Protein AF-0000000085754324 (afdb_homodimer)

Foldseek 3Di:
DPPPPPPPPPPCLDDAPPDDVPVDDWDFFFQKKKWKKWKKKWKDDPRDIWMKIKIKIWIHHNPQLKIKMWMWIDTPDTFIWIWIDRVVVQKIWIQGPLAIAIDGDDADRAGRIDDPQKDWSHWDADDPNPFIKTKIKHAAPPPQWGWIKIWIATPVRGHTFKMWIWTWGDDPPGIMTMIMIMTMDDMGHHDPDVCVGHPDDPSPVDHDHDDDCCVDPNVVVRVVRSRPNND/DPPPPPPPPPPPLDDAPPDPVPVDDWDFFFQKKKWKKWKKKWKDDPRDIWMKIKIKIWIHHNPQLKIKMWMWIDTPDTFIWIWIDRVVVQKIWIQGPLAIAIDGDDADRADRIDDPQKDWRHWDADDPNPFIKTKIKHAAPPPQWGWIKIWIATPVRGHTFKIWIWTWGDDPPGIMTMIMIMTMDDMGHHDPDVCVGHPDDPSPVDHDHDDDCCVDPNVVVRVVRSRPNHD

InterPro domains:
  IPR001299 Ependymin [PF00811] (79-204)
  IPR001299 Ependymin [PTHR10697] (5-208)

Solvent-accessible surface area (backbone atoms only — not comparable to full-atom values): 24222 Å² total; per-residue (Å²): 130,77,81,74,78,74,76,64,75,60,76,68,79,61,66,61,54,75,60,79,82,63,88,76,67,79,48,52,30,72,57,34,25,27,35,29,36,43,35,39,39,37,37,35,39,93,62,41,76,49,53,36,37,39,37,36,41,31,34,42,30,61,83,72,36,33,38,10,34,44,38,38,37,26,36,96,59,73,48,61,34,37,42,33,38,34,59,84,72,45,34,27,38,38,40,42,92,93,38,23,26,49,45,67,65,87,57,77,77,82,30,58,33,49,51,85,80,41,37,80,52,34,60,48,23,35,37,82,66,59,36,53,31,35,35,31,38,27,78,35,66,60,96,55,30,42,35,39,29,38,42,27,23,27,68,87,60,29,30,57,32,45,36,34,29,43,35,34,31,79,40,90,96,48,56,31,39,38,40,34,41,34,32,36,28,52,43,37,84,39,60,95,59,56,58,81,33,66,54,81,57,75,63,51,79,56,60,42,77,69,81,60,54,64,86,30,79,53,33,58,47,39,54,53,51,67,62,25,68,54,87,131,76,82,75,77,72,76,65,75,63,75,66,76,67,70,62,59,78,56,79,81,64,86,75,66,78,48,53,30,70,55,33,26,28,37,29,37,44,33,40,38,36,37,38,40,93,62,41,77,49,54,36,37,40,35,36,41,32,34,42,29,61,83,73,37,32,38,9,33,44,38,38,37,27,32,98,60,73,48,60,36,36,42,34,38,34,60,84,72,42,35,28,39,40,40,44,89,94,37,22,26,50,45,68,64,88,56,80,78,78,28,56,34,51,52,86,79,43,37,80,57,37,62,47,23,36,37,80,66,57,37,52,32,34,34,30,39,25,78,36,65,61,96,55,30,42,35,39,29,38,41,27,24,27,67,88,61,29,31,57,32,45,35,34,29,45,35,34,32,79,39,90,94,48,54,32,38,37,41,33,41,35,33,34,29,52,43,37,84,40,60,95,57,56,58,82,34,65,55,79,56,74,65,52,78,56,59,41,79,70,83,60,55,66,86,31,79,53,32,58,47,40,53,54,53,68,62,30,68,56,81

Secondary structure (DSSP, 8-state):
------------------S--------B--SEEEEEEEEEEEEEETTEEEEEEEEEEEEEETTTTEEEEEEEEESSS-EEEEEEEEGGGTEEEEEETTEEEEE---SPPP-SB--TT-EEEEEEEETTTTEEEEEEEEEE-GGGEEEEEEEEEETTT--EEEEEEEEEEEETTEEEEEEEEEEEEEEEES-S-HHHHHPPPGGGGSEEE---TTTSHHHHHHHHHHT-S--/---------------------------B--SEEEEEEEEEEEEEETTEEEEEEEEEEEEEETTTTEEEEEEEEESSS-EEEEEEEEGGGTEEEEEETTEEEEE---SPPP-SB--TT-EEEEEEEETTTTEEEEEEEEEE-GGGEEEEEEEEEETTT--EEEEEEEEEEEETTEEEEEEEEEEEEEEEES-S-THHHHPPPGGGGSEEE-S-TTTSHHHHHHHHHHT----

Sequence (462 aa):
MKPIVAVLFVVVGLISVQETKADVQPCCTADQFEVGYGGNVGAAAFGQVTGIAVYFRGGFDFQGRRYGMDVYESGTVNQTFQLIQFFQKNTQYVILDSQCYKSEITTDEPNRCIPDAAKYDGSFYLGNSELLVDNWKQDGKAAGLIGYVYSTTSRSDCTPGGVSFMGEMDSPPGKTYIISSGGYLNFTKGIPDPDRWFKVPSICNSTVKMIDPVMLPLGHWNLFQKIRPFVMKPIVAVLFVVVGLISVQETKADVQPCCTADQFEVGYGGNVGAAAFGQVTGIAVYFRGGFDFQGRRYGMDVYESGTVNQTFQLIQFFQKNTQYVILDSQCYKSEITTDEPNRCIPDAAKYDGSFYLGNSELLVDNWKQDGKAAGLIGYVYSTTSRSDCTPGGVSFMGEMDSPPGKTYIISSGGYLNFTKGIPDPDRWFKVPSICNSTVKMIDPVMLPLGHWNLFQKIRPFV

pLDDT: mean 82.93, std 19.8, range [21.19, 98.81]

Structure (mmCIF, N/CA/C/O backbone):
data_AF-0000000085754324-model_v1
#
loop_
_entity.id
_entity.type
_entity.pdbx_description
1 polymer 'Development-specific protein LVN1.2'
#
loop_
_atom_site.group_PDB
_atom_site.id
_atom_site.type_symbol
_atom_site.label_atom_id
_atom_site.label_alt_id
_atom_site.label_comp_id
_atom_site.label_asym_id
_atom_site.label_entity_id
_atom_site.label_seq_id
_atom_site.pdbx_PDB_ins_code
_atom_site.Cartn_x
_atom_site.Cartn_y
_atom_site.Cartn_z
_atom_site.occupancy
_atom_site.B_iso_or_equiv
_atom_site.auth_seq_id
_atom_site.auth_comp_id
_atom_site.auth_asym_id
_atom_site.auth_atom_id
_atom_site.pdbx_PDB_model_num
ATOM 1 N N . MET A 1 1 ? 26.875 10.469 -29.797 1 21.19 1 MET A N 1
ATOM 2 C CA . MET A 1 1 ? 25.422 10.422 -29.844 1 21.19 1 MET A CA 1
ATOM 3 C C . MET A 1 1 ? 24.859 9.719 -28.609 1 21.19 1 MET A C 1
ATOM 5 O O . MET A 1 1 ? 25.203 8.57 -28.328 1 21.19 1 MET A O 1
ATOM 9 N N . LYS A 1 2 ? 24.656 10.5 -27.547 1 23.67 2 LYS A N 1
ATOM 10 C CA . LYS A 1 2 ? 24.328 9.961 -26.234 1 23.67 2 LYS A CA 1
ATOM 11 C C . LYS A 1 2 ? 23.047 9.141 -26.281 1 23.67 2 LYS A C 1
ATOM 13 O O . LYS A 1 2 ? 22.031 9.586 -26.812 1 23.67 2 LYS A O 1
ATOM 18 N N . PRO A 1 3 ? 23.125 7.801 -26.078 1 25.2 3 PRO A N 1
ATOM 19 C CA . PRO A 1 3 ? 21.859 7.051 -26.172 1 25.2 3 PRO A CA 1
ATOM 20 C C . PRO A 1 3 ? 20.781 7.598 -25.234 1 25.2 3 PRO A C 1
ATOM 22 O O . PRO A 1 3 ? 21.078 8.023 -24.125 1 25.2 3 PRO A O 1
ATOM 25 N N . ILE A 1 4 ? 19.828 8.32 -25.828 1 22.66 4 ILE A N 1
ATOM 26 C CA . ILE A 1 4 ? 18.641 8.812 -25.156 1 22.66 4 ILE A CA 1
ATOM 27 C C . ILE A 1 4 ? 17.891 7.648 -24.516 1 22.66 4 ILE A C 1
ATOM 29 O O . ILE A 1 4 ? 17.484 6.703 -25.188 1 22.66 4 ILE A O 1
ATOM 33 N N . VAL A 1 5 ? 18.266 7.336 -23.344 1 22.42 5 VAL A N 1
ATOM 34 C CA . VAL A 1 5 ? 17.547 6.297 -22.625 1 22.42 5 VAL A CA 1
ATOM 35 C C . VAL A 1 5 ? 16.078 6.711 -22.453 1 22.42 5 VAL A C 1
ATOM 37 O O . VAL A 1 5 ? 15.789 7.699 -21.766 1 22.42 5 VAL A O 1
ATOM 40 N N . ALA A 1 6 ? 15.227 6.504 -23.516 1 21.77 6 ALA A N 1
ATOM 41 C CA . ALA A 1 6 ? 13.781 6.711 -23.422 1 21.77 6 ALA A CA 1
ATOM 42 C C . ALA A 1 6 ? 13.156 5.809 -22.359 1 21.77 6 ALA A C 1
ATOM 44 O O . ALA A 1 6 ? 13.242 4.582 -22.453 1 21.77 6 ALA A O 1
ATOM 45 N N . VAL A 1 7 ? 13.219 6.316 -21.266 1 23.27 7 VAL A N 1
ATOM 46 C CA . VAL A 1 7 ? 12.484 5.598 -20.219 1 23.27 7 VAL A CA 1
ATOM 47 C C . VAL A 1 7 ? 10.992 5.629 -20.531 1 23.27 7 VAL A C 1
ATOM 49 O O . VAL A 1 7 ? 10.375 6.695 -20.547 1 23.27 7 VAL A O 1
ATOM 52 N N . LEU A 1 8 ? 10.602 4.812 -21.5 1 23.16 8 LEU A N 1
ATOM 53 C CA . LEU A 1 8 ? 9.172 4.695 -21.797 1 23.16 8 LEU A CA 1
ATOM 54 C C . LEU A 1 8 ? 8.422 4.18 -20.562 1 23.16 8 LEU A C 1
ATOM 56 O O . LEU A 1 8 ? 8.719 3.098 -20.062 1 23.16 8 LEU A O 1
ATOM 60 N N . PHE A 1 9 ? 7.953 5.074 -19.828 1 25.22 9 PHE A N 1
ATOM 61 C CA . PHE A 1 9 ? 7.086 4.789 -18.703 1 25.22 9 PHE A CA 1
ATOM 62 C C . PHE A 1 9 ? 5.805 4.105 -19.156 1 25.22 9 PHE A C 1
ATOM 64 O O . PHE A 1 9 ? 5.012 4.691 -19.891 1 25.22 9 PHE A O 1
ATOM 71 N N . VAL A 1 10 ? 5.902 2.902 -19.609 1 25.66 10 VAL A N 1
ATOM 72 C CA . VAL A 1 10 ? 4.66 2.225 -19.953 1 25.66 10 VAL A CA 1
ATOM 73 C C . VAL A 1 10 ? 3.748 2.146 -18.734 1 25.66 10 VAL A C 1
ATOM 75 O O . VAL A 1 10 ? 4.129 1.595 -17.703 1 25.66 10 VAL A O 1
ATOM 78 N N . VAL A 1 11 ? 2.881 3.139 -18.609 1 28.58 11 VAL A N 1
ATOM 79 C CA . VAL A 1 11 ? 1.805 3.188 -17.625 1 28.58 11 VAL A CA 1
ATOM 80 C C . VAL A 1 11 ? 0.964 1.917 -17.719 1 28.58 11 VAL A C 1
ATOM 82 O O . VAL A 1 11 ? 0.401 1.61 -18.781 1 28.58 11 VAL A O 1
ATOM 85 N N . VAL A 1 12 ? 1.4 0.891 -17.109 1 29.83 12 VAL A N 1
ATOM 86 C CA . VAL A 1 12 ? 0.631 -0.342 -16.984 1 29.83 12 VAL A CA 1
ATOM 87 C C . VAL A 1 12 ? -0.783 -0.019 -16.5 1 29.83 12 VAL A C 1
ATOM 89 O O . VAL A 1 12 ? -0.974 0.433 -15.367 1 29.83 12 VAL A O 1
ATOM 92 N N . GLY A 1 13 ? -1.604 0.637 -17.391 1 33.5 13 GLY A N 1
ATOM 93 C CA . GLY A 1 13 ? -3.045 0.711 -17.203 1 33.5 13 GLY A CA 1
ATOM 94 C C . GLY A 1 13 ? -3.658 -0.603 -16.75 1 33.5 13 GLY A C 1
ATOM 95 O O . GLY A 1 13 ? -3.93 -1.478 -17.578 1 33.5 13 GLY A O 1
ATOM 96 N N . LEU A 1 14 ? -3.016 -1.346 -15.914 1 35.38 14 LEU A N 1
ATOM 97 C CA . LEU A 1 14 ? -3.369 -2.738 -15.656 1 35.38 14 LEU A CA 1
ATOM 98 C C . LEU A 1 14 ? -4.879 -2.896 -15.508 1 35.38 14 LEU A C 1
ATOM 100 O O . LEU A 1 14 ? -5.484 -3.752 -16.156 1 35.38 14 LEU A O 1
ATOM 104 N N . ILE A 1 15 ? -5.355 -2.84 -14.18 1 36.5 15 ILE A N 1
ATOM 105 C CA . ILE A 1 15 ? -6.395 -3.754 -13.711 1 36.5 15 ILE A CA 1
ATOM 106 C C . ILE A 1 15 ? -7.758 -3.287 -14.219 1 36.5 15 ILE A C 1
ATOM 108 O O . ILE A 1 15 ? -8.328 -2.33 -13.688 1 36.5 15 ILE A O 1
ATOM 112 N N . SER A 1 16 ? -7.969 -3.035 -15.477 1 36.47 16 SER A N 1
ATOM 113 C CA . SER A 1 16 ? -9.367 -2.715 -15.742 1 36.47 16 SER A CA 1
ATOM 114 C C . SER A 1 16 ? -10.289 -3.854 -15.305 1 36.47 16 SER A C 1
ATOM 116 O O . SER A 1 16 ? -10.227 -4.953 -15.859 1 36.47 16 SER A O 1
ATOM 118 N N . VAL A 1 17 ? -10.508 -4.094 -14.109 1 38.91 17 VAL A N 1
ATOM 119 C CA . VAL A 1 17 ? -11.781 -4.793 -14 1 38.91 17 VAL A CA 1
ATOM 120 C C . VAL A 1 17 ? -12.805 -4.164 -14.945 1 38.91 17 VAL A C 1
ATOM 122 O O . VAL A 1 17 ? -13.016 -2.951 -14.93 1 38.91 17 VAL A O 1
ATOM 125 N N . GLN A 1 18 ? -13.008 -4.777 -16.141 1 37.69 18 GLN A N 1
ATOM 126 C CA . GLN A 1 18 ? -14 -4.398 -17.141 1 37.69 18 GLN A CA 1
ATOM 127 C C . GLN A 1 18 ? -15.305 -3.967 -16.484 1 37.69 18 GLN A C 1
ATOM 129 O O . GLN A 1 18 ? -16.328 -4.66 -16.578 1 37.69 18 GLN A O 1
ATOM 134 N N . GLU A 1 19 ? -15.555 -3.857 -15.195 1 40.66 19 GLU A N 1
ATOM 135 C CA . GLU A 1 19 ? -16.969 -3.461 -15.133 1 40.66 19 GLU A CA 1
ATOM 136 C C . GLU A 1 19 ? -17.234 -2.264 -16.031 1 40.66 19 GLU A C 1
ATOM 138 O O . GLU A 1 19 ? -16.328 -1.503 -16.359 1 40.66 19 GLU A O 1
ATOM 143 N N . THR A 1 20 ? -18.5 -2.287 -16.656 1 44.41 20 THR A N 1
ATOM 144 C CA . THR A 1 20 ? -19.109 -1.166 -17.359 1 44.41 20 THR A CA 1
ATOM 145 C C . THR A 1 20 ? -18.578 0.162 -16.828 1 44.41 20 THR A C 1
ATOM 147 O O . THR A 1 20 ? -18.578 0.408 -15.625 1 44.41 20 THR A O 1
ATOM 150 N N . LYS A 1 21 ? -17.625 0.808 -17.547 1 51.5 21 LYS A N 1
ATOM 151 C CA . LYS A 1 21 ? -17.219 2.193 -17.328 1 51.5 21 LYS A CA 1
ATOM 152 C C . LYS A 1 21 ? -18.328 2.986 -16.656 1 51.5 21 LYS A C 1
ATOM 154 O O . LYS A 1 21 ? -19.172 3.572 -17.328 1 51.5 21 LYS A O 1
ATOM 159 N N . ALA A 1 22 ? -19.062 2.418 -15.656 1 54.34 22 ALA A N 1
ATOM 160 C CA . ALA A 1 22 ? -19.953 3.314 -14.93 1 54.34 22 ALA A CA 1
ATOM 161 C C . ALA A 1 22 ? -19.297 4.668 -14.688 1 54.34 22 ALA A C 1
ATOM 163 O O . ALA A 1 22 ? -18.078 4.766 -14.617 1 54.34 22 ALA A O 1
ATOM 164 N N . ASP A 1 23 ? -19.781 5.746 -15.094 1 76.94 23 ASP A N 1
ATOM 165 C CA . ASP A 1 23 ? -19.5 7.176 -14.984 1 76.94 23 ASP A CA 1
ATOM 166 C C . ASP A 1 23 ? -18.984 7.535 -13.594 1 76.94 23 ASP A C 1
ATOM 168 O O . ASP A 1 23 ? -19.703 8.148 -12.805 1 76.94 23 ASP A O 1
ATOM 172 N N . VAL A 1 24 ? -17.906 6.824 -13.156 1 90 24 VAL A N 1
ATOM 173 C CA . VAL A 1 24 ? -17.359 7.199 -11.859 1 90 24 VAL A CA 1
ATOM 174 C C . VAL A 1 24 ? -16.672 8.555 -11.953 1 90 24 VAL A C 1
ATOM 176 O O . VAL A 1 24 ? -15.812 8.758 -12.812 1 90 24 VAL A O 1
ATOM 179 N N . GLN A 1 25 ? -17.109 9.484 -11.203 1 92.31 25 GLN A N 1
ATOM 180 C CA . GLN A 1 25 ? -16.594 10.844 -11.195 1 92.31 25 GLN A CA 1
ATOM 181 C C . GLN A 1 25 ? -15.711 11.094 -9.977 1 92.31 25 GLN A C 1
ATOM 183 O O . GLN A 1 25 ? -15.914 10.477 -8.93 1 92.31 25 GLN A O 1
ATOM 188 N N . PRO A 1 26 ? -14.727 11.953 -10.211 1 95.62 26 PRO A N 1
ATOM 189 C CA . PRO A 1 26 ? -13.977 12.359 -9.016 1 95.62 26 PRO A CA 1
ATOM 190 C C . PRO A 1 26 ? -14.883 12.836 -7.883 1 95.62 26 PRO A C 1
ATOM 192 O O . PRO A 1 26 ? -15.977 13.359 -8.133 1 95.62 26 PRO A O 1
ATOM 195 N N . CYS A 1 27 ? -14.438 12.609 -6.691 1 97.62 27 CYS A N 1
ATOM 196 C CA . CYS A 1 27 ? -15.25 12.914 -5.516 1 97.62 27 CYS A CA 1
ATOM 197 C C . CYS A 1 27 ? -14.43 13.633 -4.453 1 97.62 27 CYS A C 1
ATOM 199 O O . CYS A 1 27 ? -13.219 13.828 -4.617 1 97.62 27 CYS A O 1
ATOM 201 N N . CYS A 1 28 ? -15.125 14.141 -3.426 1 98.31 28 CYS A N 1
ATOM 202 C CA . CYS A 1 28 ? -14.492 14.766 -2.268 1 98.31 28 CYS A CA 1
ATOM 203 C C . CYS A 1 28 ? -14.852 14.016 -0.987 1 98.31 28 CYS A C 1
ATOM 205 O O . CYS A 1 28 ? -15.992 13.594 -0.809 1 98.31 28 CYS A O 1
ATOM 207 N N . THR A 1 29 ? -13.836 13.828 -0.2 1 98.44 29 THR A N 1
ATOM 208 C CA . THR A 1 29 ? -14.125 13.281 1.122 1 98.44 29 THR A CA 1
ATOM 209 C C . THR A 1 29 ? -14.695 14.367 2.035 1 98.44 29 THR A C 1
ATOM 211 O O . THR A 1 29 ? -14.898 15.5 1.607 1 98.44 29 THR A O 1
ATOM 214 N N . ALA A 1 30 ? -15 14.031 3.297 1 98.25 30 ALA A N 1
ATOM 215 C CA . ALA A 1 30 ? -15.609 14.945 4.262 1 98.25 30 ALA A CA 1
ATOM 216 C C . ALA A 1 30 ? -14.781 16.219 4.418 1 98.25 30 ALA A C 1
ATOM 218 O O . ALA A 1 30 ? -13.562 16.203 4.207 1 98.25 30 ALA A O 1
ATOM 219 N N . ASP A 1 31 ? -15.383 17.297 4.793 1 98.19 31 ASP A N 1
ATOM 220 C CA . ASP A 1 31 ? -14.664 18.562 4.926 1 98.19 31 ASP A CA 1
ATOM 221 C C . ASP A 1 31 ? -13.992 18.672 6.293 1 98.19 31 ASP A C 1
ATOM 223 O O . ASP A 1 31 ? -13.141 19.547 6.504 1 98.19 31 ASP A O 1
ATOM 227 N N . GLN A 1 32 ? -14.461 17.828 7.27 1 98.69 32 GLN A N 1
ATOM 228 C CA . GLN A 1 32 ? -13.812 17.672 8.57 1 98.69 32 GLN A CA 1
ATOM 229 C C . GLN A 1 32 ? -13.703 16.188 8.945 1 98.69 32 GLN A C 1
ATOM 231 O O . GLN A 1 32 ? -14.695 15.461 8.914 1 98.69 32 GLN A O 1
ATOM 236 N N . PHE A 1 33 ? -12.484 15.82 9.344 1 98.75 33 PHE A N 1
ATOM 237 C CA . PHE A 1 33 ? -12.32 14.43 9.742 1 98.75 33 PHE A CA 1
ATOM 238 C C . PHE A 1 33 ? -11.016 14.242 10.516 1 98.75 33 PHE A C 1
ATOM 240 O O . PHE A 1 33 ? -10.148 15.117 10.5 1 98.75 33 PHE A O 1
ATOM 247 N N . GLU A 1 34 ? -10.945 13.172 11.266 1 98.56 34 GLU A N 1
ATOM 248 C CA . GLU A 1 34 ? -9.711 12.617 11.805 1 98.56 34 GLU A CA 1
ATOM 249 C C . GLU A 1 34 ? -9.266 11.391 11.016 1 98.56 34 GLU A C 1
ATOM 251 O O . GLU A 1 34 ? -10.102 10.625 10.531 1 98.56 34 GLU A O 1
ATOM 256 N N . VAL A 1 35 ? -7.953 11.234 10.914 1 98.19 35 VAL A N 1
ATOM 257 C CA . VAL A 1 35 ? -7.465 10.102 10.133 1 98.19 35 VAL A CA 1
ATOM 258 C C . VAL A 1 35 ? -6.047 9.742 10.57 1 98.19 35 VAL A C 1
ATOM 260 O O . VAL A 1 35 ? -5.32 10.594 11.094 1 98.19 35 VAL A O 1
ATOM 263 N N . GLY A 1 36 ? -5.77 8.453 10.461 1 97 36 GLY A N 1
ATOM 264 C CA . GLY A 1 36 ? -4.391 8 10.508 1 97 36 GLY A CA 1
ATOM 265 C C . GLY A 1 36 ? -3.814 7.699 9.141 1 97 36 GLY A C 1
ATOM 266 O O . GLY A 1 36 ? -4.555 7.609 8.156 1 97 36 GLY A O 1
ATOM 267 N N . TYR A 1 37 ? -2.557 7.645 9.117 1 95.81 37 TYR A N 1
ATOM 268 C CA . TYR A 1 37 ? -1.827 7.254 7.914 1 95.81 37 TYR A CA 1
ATOM 269 C C . TYR A 1 37 ? -0.578 6.457 8.273 1 95.81 37 TYR A C 1
ATOM 271 O O . TYR A 1 37 ? 0.099 6.758 9.258 1 95.81 37 TYR A O 1
ATOM 279 N N . GLY A 1 38 ? -0.322 5.457 7.539 1 90.44 38 GLY A N 1
ATOM 280 C CA . GLY A 1 38 ? 0.938 4.734 7.566 1 90.44 38 GLY A CA 1
ATOM 281 C C . GLY A 1 38 ? 1.504 4.469 6.184 1 90.44 38 GLY A C 1
ATOM 282 O O . GLY A 1 38 ? 0.76 4.148 5.254 1 90.44 38 GLY A O 1
ATOM 283 N N . GLY A 1 39 ? 2.818 4.656 6.086 1 87.75 39 GLY A N 1
ATOM 284 C CA . GLY A 1 39 ? 3.422 4.402 4.785 1 87.75 39 GLY A CA 1
ATOM 285 C C . GLY A 1 39 ? 4.938 4.496 4.805 1 87.75 39 GLY A C 1
ATOM 286 O O . GLY A 1 39 ? 5.539 4.664 5.867 1 87.75 39 GLY A O 1
ATOM 287 N N . ASN A 1 40 ? 5.523 4.277 3.615 1 83.56 40 ASN A N 1
ATOM 288 C CA . ASN A 1 40 ? 6.973 4.336 3.432 1 83.56 40 ASN A CA 1
ATOM 289 C C . ASN A 1 40 ? 7.344 5.16 2.201 1 83.56 40 ASN A C 1
ATOM 291 O O . ASN A 1 40 ? 6.586 5.219 1.234 1 83.56 40 ASN A O 1
ATOM 295 N N . VAL A 1 41 ? 8.5 5.73 2.363 1 83.44 41 VAL A N 1
ATOM 296 C CA . VAL A 1 41 ? 9.125 6.418 1.236 1 83.44 41 VAL A CA 1
ATOM 297 C C . VAL A 1 41 ? 10.547 5.898 1.033 1 83.44 41 VAL A C 1
ATOM 299 O O . VAL A 1 41 ? 11.32 5.805 1.987 1 83.44 41 VAL A O 1
ATOM 302 N N . GLY A 1 42 ? 10.789 5.492 -0.146 1 80.62 42 GLY A N 1
ATOM 303 C CA . GLY A 1 42 ? 12.148 5.18 -0.562 1 80.62 42 GLY A CA 1
ATOM 304 C C . GLY A 1 42 ? 12.703 6.164 -1.575 1 80.62 42 GLY A C 1
ATOM 305 O O . GLY A 1 42 ? 11.984 6.617 -2.467 1 80.62 42 GLY A O 1
ATOM 306 N N . ALA A 1 43 ? 13.906 6.508 -1.286 1 80.31 43 ALA A N 1
ATOM 307 C CA . ALA A 1 43 ? 14.578 7.418 -2.209 1 80.31 43 ALA A CA 1
ATOM 308 C C . ALA A 1 43 ? 15.969 6.898 -2.574 1 80.31 43 ALA A C 1
ATOM 310 O O . ALA A 1 43 ? 16.672 6.34 -1.728 1 80.31 43 ALA A O 1
ATOM 311 N N . ALA A 1 44 ? 16.219 7.043 -3.873 1 78.12 44 ALA A N 1
ATOM 312 C CA . ALA A 1 44 ? 17.547 6.672 -4.359 1 78.12 44 ALA A CA 1
ATOM 313 C C . ALA A 1 44 ? 18.203 7.828 -5.105 1 78.12 44 ALA A C 1
ATOM 315 O O . ALA A 1 44 ? 17.625 8.367 -6.055 1 78.12 44 ALA A O 1
ATOM 316 N N . ALA A 1 45 ? 19.328 8.203 -4.539 1 76 45 ALA A N 1
ATOM 317 C CA . ALA A 1 45 ? 20.125 9.242 -5.191 1 76 45 ALA A CA 1
ATOM 318 C C . ALA A 1 45 ? 21.609 8.984 -5.016 1 76 45 ALA A C 1
ATOM 320 O O . ALA A 1 45 ? 22.062 8.578 -3.938 1 76 45 ALA A O 1
ATOM 321 N N . PHE A 1 46 ? 22.359 9.227 -6.16 1 72.31 46 PHE A N 1
ATOM 322 C CA . PHE A 1 46 ? 23.828 9.188 -6.121 1 72.31 46 PHE A CA 1
ATOM 323 C C . PHE A 1 46 ? 24.312 7.898 -5.484 1 72.31 46 PHE A C 1
ATOM 325 O O . PHE A 1 46 ? 25.203 7.918 -4.633 1 72.31 46 PHE A O 1
ATOM 332 N N . GLY A 1 47 ? 23.703 6.918 -5.758 1 66.31 47 GLY A N 1
ATOM 333 C CA . GLY A 1 47 ? 24.125 5.598 -5.312 1 66.31 47 GLY A CA 1
ATOM 334 C C . GLY A 1 47 ? 23.672 5.277 -3.898 1 66.31 47 GLY A C 1
ATOM 335 O O . GLY A 1 47 ? 24.062 4.25 -3.34 1 66.31 47 GLY A O 1
ATOM 336 N N . GLN A 1 48 ? 22.969 6.164 -3.25 1 71.56 48 GLN A N 1
ATOM 337 C CA . GLN A 1 48 ? 22.5 5.961 -1.887 1 71.56 48 GLN A CA 1
ATOM 338 C C . GLN A 1 48 ? 20.984 5.758 -1.858 1 71.56 48 GLN A C 1
ATOM 340 O O . GLN A 1 48 ? 20.25 6.398 -2.615 1 71.56 48 GLN A O 1
ATOM 345 N N . VAL A 1 49 ? 20.578 4.68 -1.146 1 72.88 49 VAL A N 1
ATOM 346 C CA . VAL A 1 49 ? 19.156 4.426 -0.952 1 72.88 49 VAL A CA 1
ATOM 347 C C . VAL A 1 49 ? 18.781 4.711 0.498 1 72.88 49 VAL A C 1
ATOM 349 O O . VAL A 1 49 ? 19.469 4.281 1.426 1 72.88 49 VAL A O 1
ATOM 352 N N . THR A 1 50 ? 17.828 5.551 0.654 1 75.56 50 THR A N 1
ATOM 353 C CA . THR A 1 50 ? 17.281 5.844 1.979 1 75.56 50 THR A CA 1
ATOM 354 C C . THR A 1 50 ? 15.797 5.527 2.043 1 75.56 50 THR A C 1
ATOM 356 O O . THR A 1 50 ? 15.102 5.559 1.024 1 75.56 50 THR A O 1
ATOM 359 N N . GLY A 1 51 ? 15.359 5.059 3.125 1 76.75 51 GLY A N 1
ATOM 360 C CA . GLY A 1 51 ? 13.953 4.781 3.355 1 76.75 51 GLY A CA 1
ATOM 361 C C . GLY A 1 51 ? 13.445 5.34 4.668 1 76.75 51 GLY A C 1
ATOM 362 O O . GLY A 1 51 ? 14.172 5.375 5.66 1 76.75 51 GLY A O 1
ATOM 363 N N . ILE A 1 52 ? 12.25 5.82 4.621 1 80.81 52 ILE A N 1
ATOM 364 C CA . ILE A 1 52 ? 11.594 6.332 5.824 1 80.81 52 ILE A CA 1
ATOM 365 C C . ILE A 1 52 ? 10.195 5.738 5.941 1 80.81 52 ILE A C 1
ATOM 367 O O . ILE A 1 52 ? 9.477 5.629 4.949 1 80.81 52 ILE A O 1
ATOM 371 N N . ALA A 1 53 ? 9.891 5.227 7.074 1 83.75 53 ALA A N 1
ATOM 372 C CA . ALA A 1 53 ? 8.508 4.883 7.418 1 83.75 53 ALA A CA 1
ATOM 373 C C . ALA A 1 53 ? 7.824 6.031 8.148 1 83.75 53 ALA A C 1
ATOM 375 O O . ALA A 1 53 ? 8.438 6.688 9 1 83.75 53 ALA A O 1
ATOM 376 N N . VAL A 1 54 ? 6.641 6.309 7.777 1 88.06 54 VAL A N 1
ATOM 377 C CA . VAL A 1 54 ? 5.906 7.414 8.383 1 88.06 54 VAL A CA 1
ATOM 378 C C . VAL A 1 54 ? 4.574 6.906 8.938 1 88.06 54 VAL A C 1
ATOM 380 O O . VAL A 1 54 ? 3.9 6.094 8.297 1 88.06 54 VAL A O 1
ATOM 383 N N . TYR A 1 55 ? 4.254 7.387 10.125 1 90.69 55 TYR A N 1
ATOM 384 C CA . TYR A 1 55 ? 2.928 7.258 10.711 1 90.69 55 TYR A CA 1
ATOM 385 C C . TYR A 1 55 ? 2.432 8.594 11.25 1 90.69 55 TYR A C 1
ATOM 387 O O . TYR A 1 55 ? 3.188 9.336 11.883 1 90.69 55 TYR A O 1
ATOM 395 N N . PHE A 1 56 ? 1.184 8.852 10.906 1 94.94 56 PHE A N 1
ATOM 396 C CA . PHE A 1 56 ? 0.633 10.023 11.57 1 94.94 56 PHE A CA 1
ATOM 397 C C . PHE A 1 56 ? -0.849 9.836 11.867 1 94.94 56 PHE A C 1
ATOM 399 O O . PHE A 1 56 ? -1.496 8.961 11.289 1 94.94 56 PHE A O 1
ATOM 406 N N . ARG A 1 57 ? -1.309 10.555 12.859 1 97.44 57 ARG A N 1
ATOM 407 C CA . ARG A 1 57 ? -2.719 10.781 13.156 1 97.44 57 ARG A CA 1
ATOM 408 C C . ARG A 1 57 ? -3.023 12.266 13.273 1 97.44 57 ARG A C 1
ATOM 410 O O . ARG A 1 57 ? -2.236 13.031 13.844 1 97.44 57 ARG A O 1
ATOM 417 N N . GLY A 1 58 ? -4.176 12.625 12.695 1 98.12 58 GLY A N 1
ATOM 418 C CA . GLY A 1 58 ? -4.426 14.055 12.742 1 98.12 58 GLY A CA 1
ATOM 419 C C . GLY A 1 58 ? -5.871 14.414 12.461 1 98.12 58 GLY A C 1
ATOM 420 O O . GLY A 1 58 ? -6.699 13.539 12.211 1 98.12 58 GLY A O 1
ATOM 421 N N . GLY A 1 59 ? -6.105 15.711 12.617 1 98.69 59 GLY A N 1
ATOM 422 C CA . GLY A 1 59 ? -7.367 16.344 12.258 1 98.69 59 GLY A CA 1
ATOM 423 C C . GLY A 1 59 ? -7.254 17.266 11.062 1 98.69 59 GLY A C 1
ATOM 424 O O . GLY A 1 59 ? -6.309 18.062 10.969 1 98.69 59 GLY A O 1
ATOM 425 N N . PHE A 1 60 ? -8.133 17.094 10.172 1 98.69 60 PHE A N 1
ATOM 426 C CA . PHE A 1 60 ? -8.211 17.906 8.953 1 98.69 60 PHE A CA 1
ATOM 427 C C . PHE A 1 60 ? -9.5 18.703 8.922 1 98.69 60 PHE A C 1
ATOM 429 O O . PHE A 1 60 ? -10.594 18.141 8.828 1 98.69 60 PHE A O 1
ATOM 436 N N . ASP A 1 61 ? -9.344 19.969 9.039 1 98.81 61 ASP A N 1
ATOM 437 C CA . ASP A 1 61 ? -10.477 20.891 9 1 98.81 61 ASP A CA 1
ATOM 438 C C . ASP A 1 61 ? -10.398 21.797 7.777 1 98.81 61 ASP A C 1
ATOM 440 O O . ASP A 1 61 ? -9.828 22.891 7.852 1 98.81 61 ASP A O 1
ATOM 444 N N . PHE A 1 62 ? -11.062 21.359 6.711 1 98.44 62 PHE A N 1
ATOM 445 C CA . PHE A 1 62 ? -11 22.109 5.461 1 98.44 62 PHE A CA 1
ATOM 446 C C . PHE A 1 62 ? -11.828 23.375 5.539 1 98.44 62 PHE A C 1
ATOM 448 O O . PHE A 1 62 ? -11.523 24.375 4.875 1 98.44 62 PHE A O 1
ATOM 455 N N . GLN A 1 63 ? -12.82 23.375 6.344 1 97.5 63 GLN A N 1
ATOM 456 C CA . GLN A 1 63 ? -13.625 24.578 6.531 1 97.5 63 GLN A CA 1
ATOM 457 C C . GLN A 1 63 ? -12.805 25.688 7.203 1 97.5 63 GLN A C 1
ATOM 459 O O . GLN A 1 63 ? -12.852 26.844 6.781 1 97.5 63 GLN A O 1
ATOM 464 N N . GLY A 1 64 ? -12.117 25.312 8.195 1 98.06 64 GLY A N 1
ATOM 465 C CA . GLY A 1 64 ? -11.297 26.266 8.922 1 98.06 64 GLY A CA 1
ATOM 466 C C . GLY A 1 64 ? -9.898 26.406 8.352 1 98.06 64 GLY A C 1
ATOM 467 O O . GLY A 1 64 ? -9.102 27.203 8.836 1 98.06 64 GLY A O 1
ATOM 468 N N . ARG A 1 65 ? -9.609 25.641 7.336 1 98.5 65 ARG A N 1
ATOM 469 C CA . ARG A 1 65 ? -8.297 25.578 6.703 1 98.5 65 ARG A CA 1
ATOM 470 C C . ARG A 1 65 ? -7.195 25.422 7.742 1 98.5 65 ARG A C 1
ATOM 472 O O . ARG A 1 65 ? -6.234 26.203 7.758 1 98.5 65 ARG A O 1
ATOM 479 N N . ARG A 1 66 ? -7.332 24.469 8.602 1 98.75 66 ARG A N 1
ATOM 480 C CA . ARG A 1 66 ? -6.355 24.141 9.641 1 98.75 66 ARG A CA 1
ATOM 481 C C . ARG A 1 66 ? -6.176 22.641 9.758 1 98.75 66 ARG A C 1
ATOM 483 O O . ARG A 1 66 ? -7.133 21.875 9.602 1 98.75 66 ARG A O 1
ATOM 490 N N . TYR A 1 67 ? -5.016 22.234 10.062 1 98.38 67 TYR A N 1
ATOM 491 C CA . TYR A 1 67 ? -4.609 20.844 10.086 1 98.38 67 TYR A CA 1
ATOM 492 C C . TYR A 1 67 ? -3.619 20.578 11.219 1 98.38 67 TYR A C 1
ATOM 494 O O . TYR A 1 67 ? -2.715 21.391 11.453 1 98.38 67 TYR A O 1
ATOM 502 N N . GLY A 1 68 ? -3.867 19.625 12.039 1 98.19 68 GLY A N 1
ATOM 503 C CA . GLY A 1 68 ? -3 19.203 13.133 1 98.19 68 GLY A CA 1
ATOM 504 C C . GLY A 1 68 ? -2.723 17.719 13.141 1 98.19 68 GLY A C 1
ATOM 505 O O . GLY A 1 68 ? -3.619 16.906 12.867 1 98.19 68 GLY A O 1
ATOM 506 N N . MET A 1 69 ? -1.486 17.375 13.375 1 96.75 69 MET A N 1
ATOM 507 C CA . MET A 1 69 ? -1.177 15.945 13.344 1 96.75 69 MET A CA 1
ATOM 508 C C . MET A 1 69 ? -0.002 15.625 14.258 1 96.75 69 MET A C 1
ATOM 510 O O . MET A 1 69 ? 0.87 16.469 14.477 1 96.75 69 MET A O 1
ATOM 514 N N . ASP A 1 70 ? 0.004 14.438 14.805 1 96.62 70 ASP A N 1
ATOM 515 C CA . ASP A 1 70 ? 1.146 13.773 15.43 1 96.62 70 ASP A CA 1
ATOM 516 C C . ASP A 1 70 ? 1.846 12.844 14.445 1 96.62 70 ASP A C 1
ATOM 518 O O . ASP A 1 70 ? 1.218 11.953 13.875 1 96.62 70 ASP A O 1
ATOM 522 N N . VAL A 1 71 ? 3.148 13.102 14.305 1 93.81 71 VAL A N 1
ATOM 523 C CA . VAL A 1 71 ? 3.875 12.383 13.266 1 93.81 71 VAL A CA 1
ATOM 524 C C . VAL A 1 71 ? 5 11.562 13.891 1 93.81 71 VAL A C 1
ATOM 526 O O . VAL A 1 71 ? 5.695 12.039 14.789 1 93.81 71 VAL A O 1
ATOM 529 N N . TYR A 1 72 ? 5.082 10.359 13.461 1 91.69 72 TYR A N 1
ATOM 530 C CA . TYR A 1 72 ? 6.215 9.492 13.766 1 91.69 72 TYR A CA 1
ATOM 531 C C . TYR A 1 72 ? 6.941 9.086 12.492 1 91.69 72 TYR A C 1
ATOM 533 O O . TYR A 1 72 ? 6.32 8.602 11.539 1 91.69 72 TYR A O 1
ATOM 541 N N . GLU A 1 73 ? 8.219 9.305 12.469 1 87.12 73 GLU A N 1
ATOM 542 C CA . GLU A 1 73 ? 9.078 8.898 11.359 1 87.12 73 GLU A CA 1
ATOM 543 C C . GLU A 1 73 ? 10.172 7.949 11.82 1 87.12 73 GLU A C 1
ATOM 545 O O . GLU A 1 73 ? 10.797 8.164 12.867 1 87.12 73 GLU A O 1
ATOM 550 N N . SER A 1 74 ? 10.281 6.902 11.055 1 82.94 74 SER A N 1
ATOM 551 C CA . SER A 1 74 ? 11.352 5.949 11.328 1 82.94 74 SER A CA 1
ATOM 552 C C . SER A 1 74 ? 12.25 5.77 10.109 1 82.94 74 SER A C 1
ATOM 554 O O . SER A 1 74 ? 11.781 5.43 9.023 1 82.94 74 SER A O 1
ATOM 556 N N . GLY A 1 75 ? 13.508 6.008 10.219 1 77.19 75 GLY A N 1
ATOM 557 C CA . GLY A 1 75 ? 14.555 5.863 9.219 1 77.19 75 GLY A CA 1
ATOM 558 C C . GLY A 1 75 ? 15.953 5.93 9.805 1 77.19 75 GLY A C 1
ATOM 559 O O . GLY A 1 75 ? 16.266 5.223 10.766 1 77.19 75 GLY A O 1
ATOM 560 N N . THR A 1 76 ? 16.797 6.715 9.141 1 71.06 76 THR A N 1
ATOM 561 C CA . THR A 1 76 ? 18.125 6.918 9.719 1 71.06 76 THR A CA 1
ATOM 562 C C . THR A 1 76 ? 18.016 7.527 11.117 1 71.06 76 THR A C 1
ATOM 564 O O . THR A 1 76 ? 18.797 7.191 12.008 1 71.06 76 THR A O 1
ATOM 567 N N . VAL A 1 77 ? 17.062 8.352 11.172 1 73.44 77 VAL A N 1
ATOM 568 C CA . VAL A 1 77 ? 16.734 8.93 12.469 1 73.44 77 VAL A CA 1
ATOM 569 C C . VAL A 1 77 ? 15.242 8.719 12.766 1 73.44 77 VAL A C 1
ATOM 571 O O . VAL A 1 77 ? 14.406 8.836 11.875 1 73.44 77 VAL A O 1
ATOM 574 N N . ASN A 1 78 ? 15 8.281 14.023 1 83.31 78 ASN A N 1
ATOM 575 C CA . ASN A 1 78 ? 13.617 8.195 14.484 1 83.31 78 ASN A CA 1
ATOM 576 C C . ASN A 1 78 ? 13.188 9.469 15.211 1 83.31 78 ASN A C 1
ATOM 578 O O . ASN A 1 78 ? 13.938 10 16.031 1 83.31 78 ASN A O 1
ATOM 582 N N . GLN A 1 79 ? 12.023 9.961 14.805 1 86.5 79 GLN A N 1
ATOM 583 C CA . GLN A 1 79 ? 11.562 11.148 15.508 1 86.5 79 GLN A CA 1
ATOM 584 C C . GLN A 1 79 ? 10.039 11.211 15.555 1 86.5 79 GLN A C 1
ATOM 586 O O . GLN A 1 79 ? 9.367 10.609 14.719 1 86.5 79 GLN A O 1
ATOM 591 N N . THR A 1 80 ? 9.602 11.875 16.625 1 91.94 80 THR A N 1
ATOM 592 C CA . THR A 1 80 ? 8.188 12.203 16.797 1 91.94 80 THR A CA 1
ATOM 593 C C . THR A 1 80 ? 7.996 13.711 16.922 1 91.94 80 THR A C 1
ATOM 595 O O . THR A 1 80 ? 8.766 14.383 17.609 1 91.94 80 THR A O 1
ATOM 598 N N . PHE A 1 81 ? 7 14.219 16.234 1 92.62 81 PHE A N 1
ATOM 599 C CA . PHE A 1 81 ? 6.715 15.648 16.375 1 92.62 81 PHE A CA 1
ATOM 600 C C . PHE A 1 81 ? 5.234 15.93 16.125 1 92.62 81 PHE A C 1
ATOM 602 O O . PHE A 1 81 ? 4.508 15.07 15.617 1 92.62 81 PHE A O 1
ATOM 609 N N . GLN A 1 82 ? 4.879 17.094 16.578 1 95.31 82 GLN A N 1
ATOM 610 C CA . GLN A 1 82 ? 3.547 17.609 16.297 1 95.31 82 GLN A CA 1
ATOM 611 C C . GLN A 1 82 ? 3.604 18.766 15.297 1 95.31 82 GLN A C 1
ATOM 613 O O . GLN A 1 82 ? 4.496 19.609 15.367 1 95.31 82 GLN A O 1
ATOM 618 N N . LEU A 1 83 ? 2.715 18.734 14.352 1 95.56 83 LEU A N 1
ATOM 619 C CA . LEU A 1 83 ? 2.561 19.797 13.367 1 95.56 83 LEU A CA 1
ATOM 620 C C . LEU A 1 83 ? 1.168 20.406 13.445 1 95.56 83 LEU A C 1
ATOM 622 O O . LEU A 1 83 ? 0.167 19.688 13.477 1 95.56 83 LEU A O 1
ATOM 626 N N . ILE A 1 84 ? 1.146 21.703 13.586 1 97.12 84 ILE A N 1
ATOM 627 C CA . ILE A 1 84 ? -0.104 22.453 13.555 1 97.12 84 ILE A CA 1
ATOM 628 C C . ILE A 1 84 ? -0.023 23.547 12.492 1 97.12 84 ILE A C 1
ATOM 630 O O . ILE A 1 84 ? 0.873 24.406 12.531 1 97.12 84 ILE A O 1
ATOM 634 N N . GLN A 1 85 ? -0.984 23.547 11.57 1 97.19 85 GLN A N 1
ATOM 635 C CA . GLN A 1 85 ? -0.959 24.5 10.461 1 97.19 85 GLN A CA 1
ATOM 636 C C . GLN A 1 85 ? -2.254 25.297 10.398 1 97.19 85 GLN A C 1
ATOM 638 O O . GLN A 1 85 ? -3.346 24.734 10.383 1 97.19 85 GLN A O 1
ATOM 643 N N . PHE A 1 86 ? -2.068 26.594 10.383 1 98.38 86 PHE A N 1
ATOM 644 C CA . PHE A 1 86 ? -3.164 27.531 10.156 1 98.38 86 PHE A CA 1
ATOM 645 C C . PHE A 1 86 ? -2.992 28.25 8.828 1 98.38 86 PHE A C 1
ATOM 647 O O . PHE A 1 86 ? -2.365 29.312 8.773 1 98.38 86 PHE A O 1
ATOM 654 N N . PHE A 1 87 ? -3.691 27.75 7.812 1 98.06 87 PHE A N 1
ATOM 655 C CA . PHE A 1 87 ? -3.48 28.266 6.465 1 98.06 87 PHE A CA 1
ATOM 656 C C . PHE A 1 87 ? -4.086 29.656 6.32 1 98.06 87 PHE A C 1
ATOM 658 O O . PHE A 1 87 ? -3.586 30.484 5.551 1 98.06 87 PHE A O 1
ATOM 665 N N . GLN A 1 88 ? -5.137 29.906 7.027 1 98.06 88 GLN A N 1
ATOM 666 C CA . GLN A 1 88 ? -5.719 31.234 6.961 1 98.06 88 GLN A CA 1
ATOM 667 C C . GLN A 1 88 ? -4.734 32.281 7.453 1 98.06 88 GLN A C 1
ATOM 669 O O . GLN A 1 88 ? -4.711 33.406 6.938 1 98.06 88 GLN A O 1
ATOM 674 N N . LYS A 1 89 ? -3.889 31.891 8.406 1 97.44 89 LYS A N 1
ATOM 675 C CA . LYS A 1 89 ? -2.938 32.812 9.008 1 97.44 89 LYS A CA 1
ATOM 676 C C . LYS A 1 89 ? -1.538 32.625 8.43 1 97.44 89 LYS A C 1
ATOM 678 O O . LYS A 1 89 ? -0.583 33.281 8.875 1 97.44 89 LYS A O 1
ATOM 683 N N . ASN A 1 90 ? -1.441 31.703 7.57 1 96.75 90 ASN A N 1
ATOM 684 C CA . ASN A 1 90 ? -0.14 31.328 7.027 1 96.75 90 ASN A CA 1
ATOM 685 C C . ASN A 1 90 ? 0.88 31.078 8.133 1 96.75 90 ASN A C 1
ATOM 687 O O . ASN A 1 90 ? 1.981 31.641 8.102 1 96.75 90 ASN A O 1
ATOM 691 N N . THR A 1 91 ? 0.53 30.344 9.109 1 94.75 91 THR A N 1
ATOM 692 C CA . THR A 1 91 ? 1.382 30.047 10.258 1 94.75 91 THR A CA 1
ATOM 693 C C . THR A 1 91 ? 1.358 28.562 10.586 1 94.75 91 THR A C 1
ATOM 695 O O . THR A 1 91 ? 0.298 27.938 10.562 1 94.75 91 THR A O 1
ATOM 698 N N . GLN A 1 92 ? 2.514 28.031 10.867 1 94.75 92 GLN A N 1
ATOM 699 C CA . GLN A 1 92 ? 2.584 26.641 11.344 1 94.75 92 GLN A CA 1
ATOM 700 C C . GLN A 1 92 ? 3.508 26.531 12.547 1 94.75 92 GLN A C 1
ATOM 702 O O . GLN A 1 92 ? 4.395 27.359 12.742 1 94.75 92 GLN A O 1
ATOM 707 N N . TYR A 1 93 ? 3.256 25.562 13.352 1 93.81 93 TYR A N 1
ATOM 708 C CA . TYR A 1 93 ? 4.051 25.203 14.523 1 93.81 93 TYR A CA 1
ATOM 709 C C . TYR A 1 93 ? 4.539 23.766 14.43 1 93.81 93 TYR A C 1
ATOM 711 O O . TYR A 1 93 ? 3.797 22.875 14.016 1 93.81 93 TYR A O 1
ATOM 719 N N . VAL A 1 94 ? 5.801 23.578 14.75 1 93.25 94 VAL A N 1
ATOM 720 C CA . VAL A 1 94 ? 6.375 22.25 14.906 1 93.25 94 VAL A CA 1
ATOM 721 C C . VAL A 1 94 ? 6.887 22.062 16.344 1 93.25 94 VAL A C 1
ATOM 723 O O . VAL A 1 94 ? 7.711 22.844 16.812 1 93.25 94 VAL A O 1
ATOM 726 N N . ILE A 1 95 ? 6.32 21.125 16.984 1 93.5 95 ILE A N 1
ATOM 727 C CA . ILE A 1 95 ? 6.797 20.781 18.312 1 93.5 95 ILE A CA 1
ATOM 728 C C . ILE A 1 95 ? 7.664 19.531 18.25 1 93.5 95 ILE A C 1
ATOM 730 O O . ILE A 1 95 ? 7.172 18.453 17.922 1 93.5 95 ILE A O 1
ATOM 734 N N . LEU A 1 96 ? 8.914 19.688 18.5 1 90.38 96 LEU A N 1
ATOM 735 C CA . LEU A 1 96 ? 9.914 18.641 18.375 1 90.38 96 LEU A CA 1
ATOM 736 C C . LEU A 1 96 ? 10.961 18.766 19.484 1 90.38 96 LEU A C 1
ATOM 738 O O . LEU A 1 96 ? 11.523 19.844 19.688 1 90.38 96 LEU A O 1
ATOM 742 N N . ASP A 1 97 ? 11.297 17.656 20.125 1 87.12 97 ASP A N 1
ATOM 743 C CA . ASP A 1 97 ? 12.328 17.609 21.156 1 87.12 97 ASP A CA 1
ATOM 744 C C . ASP A 1 97 ? 12.125 18.703 22.188 1 87.12 97 ASP A C 1
ATOM 746 O O . ASP A 1 97 ? 13.055 19.453 22.5 1 87.12 97 ASP A O 1
ATOM 750 N N . SER A 1 98 ? 10.953 18.906 22.625 1 87.62 98 SER A N 1
ATOM 751 C CA . SER A 1 98 ? 10.57 19.844 23.688 1 87.62 98 SER A CA 1
ATOM 752 C C . SER A 1 98 ? 10.812 21.281 23.25 1 87.62 98 SER A C 1
ATOM 754 O O . SER A 1 98 ? 11.117 22.141 24.094 1 87.62 98 SER A O 1
ATOM 756 N N . GLN A 1 99 ? 10.852 21.531 21.984 1 90.81 99 GLN A N 1
ATOM 757 C CA . GLN A 1 99 ? 10.922 22.875 21.422 1 90.81 99 GLN A CA 1
ATOM 758 C C . GLN A 1 99 ? 9.766 23.125 20.453 1 90.81 99 GLN A C 1
ATOM 760 O O . GLN A 1 99 ? 9.242 22.203 19.844 1 90.81 99 GLN A O 1
ATOM 765 N N . CYS A 1 100 ? 9.453 24.422 20.453 1 93.75 100 CYS A N 1
ATOM 766 C CA . CYS A 1 100 ? 8.398 24.828 19.516 1 93.75 100 CYS A CA 1
ATOM 767 C C . CYS A 1 100 ? 8.953 25.75 18.453 1 93.75 100 CYS A C 1
ATOM 769 O O . CYS A 1 100 ? 9.555 26.781 18.766 1 93.75 100 CYS A O 1
ATOM 771 N N . TYR A 1 101 ? 8.75 25.344 17.203 1 91.44 101 TYR A N 1
ATOM 772 C CA . TYR A 1 101 ? 9.172 26.141 16.062 1 91.44 101 TYR A CA 1
ATOM 773 C C . TYR A 1 101 ? 7.969 26.766 15.367 1 91.44 101 TYR A C 1
ATOM 775 O O . TYR A 1 101 ? 6.961 26.094 15.125 1 91.44 101 TYR A O 1
ATOM 783 N N . LYS A 1 102 ? 8.102 28.016 15.188 1 92.06 102 LYS A N 1
ATOM 784 C CA . LYS A 1 102 ? 7.066 28.75 14.461 1 92.06 102 LYS A CA 1
ATOM 785 C C . LYS A 1 102 ? 7.59 29.266 13.117 1 92.06 102 LYS A C 1
ATOM 787 O O . LYS A 1 102 ? 8.719 29.75 13.039 1 92.06 102 LYS A O 1
ATOM 792 N N . SER A 1 103 ? 6.797 29.109 12.086 1 90.88 103 SER A N 1
ATOM 793 C CA . SER A 1 103 ? 7.191 29.625 10.773 1 90.88 103 SER A CA 1
ATOM 794 C C . SER A 1 103 ? 5.977 29.812 9.867 1 90.88 103 SER A C 1
ATOM 796 O O . SER A 1 103 ? 4.855 29.469 10.242 1 90.88 103 SER A O 1
ATOM 798 N N . GLU A 1 104 ? 6.219 30.453 8.734 1 92 104 GLU A N 1
ATOM 799 C CA . GLU A 1 104 ? 5.219 30.438 7.668 1 92 104 GLU A CA 1
ATOM 800 C C . GLU A 1 104 ? 5.09 29.047 7.051 1 92 104 GLU A C 1
ATOM 802 O O . GLU A 1 104 ? 6.027 28.25 7.105 1 92 104 GLU A O 1
ATOM 807 N N . ILE A 1 105 ? 3.828 28.797 6.465 1 91.19 105 ILE A N 1
ATOM 808 C CA . ILE A 1 105 ? 3.582 27.5 5.844 1 91.19 105 ILE A CA 1
ATOM 809 C C . ILE A 1 105 ? 4.324 27.422 4.512 1 91.19 105 ILE A C 1
ATOM 811 O O . ILE A 1 105 ? 4.305 28.359 3.723 1 91.19 105 ILE A O 1
ATOM 815 N N . THR A 1 106 ? 4.977 26.234 4.297 1 83.88 106 THR A N 1
ATOM 816 C CA . THR A 1 106 ? 5.781 26.031 3.1 1 83.88 106 THR A CA 1
ATOM 817 C C . THR A 1 106 ? 5.195 24.922 2.232 1 83.88 106 THR A C 1
ATOM 819 O O . THR A 1 106 ? 5.664 24.688 1.115 1 83.88 106 THR A O 1
ATOM 822 N N . THR A 1 107 ? 4.195 24.266 2.729 1 85.56 107 THR A N 1
ATOM 823 C CA . THR A 1 107 ? 3.586 23.156 2.008 1 85.56 107 THR A CA 1
ATOM 824 C C . THR A 1 107 ? 2.299 23.594 1.317 1 85.56 107 THR A C 1
ATOM 826 O O . THR A 1 107 ? 1.677 24.578 1.723 1 85.56 107 THR A O 1
ATOM 829 N N . ASP A 1 108 ? 1.973 22.812 0.325 1 85.31 108 ASP A N 1
ATOM 830 C CA . ASP A 1 108 ? 0.644 23 -0.25 1 85.31 108 ASP A CA 1
ATOM 831 C C . ASP A 1 108 ? -0.445 22.609 0.749 1 85.31 108 ASP A C 1
ATOM 833 O O . ASP A 1 108 ? -0.215 21.781 1.636 1 85.31 108 ASP A O 1
ATOM 837 N N . GLU A 1 109 ? -1.545 23.312 0.544 1 93.44 109 GLU A N 1
ATOM 838 C CA . GLU A 1 109 ? -2.678 22.922 1.378 1 93.44 109 GLU A CA 1
ATOM 839 C C . GLU A 1 109 ? -3.213 21.547 0.974 1 93.44 109 GLU A C 1
ATOM 841 O O . GLU A 1 109 ? -3.303 21.234 -0.216 1 93.44 109 GLU A O 1
ATOM 846 N N . PRO A 1 110 ? -3.553 20.75 2.004 1 94.75 110 PRO A N 1
ATOM 847 C CA . PRO A 1 110 ? -4.18 19.469 1.66 1 94.75 110 PRO A CA 1
ATOM 848 C C . PRO A 1 110 ? -5.445 19.641 0.823 1 94.75 110 PRO A C 1
ATOM 850 O O . PRO A 1 110 ? -6.117 20.672 0.913 1 94.75 110 PRO A O 1
ATOM 853 N N . ASN A 1 111 ? -5.676 18.625 0.006 1 95.31 111 ASN A N 1
ATOM 854 C CA . ASN A 1 111 ? -6.855 18.609 -0.855 1 95.31 111 ASN A CA 1
ATOM 855 C C . ASN A 1 111 ? -7.777 17.438 -0.516 1 95.31 111 ASN A C 1
ATOM 857 O O . ASN A 1 111 ? -7.352 16.281 -0.506 1 95.31 111 ASN A O 1
ATOM 861 N N . ARG A 1 112 ? -9.047 17.719 -0.236 1 97.62 112 ARG A N 1
ATOM 862 C CA . ARG A 1 112 ? -9.961 16.656 0.16 1 97.62 112 ARG A CA 1
ATOM 863 C C . ARG A 1 112 ? -10.656 16.047 -1.056 1 97.62 112 ARG A C 1
ATOM 865 O O . ARG A 1 112 ? -11.477 15.133 -0.919 1 97.62 112 ARG A O 1
ATOM 872 N N . CYS A 1 113 ? -10.367 16.609 -2.24 1 97.62 113 CYS A N 1
ATOM 873 C CA . CYS A 1 113 ? -11.023 16.125 -3.453 1 97.62 113 CYS A CA 1
ATOM 874 C C . CYS A 1 113 ? -10.016 15.492 -4.398 1 97.62 113 CYS A C 1
ATOM 876 O O . CYS A 1 113 ? -8.898 15.984 -4.551 1 97.62 113 CYS A O 1
ATOM 878 N N . ILE A 1 114 ? -10.43 14.375 -5.016 1 96.69 114 ILE A N 1
ATOM 879 C CA . ILE A 1 114 ? -9.656 13.852 -6.137 1 96.69 114 ILE A CA 1
ATOM 880 C C . ILE A 1 114 ? -9.484 14.93 -7.199 1 96.69 114 ILE A C 1
ATOM 882 O O . ILE A 1 114 ? -10.469 15.516 -7.664 1 96.69 114 ILE A O 1
ATOM 886 N N . PRO A 1 115 ? -8.203 15.219 -7.492 1 93.12 115 PRO A N 1
ATOM 887 C CA . PRO A 1 115 ? -7.988 16.281 -8.477 1 93.12 115 PRO A CA 1
ATOM 888 C C . PRO A 1 115 ? -8.695 16 -9.805 1 93.12 115 PRO A C 1
ATOM 890 O O . PRO A 1 115 ? -8.82 14.852 -10.211 1 93.12 115 PRO A O 1
ATOM 893 N N . ASP A 1 116 ? -9 17.078 -10.492 1 89.75 116 ASP A N 1
ATOM 894 C CA . ASP A 1 116 ? -9.695 16.984 -11.773 1 89.75 116 ASP A CA 1
ATOM 895 C C . ASP A 1 116 ? -8.852 16.25 -12.805 1 89.75 116 ASP A C 1
ATOM 897 O O . ASP A 1 116 ? -9.383 15.562 -13.68 1 89.75 116 ASP A O 1
ATOM 901 N N . ALA A 1 117 ? -7.586 16.375 -12.633 1 87.75 117 ALA A N 1
ATOM 902 C CA . ALA A 1 117 ? -6.672 15.797 -13.617 1 87.75 117 ALA A CA 1
ATOM 903 C C . ALA A 1 117 ? -6.551 14.289 -13.43 1 87.75 117 ALA A C 1
ATOM 905 O O . ALA A 1 117 ? -6.043 13.586 -14.305 1 87.75 117 ALA A O 1
ATOM 906 N N . ALA A 1 118 ? -7.039 13.82 -12.289 1 91.62 118 ALA A N 1
ATOM 907 C CA . ALA A 1 118 ? -6.941 12.391 -12.039 1 91.62 118 ALA A CA 1
ATOM 908 C C . ALA A 1 118 ? -7.91 11.609 -12.922 1 91.62 118 ALA A C 1
ATOM 910 O O . ALA A 1 118 ? -9 12.094 -13.234 1 91.62 118 ALA A O 1
ATOM 911 N N . LYS A 1 119 ? -7.469 10.438 -13.328 1 91.38 119 LYS A N 1
ATOM 912 C CA . LYS A 1 119 ? -8.281 9.555 -14.156 1 91.38 119 LYS A CA 1
ATOM 913 C C . LYS A 1 119 ? -8.695 8.305 -13.383 1 91.38 119 LYS A C 1
ATOM 915 O O . LYS A 1 119 ? -7.891 7.715 -12.664 1 91.38 119 LYS A O 1
ATOM 920 N N . TYR A 1 120 ? -9.922 8.07 -13.594 1 94.31 120 TYR A N 1
ATOM 921 C CA . TYR A 1 120 ? -10.422 6.82 -13.031 1 94.31 120 TYR A CA 1
ATOM 922 C C . TYR A 1 120 ? -9.703 5.621 -13.633 1 94.31 120 TYR A C 1
ATOM 924 O O . TYR A 1 120 ? -9.617 5.496 -14.859 1 94.31 120 TYR A O 1
ATOM 932 N N . ASP A 1 121 ? -9.234 4.715 -12.719 1 90.62 121 ASP A N 1
ATOM 933 C CA . ASP A 1 121 ? -8.414 3.602 -13.172 1 90.62 121 ASP A CA 1
ATOM 934 C C . ASP A 1 121 ? -9.047 2.262 -12.797 1 90.62 121 ASP A C 1
ATOM 936 O O . ASP A 1 121 ? -8.375 1.229 -12.797 1 90.62 121 ASP A O 1
ATOM 940 N N . GLY A 1 122 ? -10.25 2.225 -12.305 1 91.56 122 GLY A N 1
ATOM 941 C CA . GLY A 1 122 ? -10.961 1.001 -11.969 1 91.56 122 GLY A CA 1
ATOM 942 C C . GLY A 1 122 ? -11.375 0.933 -10.508 1 91.56 122 GLY A C 1
ATOM 943 O O . GLY A 1 122 ? -11.109 1.856 -9.742 1 91.56 122 GLY A O 1
ATOM 944 N N . SER A 1 123 ? -12.133 -0.147 -10.242 1 94.69 123 SER A N 1
ATOM 945 C CA . SER A 1 123 ? -12.562 -0.406 -8.875 1 94.69 123 SER A CA 1
ATOM 946 C C . SER A 1 123 ? -12.25 -1.84 -8.461 1 94.69 123 SER A C 1
ATOM 948 O O . SER A 1 123 ? -12.109 -2.721 -9.305 1 94.69 123 SER A O 1
ATOM 950 N N . PHE A 1 124 ? -12.086 -1.999 -7.168 1 94.81 124 PHE A N 1
ATOM 951 C CA . PHE A 1 124 ? -11.867 -3.334 -6.621 1 94.81 124 PHE A CA 1
ATOM 952 C C . PHE A 1 124 ? -12.391 -3.426 -5.191 1 94.81 124 PHE A C 1
ATOM 954 O O . PHE A 1 124 ? -12.602 -2.402 -4.535 1 94.81 124 PHE A O 1
ATOM 961 N N . TYR A 1 125 ? -12.586 -4.703 -4.805 1 95.5 125 TYR A N 1
ATOM 962 C CA . TYR A 1 125 ? -12.992 -4.949 -3.424 1 95.5 125 TYR A CA 1
ATOM 963 C C . TYR A 1 125 ? -11.789 -5.277 -2.553 1 95.5 125 TYR A C 1
ATOM 965 O O . TYR A 1 125 ? -10.883 -5.996 -2.982 1 95.5 125 TYR A O 1
ATOM 973 N N . LEU A 1 126 ? -11.789 -4.738 -1.388 1 95.81 126 LEU A N 1
ATOM 974 C CA . LEU A 1 126 ? -10.898 -5.168 -0.316 1 95.81 126 LEU A CA 1
ATOM 975 C C . LEU A 1 126 ? -11.633 -6.078 0.666 1 95.81 126 LEU A C 1
ATOM 977 O O . LEU A 1 126 ? -12.844 -5.945 0.859 1 95.81 126 LEU A O 1
ATOM 981 N N . GLY A 1 127 ? -10.867 -6.926 1.279 1 94.81 127 GLY A N 1
ATOM 982 C CA . GLY A 1 127 ? -11.523 -7.926 2.104 1 94.81 127 GLY A CA 1
ATOM 983 C C . GLY A 1 127 ? -12.383 -8.891 1.302 1 94.81 127 GLY A C 1
ATOM 984 O O . GLY A 1 127 ? -12.164 -9.07 0.103 1 94.81 127 GLY A O 1
ATOM 985 N N . ASN A 1 128 ? -13.172 -9.578 1.998 1 94.5 128 ASN A N 1
ATOM 986 C CA . ASN A 1 128 ? -14.125 -10.461 1.337 1 94.5 128 ASN A CA 1
ATOM 987 C C . ASN A 1 128 ? -15.359 -9.695 0.869 1 94.5 128 ASN A C 1
ATOM 989 O O . ASN A 1 128 ? -16.469 -9.938 1.354 1 94.5 128 ASN A O 1
ATOM 993 N N . SER A 1 129 ? -15.156 -8.703 0.006 1 94 129 SER A N 1
ATOM 994 C CA . SER A 1 129 ? -16.141 -7.836 -0.636 1 94 129 SER A CA 1
ATOM 995 C C . SER A 1 129 ? -16.734 -6.844 0.358 1 94 129 SER A C 1
ATOM 997 O O . SER A 1 129 ? -17.891 -6.426 0.212 1 94 129 SER A O 1
ATOM 999 N N . GLU A 1 130 ? -15.992 -6.441 1.411 1 95.38 130 GLU A N 1
ATOM 1000 C CA . GLU A 1 130 ? -16.516 -5.551 2.443 1 95.38 130 GLU A CA 1
ATOM 1001 C C . GLU A 1 130 ? -16.391 -4.09 2.025 1 95.38 130 GLU A C 1
ATOM 1003 O O . GLU A 1 130 ? -17.234 -3.262 2.398 1 95.38 130 GLU A O 1
ATOM 1008 N N . LEU A 1 131 ? -15.352 -3.795 1.316 1 96.44 131 LEU A N 1
ATOM 1009 C CA . LEU A 1 131 ? -15.078 -2.404 0.975 1 96.44 131 LEU A CA 1
ATOM 1010 C C . LEU A 1 131 ? -14.797 -2.254 -0.517 1 96.44 131 LEU A C 1
ATOM 1012 O O . LEU A 1 131 ? -13.773 -2.727 -1.01 1 96.44 131 LEU A O 1
ATOM 1016 N N . LEU A 1 132 ? -15.711 -1.633 -1.235 1 97 132 LEU A N 1
ATOM 1017 C CA . LEU A 1 132 ? -15.484 -1.286 -2.635 1 97 132 LEU A CA 1
ATOM 1018 C C . LEU A 1 132 ? -14.703 0.018 -2.752 1 97 132 LEU A C 1
ATOM 1020 O O . LEU A 1 132 ? -15.102 1.039 -2.189 1 97 132 LEU A O 1
ATOM 1024 N N . VAL A 1 133 ? -13.625 -0.067 -3.525 1 96.69 133 VAL A N 1
ATOM 1025 C CA . VAL A 1 133 ? -12.688 1.049 -3.619 1 96.69 133 VAL A CA 1
ATOM 1026 C C . VAL A 1 133 ? -12.516 1.46 -5.078 1 96.69 133 VAL A C 1
ATOM 1028 O O . VAL A 1 133 ? -12.453 0.606 -5.969 1 96.69 133 VAL A O 1
ATOM 1031 N N . ASP A 1 134 ? -12.445 2.791 -5.316 1 96.19 134 ASP A N 1
ATOM 1032 C CA . ASP A 1 134 ? -12.109 3.344 -6.621 1 96.19 134 ASP A CA 1
ATOM 1033 C C . ASP A 1 134 ? -10.641 3.775 -6.672 1 96.19 134 ASP A C 1
ATOM 1035 O O . ASP A 1 134 ? -10.133 4.379 -5.727 1 96.19 134 ASP A O 1
ATOM 1039 N N . ASN A 1 135 ? -10.031 3.395 -7.734 1 93.94 135 ASN A N 1
ATOM 1040 C CA . ASN A 1 135 ? -8.633 3.74 -7.969 1 93.94 135 ASN A CA 1
ATOM 1041 C C . ASN A 1 135 ? -8.5 4.902 -8.953 1 93.94 135 ASN A C 1
ATOM 1043 O O . ASN A 1 135 ? -9.188 4.938 -9.969 1 93.94 135 ASN A O 1
ATOM 1047 N N . TRP A 1 136 ? -7.625 5.875 -8.555 1 93.31 136 TRP A N 1
ATOM 1048 C CA . TRP A 1 136 ? -7.391 7.074 -9.352 1 93.31 136 TRP A CA 1
ATOM 1049 C C . TRP A 1 136 ? -5.91 7.223 -9.688 1 93.31 136 TRP A C 1
ATOM 1051 O O . TRP A 1 136 ? -5.051 7.074 -8.82 1 93.31 136 TRP A O 1
ATOM 1061 N N . LYS A 1 137 ? -5.645 7.496 -10.938 1 89.88 137 LYS A N 1
ATOM 1062 C CA . LYS A 1 137 ? -4.273 7.734 -11.383 1 89.88 137 LYS A CA 1
ATOM 1063 C C . LYS A 1 137 ? -4.082 9.188 -11.82 1 89.88 137 LYS A C 1
ATOM 1065 O O . LYS A 1 137 ? -4.918 9.734 -12.547 1 89.88 137 LYS A O 1
ATOM 1070 N N . GLN A 1 138 ? -3.053 9.688 -11.328 1 88.62 138 GLN A N 1
ATOM 1071 C CA . GLN A 1 138 ? -2.709 11.047 -11.742 1 88.62 138 GLN A CA 1
ATOM 1072 C C . GLN A 1 138 ? -1.235 11.148 -12.117 1 88.62 138 GLN A C 1
ATOM 1074 O O . GLN A 1 138 ? -0.367 10.656 -11.391 1 88.62 138 GLN A O 1
ATOM 1079 N N . ASP A 1 139 ? -1.064 11.781 -13.25 1 80.06 139 ASP A N 1
ATOM 1080 C CA . ASP A 1 139 ? 0.317 12.07 -13.617 1 80.06 139 ASP A CA 1
ATOM 1081 C C . ASP A 1 139 ? 0.873 13.227 -12.781 1 80.06 139 ASP A C 1
ATOM 1083 O O . ASP A 1 139 ? 0.17 14.203 -12.523 1 80.06 139 ASP A O 1
ATOM 1087 N N . GLY A 1 140 ? 1.942 12.938 -12.148 1 66.62 140 GLY A N 1
ATOM 1088 C CA . GLY A 1 140 ? 2.559 13.977 -11.336 1 66.62 140 GLY A CA 1
ATOM 1089 C C . GLY A 1 140 ? 3.6 14.781 -12.086 1 66.62 140 GLY A C 1
ATOM 1090 O O . GLY A 1 140 ? 4.441 14.219 -12.781 1 66.62 140 GLY A O 1
ATOM 1091 N N . LYS A 1 141 ? 3.414 16.047 -12.297 1 62.12 141 LYS A N 1
ATOM 1092 C CA . LYS A 1 141 ? 4.441 16.969 -12.766 1 62.12 141 LYS A CA 1
ATOM 1093 C C . LYS A 1 141 ? 4.613 18.141 -11.805 1 62.12 141 LYS A C 1
ATOM 1095 O O . LYS A 1 141 ? 5.316 19.109 -12.109 1 62.12 141 LYS A O 1
ATOM 1100 N N . ALA A 1 142 ? 4.129 17.875 -10.562 1 56.34 142 ALA A N 1
ATOM 1101 C CA . ALA A 1 142 ? 4.234 19.109 -9.781 1 56.34 142 ALA A CA 1
ATOM 1102 C C . ALA A 1 142 ? 5.582 19.188 -9.07 1 56.34 142 ALA A C 1
ATOM 1104 O O . ALA A 1 142 ? 6.18 18.172 -8.734 1 56.34 142 ALA A O 1
ATOM 1105 N N . ALA A 1 143 ? 6.059 20.422 -8.969 1 56.75 143 ALA A N 1
ATOM 1106 C CA . ALA A 1 143 ? 7.238 20.875 -8.234 1 56.75 143 ALA A CA 1
ATOM 1107 C C . ALA A 1 143 ? 8.477 20.078 -8.648 1 56.75 143 ALA A C 1
ATOM 1109 O O . ALA A 1 143 ? 9.297 19.703 -7.801 1 56.75 143 ALA A O 1
ATOM 1110 N N . GLY A 1 144 ? 8.477 19.656 -9.875 1 65.5 144 GLY A N 1
ATOM 1111 C CA . GLY A 1 144 ? 9.656 18.953 -10.352 1 65.5 144 GLY A CA 1
ATOM 1112 C C . GLY A 1 144 ? 9.562 17.453 -10.203 1 65.5 144 GLY A C 1
ATOM 1113 O O . GLY A 1 144 ? 10.516 16.734 -10.523 1 65.5 144 GLY A O 1
ATOM 1114 N N . LEU A 1 145 ? 8.508 17.109 -9.578 1 74.31 145 LEU A N 1
ATOM 1115 C CA . LEU A 1 145 ? 8.258 15.688 -9.453 1 74.31 145 LEU A CA 1
ATOM 1116 C C . LEU A 1 145 ? 7.605 15.125 -10.711 1 74.31 145 LEU A C 1
ATOM 1118 O O . LEU A 1 145 ? 6.625 15.688 -11.203 1 74.31 145 LEU A O 1
ATOM 1122 N N . ILE A 1 146 ? 8.383 14.227 -11.383 1 81.88 146 ILE A N 1
ATOM 1123 C CA . ILE A 1 146 ? 7.824 13.516 -12.531 1 81.88 146 ILE A CA 1
ATOM 1124 C C . ILE A 1 146 ? 7.484 12.086 -12.133 1 81.88 146 ILE A C 1
ATOM 1126 O O . ILE A 1 146 ? 8.328 11.359 -11.602 1 81.88 146 ILE A O 1
ATOM 1130 N N . GLY A 1 147 ? 6.25 11.82 -12.297 1 84.81 147 GLY A N 1
ATOM 1131 C CA . GLY A 1 147 ? 5.824 10.477 -11.938 1 84.81 147 GLY A CA 1
ATOM 1132 C C . GLY A 1 147 ? 4.316 10.312 -11.906 1 84.81 147 GLY A C 1
ATOM 1133 O O . GLY A 1 147 ? 3.596 11.055 -12.586 1 84.81 147 GLY A O 1
ATOM 1134 N N . TYR A 1 148 ? 3.859 9.289 -11.281 1 85.38 148 TYR A N 1
ATOM 1135 C CA . TYR A 1 148 ? 2.424 9.055 -11.164 1 85.38 148 TYR A CA 1
ATOM 1136 C C . TYR A 1 148 ? 2.041 8.758 -9.719 1 85.38 148 TYR A C 1
ATOM 1138 O O . TYR A 1 148 ? 2.822 8.164 -8.969 1 85.38 148 TYR A O 1
ATOM 1146 N N . VAL A 1 149 ? 0.904 9.258 -9.422 1 88.56 149 VAL A N 1
ATOM 1147 C CA . VAL A 1 149 ? 0.3 9.008 -8.117 1 88.56 149 VAL A CA 1
ATOM 1148 C C . VAL A 1 149 ? -0.97 8.172 -8.281 1 88.56 149 VAL A C 1
ATOM 1150 O O . VAL A 1 149 ? -1.776 8.438 -9.18 1 88.56 149 VAL A O 1
ATOM 1153 N N . TYR A 1 150 ? -1.087 7.18 -7.523 1 89 150 TYR A N 1
ATOM 1154 C CA . TYR A 1 150 ? -2.348 6.461 -7.379 1 89 150 TYR A CA 1
ATOM 1155 C C . TYR A 1 150 ? -3 6.766 -6.035 1 89 150 TYR A C 1
ATOM 1157 O O . TYR A 1 150 ? -2.334 6.746 -4.996 1 89 150 TYR A O 1
ATOM 1165 N N . SER A 1 151 ? -4.211 7.117 -6.086 1 94.12 151 SER A N 1
ATOM 1166 C CA . SER A 1 151 ? -5.027 7.293 -4.891 1 94.12 151 SER A CA 1
ATOM 1167 C C . SER A 1 151 ? -6.285 6.438 -4.953 1 94.12 151 SER A C 1
ATOM 1169 O O . SER A 1 151 ? -6.84 6.211 -6.031 1 94.12 151 SER A O 1
ATOM 1171 N N . THR A 1 152 ? -6.727 6.02 -3.75 1 96.06 152 THR A N 1
ATOM 1172 C CA . THR A 1 152 ? -7.965 5.246 -3.717 1 96.06 152 THR A CA 1
ATOM 1173 C C . THR A 1 152 ? -8.992 5.906 -2.805 1 96.06 152 THR A C 1
ATOM 1175 O O . THR A 1 152 ? -8.633 6.598 -1.852 1 96.06 152 THR A O 1
ATOM 1178 N N . THR A 1 153 ? -10.219 5.719 -3.186 1 97.94 153 THR A N 1
ATOM 1179 C CA . THR A 1 153 ? -11.344 6.191 -2.383 1 97.94 153 THR A CA 1
ATOM 1180 C C . THR A 1 153 ? -12.398 5.098 -2.238 1 97.94 153 THR A C 1
ATOM 1182 O O . THR A 1 153 ? -12.617 4.312 -3.16 1 97.94 153 THR A O 1
ATOM 1185 N N . SER A 1 154 ? -13.008 5.141 -1.046 1 97.88 154 SER A N 1
ATOM 1186 C CA . SER A 1 154 ? -14.203 4.312 -0.972 1 97.88 154 SER A CA 1
ATOM 1187 C C . SER A 1 154 ? -15.273 4.793 -1.95 1 97.88 154 SER A C 1
ATOM 1189 O O . SER A 1 154 ? -15.477 5.996 -2.109 1 97.88 154 SER A O 1
ATOM 1191 N N . ARG A 1 155 ? -15.93 3.836 -2.561 1 96.12 155 ARG A N 1
ATOM 1192 C CA . ARG A 1 155 ? -17.031 4.172 -3.469 1 96.12 155 ARG A CA 1
ATOM 1193 C C . ARG A 1 155 ? -18.156 4.859 -2.725 1 96.12 155 ARG A C 1
ATOM 1195 O O . ARG A 1 155 ? -18.797 5.77 -3.26 1 96.12 155 ARG A O 1
ATOM 1202 N N . SER A 1 156 ? -18.375 4.465 -1.529 1 95.88 156 SER A N 1
ATOM 1203 C CA . SER A 1 156 ? -19.562 4.855 -0.791 1 95.88 156 SER A CA 1
ATOM 1204 C C . SER A 1 156 ? -19.516 6.328 -0.387 1 95.88 156 SER A C 1
ATOM 1206 O O . SER A 1 156 ? -20.531 7.016 -0.387 1 95.88 156 SER A O 1
ATOM 1208 N N . ASP A 1 157 ? -18.312 6.809 0.005 1 97.75 157 ASP A N 1
ATOM 1209 C CA . ASP A 1 157 ? -18.312 8.156 0.575 1 97.75 157 ASP A CA 1
ATOM 1210 C C . ASP A 1 157 ? -16.969 8.852 0.336 1 97.75 157 ASP A C 1
ATOM 1212 O O . ASP A 1 157 ? -16.641 9.828 1.01 1 97.75 157 ASP A O 1
ATOM 1216 N N . CYS A 1 158 ? -16.188 8.336 -0.477 1 98.31 158 CYS A N 1
ATOM 1217 C CA . CYS A 1 158 ? -14.93 8.93 -0.928 1 98.31 158 CYS A CA 1
ATOM 1218 C C . CYS A 1 158 ? -13.906 8.961 0.2 1 98.31 158 CYS A C 1
ATOM 1220 O O . CYS A 1 158 ? -13.023 9.82 0.216 1 98.31 158 CYS A O 1
ATOM 1222 N N . THR A 1 159 ? -14.055 8.07 1.172 1 98.5 159 THR A N 1
ATOM 1223 C CA . THR A 1 159 ? -13.039 7.949 2.213 1 98.5 159 THR A CA 1
ATOM 1224 C C . THR A 1 159 ? -11.695 7.559 1.61 1 98.5 159 THR A C 1
ATOM 1226 O O . THR A 1 159 ? -11.617 6.664 0.767 1 98.5 159 THR A O 1
ATOM 1229 N N . PRO A 1 160 ? -10.641 8.289 2.055 1 98.25 160 PRO A N 1
ATOM 1230 C CA . PRO A 1 160 ? -9.336 7.996 1.459 1 98.25 160 PRO A CA 1
ATOM 1231 C C . PRO A 1 160 ? -8.797 6.629 1.876 1 98.25 160 PRO A C 1
ATOM 1233 O O . PRO A 1 160 ? -8.992 6.207 3.018 1 98.25 160 PRO A O 1
ATOM 1236 N N . GLY A 1 161 ? -8.156 5.988 0.959 1 96.75 161 GLY A N 1
ATOM 1237 C CA . GLY A 1 161 ? -7.504 4.711 1.203 1 96.75 161 GLY A CA 1
ATOM 1238 C C . GLY A 1 161 ? -6.031 4.707 0.837 1 96.75 161 GLY A C 1
ATOM 1239 O O . GLY A 1 161 ? -5.285 5.598 1.251 1 96.75 161 GLY A O 1
ATOM 1240 N N . GLY A 1 162 ? -5.648 3.68 0.106 1 93.81 162 GLY A N 1
ATOM 1241 C CA . GLY A 1 162 ? -4.258 3.514 -0.287 1 93.81 162 GLY A CA 1
ATOM 1242 C C . GLY A 1 162 ? -3.781 4.574 -1.26 1 93.81 162 GLY A C 1
ATOM 1243 O O . GLY A 1 162 ? -4.559 5.066 -2.082 1 93.81 162 GLY A O 1
ATOM 1244 N N . VAL A 1 163 ? -2.467 4.867 -1.113 1 91.88 163 VAL A N 1
ATOM 1245 C CA . VAL A 1 163 ? -1.828 5.82 -2.016 1 91.88 163 VAL A CA 1
ATOM 1246 C C . VAL A 1 163 ? -0.425 5.332 -2.371 1 91.88 163 VAL A C 1
ATOM 1248 O O . VAL A 1 163 ? 0.253 4.715 -1.546 1 91.88 163 VAL A O 1
ATOM 1251 N N . SER A 1 164 ? -0.046 5.555 -3.572 1 87.75 164 SER A N 1
ATOM 1252 C CA . SER A 1 164 ? 1.311 5.227 -3.998 1 87.75 164 SER A CA 1
ATOM 1253 C C . SER A 1 164 ? 1.837 6.246 -5 1 87.75 164 SER A C 1
ATOM 1255 O O . SER A 1 164 ? 1.057 6.895 -5.703 1 87.75 164 SER A O 1
ATOM 1257 N N . PHE A 1 165 ? 3.109 6.359 -4.914 1 86.94 165 PHE A N 1
ATOM 1258 C CA . PHE A 1 165 ? 3.805 7.254 -5.832 1 86.94 165 PHE A CA 1
ATOM 1259 C C . PHE A 1 165 ? 5.078 6.602 -6.363 1 86.94 165 PHE A C 1
ATOM 1261 O O . PHE A 1 165 ? 5.801 5.938 -5.617 1 86.94 165 PHE A O 1
ATOM 1268 N N . MET A 1 166 ? 5.277 6.758 -7.609 1 83.69 166 MET A N 1
ATOM 1269 C CA . MET A 1 166 ? 6.543 6.418 -8.25 1 83.69 166 MET A CA 1
ATOM 1270 C C . MET A 1 166 ? 6.98 7.523 -9.203 1 83.69 166 MET A C 1
ATOM 1272 O O . MET A 1 166 ? 6.207 7.961 -10.062 1 83.69 166 MET A O 1
ATOM 1276 N N . GLY A 1 167 ? 8.273 7.926 -8.93 1 82.88 167 GLY A N 1
ATOM 1277 C CA . GLY A 1 167 ? 8.742 8.984 -9.812 1 82.88 167 GLY A CA 1
ATOM 1278 C C . GLY A 1 167 ? 10.148 9.453 -9.477 1 82.88 167 GLY A C 1
ATOM 1279 O O . GLY A 1 167 ? 10.914 8.734 -8.844 1 82.88 167 GLY A O 1
ATOM 1280 N N . GLU A 1 168 ? 10.422 10.547 -10.102 1 82.25 168 GLU A N 1
ATOM 1281 C CA . GLU A 1 168 ? 11.742 11.148 -9.914 1 82.25 168 GLU A CA 1
ATOM 1282 C C . GLU A 1 168 ? 11.633 12.656 -9.695 1 82.25 168 GLU A C 1
ATOM 1284 O O . GLU A 1 168 ? 10.633 13.266 -10.062 1 82.25 168 GLU A O 1
ATOM 1289 N N . MET A 1 169 ? 12.578 13.133 -8.938 1 81 169 MET A N 1
ATOM 1290 C CA . MET A 1 169 ? 12.719 14.57 -8.711 1 81 169 MET A CA 1
ATOM 1291 C C . MET A 1 169 ? 14.109 15.047 -9.102 1 81 169 MET A C 1
ATOM 1293 O O . MET A 1 169 ? 15.094 14.336 -8.914 1 81 169 MET A O 1
ATOM 1297 N N . ASP A 1 170 ? 14.086 16.297 -9.672 1 76.75 170 ASP A N 1
ATOM 1298 C CA . ASP A 1 170 ? 15.375 16.891 -10.008 1 76.75 170 ASP A CA 1
ATOM 1299 C C . ASP A 1 170 ? 16.172 17.219 -8.75 1 76.75 170 ASP A C 1
ATOM 1301 O O . ASP A 1 170 ? 15.656 17.844 -7.824 1 76.75 170 ASP A O 1
ATOM 1305 N N . SER A 1 171 ? 17.312 16.625 -8.641 1 75.38 171 SER A N 1
ATOM 1306 C CA . SER A 1 171 ? 18.266 16.891 -7.574 1 75.38 171 SER A CA 1
ATOM 1307 C C . SER A 1 171 ? 19.672 17.062 -8.125 1 75.38 171 SER A C 1
ATOM 1309 O O . SER A 1 171 ? 20.438 16.094 -8.195 1 75.38 171 SER A O 1
ATOM 1311 N N . PRO A 1 172 ? 20.078 18.344 -8.5 1 73 172 PRO A N 1
ATOM 1312 C CA . PRO A 1 172 ? 21.422 18.516 -9.055 1 73 172 PRO A CA 1
ATOM 1313 C C . PRO A 1 172 ? 22.516 17.875 -8.188 1 73 172 PRO A C 1
ATOM 1315 O O . PRO A 1 172 ? 22.484 18.016 -6.965 1 73 172 PRO A O 1
ATOM 1318 N N . PRO A 1 173 ? 23.328 17.109 -8.898 1 72.25 173 PRO A N 1
ATOM 131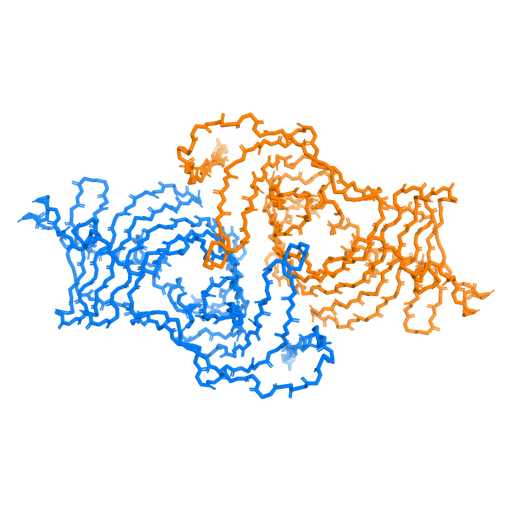9 C CA . PRO A 1 173 ? 23.531 17.078 -10.352 1 72.25 173 PRO A CA 1
ATOM 1320 C C . PRO A 1 173 ? 22.688 16.016 -11.039 1 72.25 173 PRO A C 1
ATOM 1322 O O . PRO A 1 173 ? 22.781 15.828 -12.258 1 72.25 173 PRO A O 1
ATOM 1325 N N . GLY A 1 174 ? 21.984 15.391 -10.305 1 77.81 174 GLY A N 1
ATOM 1326 C CA . GLY A 1 174 ? 21.25 14.289 -10.914 1 77.81 174 GLY A CA 1
ATOM 1327 C C . GLY A 1 174 ? 19.797 14.266 -10.523 1 77.81 174 GLY A C 1
ATOM 1328 O O . GLY A 1 174 ? 19.109 15.297 -10.586 1 77.81 174 GLY A O 1
ATOM 1329 N N . LYS A 1 175 ? 19.344 13.008 -10.422 1 80.06 175 LYS A N 1
ATOM 1330 C CA . LYS A 1 175 ? 17.938 12.789 -10.078 1 80.06 175 LYS A CA 1
ATOM 1331 C C . LYS A 1 175 ? 17.812 11.914 -8.844 1 80.06 175 LYS A C 1
ATOM 1333 O O . LYS A 1 175 ? 18.703 11.117 -8.539 1 80.06 175 LYS A O 1
ATOM 1338 N N . THR A 1 176 ? 16.797 12.266 -8.039 1 82.12 176 THR A N 1
ATOM 1339 C CA . THR A 1 176 ? 16.359 11.375 -6.961 1 82.12 176 THR A CA 1
ATOM 1340 C C . THR A 1 176 ? 15.125 10.594 -7.367 1 82.12 176 THR A C 1
ATOM 1342 O O . THR A 1 176 ? 14.117 11.18 -7.781 1 82.12 176 THR A O 1
ATOM 1345 N N . TYR A 1 177 ? 15.297 9.25 -7.352 1 80.75 177 TYR A N 1
ATOM 1346 C CA . TYR A 1 177 ? 14.141 8.391 -7.602 1 80.75 177 TYR A CA 1
ATOM 1347 C C . TYR A 1 177 ? 13.367 8.133 -6.316 1 80.75 177 TYR A C 1
ATOM 1349 O O . TYR A 1 177 ? 13.961 7.883 -5.266 1 80.75 177 TYR A O 1
ATOM 1357 N N . ILE A 1 178 ? 12.039 8.281 -6.422 1 84.38 178 ILE A N 1
ATOM 1358 C CA . ILE A 1 178 ? 11.219 8.172 -5.219 1 84.38 178 ILE A CA 1
ATOM 1359 C C . ILE A 1 178 ? 10.109 7.148 -5.441 1 84.38 178 ILE A C 1
ATOM 1361 O O . ILE A 1 178 ? 9.477 7.133 -6.5 1 84.38 178 ILE A O 1
ATOM 1365 N N . ILE A 1 179 ? 9.977 6.25 -4.52 1 83.19 179 ILE A N 1
ATOM 1366 C CA . ILE A 1 179 ? 8.812 5.379 -4.434 1 83.19 179 ILE A CA 1
ATOM 1367 C C . ILE A 1 179 ? 8.156 5.527 -3.061 1 83.19 179 ILE A C 1
ATOM 1369 O O . ILE A 1 179 ? 8.852 5.613 -2.043 1 83.19 179 ILE A O 1
ATOM 1373 N N . SER A 1 180 ? 6.918 5.762 -3.055 1 85.75 180 SER A N 1
ATOM 1374 C CA . SER A 1 180 ? 6.176 5.887 -1.806 1 85.75 180 SER A CA 1
ATOM 1375 C C . SER A 1 180 ? 4.891 5.066 -1.845 1 85.75 180 SER A C 1
ATOM 1377 O O . SER A 1 180 ? 4.258 4.945 -2.895 1 85.75 180 SER A O 1
ATOM 1379 N N . SER A 1 181 ? 4.586 4.445 -0.77 1 85.5 181 SER A N 1
ATOM 1380 C CA . SER A 1 181 ? 3.318 3.734 -0.622 1 85.5 181 SER A CA 1
ATOM 1381 C C . SER A 1 181 ? 2.791 3.834 0.807 1 85.5 181 SER A C 1
ATOM 1383 O O . SER A 1 181 ? 3.572 3.887 1.759 1 85.5 181 SER A O 1
ATOM 1385 N N . GLY A 1 182 ? 1.49 3.842 0.909 1 89.81 182 GLY A N 1
ATOM 1386 C CA . GLY A 1 182 ? 0.825 3.904 2.199 1 89.81 182 GLY A CA 1
ATOM 1387 C C . GLY A 1 182 ? -0.688 3.951 2.09 1 89.81 182 GLY A C 1
ATOM 1388 O O . GLY A 1 182 ? -1.248 3.646 1.035 1 89.81 182 GLY A O 1
ATOM 1389 N N . GLY A 1 183 ? -1.257 4.219 3.236 1 93.06 183 GLY A N 1
ATOM 1390 C CA . GLY A 1 183 ? -2.709 4.309 3.246 1 93.06 183 GLY A CA 1
ATOM 1391 C C . GLY A 1 183 ? -3.252 5.051 4.449 1 93.06 183 GLY A C 1
ATOM 1392 O O . GLY A 1 183 ? -2.6 5.117 5.496 1 93.06 183 GLY A O 1
ATOM 1393 N N . TYR A 1 184 ? -4.434 5.574 4.234 1 97.19 184 TYR A N 1
ATOM 1394 C CA . TYR A 1 184 ? -5.176 6.215 5.312 1 97.19 184 TYR A CA 1
ATOM 1395 C C . TYR A 1 184 ? -5.992 5.195 6.098 1 97.19 184 TYR A C 1
ATOM 1397 O O . TYR A 1 184 ? -6.551 4.262 5.516 1 97.19 184 TYR A O 1
ATOM 1405 N N . LEU A 1 185 ? -6.051 5.438 7.387 1 97 185 LEU A N 1
ATOM 1406 C CA . LE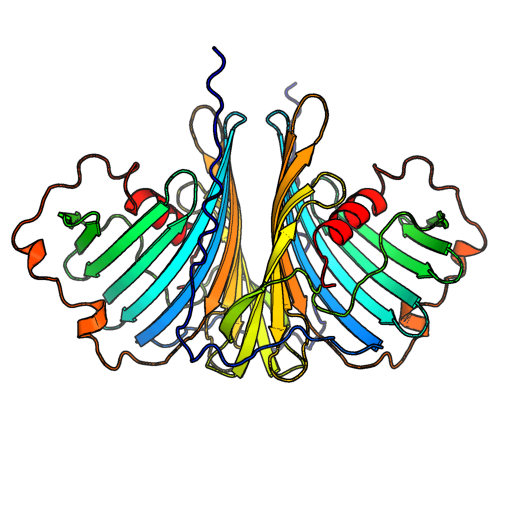U A 1 185 ? -6.703 4.469 8.266 1 97 185 LEU A CA 1
ATOM 1407 C C . LEU A 1 185 ? -7.453 5.176 9.391 1 97 185 LEU A C 1
ATOM 1409 O O . LEU A 1 185 ? -7.188 6.344 9.68 1 97 185 LEU A O 1
ATOM 1413 N N . ASN A 1 186 ? -8.344 4.504 9.93 1 97.44 186 ASN A N 1
ATOM 1414 C CA . ASN A 1 186 ? -9.102 4.969 11.094 1 97.44 186 ASN A CA 1
ATOM 1415 C C . ASN A 1 186 ? -9.766 6.316 10.828 1 97.44 186 ASN A C 1
ATOM 1417 O O . ASN A 1 186 ? -9.664 7.234 11.648 1 97.44 186 ASN A O 1
ATOM 1421 N N . PHE A 1 187 ? -10.344 6.375 9.703 1 98.12 187 PHE A N 1
ATOM 1422 C CA . PHE A 1 187 ? -11.07 7.578 9.312 1 98.12 187 PHE A CA 1
ATOM 1423 C C . PHE A 1 187 ? -12.289 7.781 10.203 1 98.12 187 PHE A C 1
ATOM 1425 O O . PHE A 1 187 ? -13.031 6.832 10.477 1 98.12 187 PHE A O 1
ATOM 1432 N N . THR A 1 188 ? -12.453 8.984 10.68 1 97.38 188 THR A N 1
ATOM 1433 C CA . THR A 1 188 ? -13.625 9.398 11.445 1 97.38 188 THR A CA 1
ATOM 1434 C C . THR A 1 188 ? -14.141 10.742 10.961 1 97.38 188 THR A C 1
ATOM 1436 O O . THR A 1 188 ? -13.438 11.75 11.039 1 97.38 188 THR A O 1
ATOM 1439 N N . LYS A 1 189 ? -15.414 10.695 10.523 1 97.62 189 LYS A N 1
ATOM 1440 C CA . LYS A 1 189 ? -16.016 11.961 10.117 1 97.62 189 LYS A CA 1
ATOM 1441 C C . LYS A 1 189 ? -16.156 12.914 11.297 1 97.62 189 LYS A C 1
ATOM 1443 O O . LYS A 1 189 ? -16.547 12.5 12.391 1 97.62 189 LYS A O 1
ATOM 1448 N N . GLY A 1 190 ? -15.812 14.11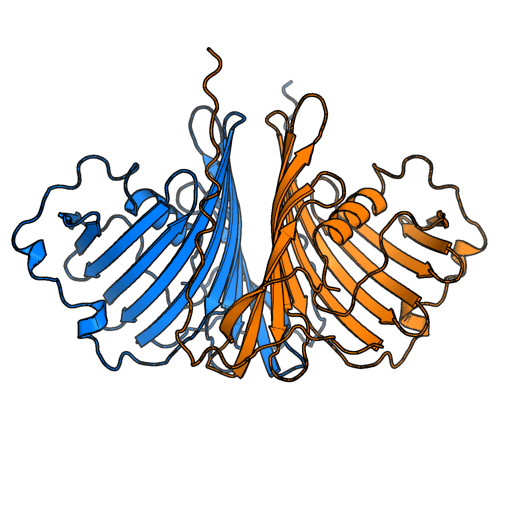7 11.062 1 98.06 190 GLY A N 1
ATOM 1449 C CA . GLY A 1 190 ? -15.859 15.125 12.109 1 98.06 190 GLY A CA 1
ATOM 1450 C C . GLY A 1 190 ? -14.609 15.156 12.969 1 98.06 190 GLY A C 1
ATOM 1451 O O . GLY A 1 190 ? -13.703 14.336 12.781 1 98.06 190 GLY A O 1
ATOM 1452 N N . ILE A 1 191 ? -14.539 16.156 13.75 1 98.44 191 ILE A N 1
ATOM 1453 C CA . ILE A 1 191 ? -13.484 16.359 14.742 1 98.44 191 ILE A CA 1
ATOM 1454 C C . ILE A 1 191 ? -14.102 16.688 16.094 1 98.44 191 ILE A C 1
ATOM 1456 O O . ILE A 1 191 ? -14.227 17.859 16.453 1 98.44 191 ILE A O 1
ATOM 1460 N N . PRO A 1 192 ? -14.391 15.688 16.844 1 96.81 192 PRO A N 1
ATOM 1461 C CA . PRO A 1 192 ? -15.141 15.914 18.078 1 96.81 192 PRO A CA 1
ATOM 1462 C C . PRO A 1 192 ? -14.406 16.812 19.062 1 96.81 192 PRO A C 1
ATOM 1464 O O . PRO A 1 192 ? -15.039 17.594 19.781 1 96.81 192 PRO A O 1
ATOM 1467 N N . ASP A 1 193 ? -13.133 16.734 19.109 1 97.69 193 ASP A N 1
ATOM 1468 C CA . ASP A 1 193 ? -12.328 17.578 20 1 97.69 193 ASP A CA 1
ATOM 1469 C C . ASP A 1 193 ? -11.273 18.344 19.203 1 97.69 193 ASP A C 1
ATOM 1471 O O . ASP A 1 193 ? -10.094 17.969 19.203 1 97.69 193 ASP A O 1
ATOM 1475 N N . PRO A 1 194 ? -11.68 19.469 18.656 1 98 194 PRO A N 1
ATOM 1476 C CA . PRO A 1 194 ? -10.742 20.219 17.828 1 98 194 PRO A CA 1
ATOM 1477 C C . PRO A 1 194 ? -9.469 20.609 18.578 1 98 194 PRO A C 1
ATOM 1479 O O . PRO A 1 194 ? -8.398 20.703 17.969 1 98 194 PRO A O 1
ATOM 1482 N N . ASP A 1 195 ? -9.516 20.781 19.844 1 97.69 195 ASP A N 1
ATOM 1483 C CA . ASP A 1 195 ? -8.359 21.203 20.609 1 97.69 195 ASP A CA 1
ATOM 1484 C C . ASP A 1 195 ? -7.258 20.141 20.594 1 97.69 195 ASP A C 1
ATOM 1486 O O . ASP A 1 195 ? -6.07 20.469 20.703 1 97.69 195 ASP A O 1
ATOM 1490 N N . ARG A 1 196 ? -7.688 18.969 20.438 1 97.69 196 ARG A N 1
ATOM 1491 C CA . ARG A 1 196 ? -6.703 17.891 20.359 1 97.69 196 ARG A CA 1
ATOM 1492 C C . ARG A 1 196 ? -5.703 18.141 19.234 1 97.69 196 ARG A C 1
ATOM 1494 O O . ARG A 1 196 ? -4.535 17.781 19.344 1 97.69 196 ARG A O 1
ATOM 1501 N N . TRP A 1 197 ? -6.188 18.781 18.188 1 98.5 197 TRP A N 1
ATOM 1502 C CA . TRP A 1 197 ? -5.359 18.875 16.984 1 98.5 197 TRP A CA 1
ATOM 1503 C C . TRP A 1 197 ? -4.91 20.312 16.734 1 98.5 197 TRP A C 1
ATOM 1505 O O . TRP A 1 197 ? -3.852 20.531 16.141 1 98.5 197 TRP A O 1
ATOM 1515 N N . PHE A 1 198 ? -5.688 21.281 17.25 1 98.56 198 PHE A N 1
ATOM 1516 C CA . PHE A 1 198 ? -5.453 22.625 16.734 1 98.56 198 PHE A CA 1
ATOM 1517 C C . PHE A 1 198 ? -5.062 23.562 17.859 1 98.56 198 PHE A C 1
ATOM 1519 O O . PHE A 1 198 ? -4.746 24.734 17.625 1 98.56 198 PHE A O 1
ATOM 1526 N N . LYS A 1 199 ? -5.082 23.109 19.062 1 98.25 199 LYS A N 1
ATOM 1527 C CA . LYS A 1 199 ? -4.637 23.969 20.156 1 98.25 199 LYS A CA 1
ATOM 1528 C C . LYS A 1 199 ? -3.113 24.047 20.203 1 98.25 199 LYS A C 1
ATOM 1530 O O . LYS A 1 199 ? -2.439 23.016 20.328 1 98.25 199 LYS A O 1
ATOM 1535 N N . VAL A 1 200 ? -2.639 25.266 20.109 1 97.75 200 VAL A N 1
ATOM 1536 C CA . VAL A 1 200 ? -1.2 25.484 20.234 1 97.75 200 VAL A CA 1
ATOM 1537 C C . VAL A 1 200 ? -0.772 25.297 21.688 1 97.75 200 VAL A C 1
ATOM 1539 O O . VAL A 1 200 ? -1.286 25.969 22.594 1 97.75 200 VAL A O 1
ATOM 1542 N N . PRO A 1 201 ? 0.161 24.453 21.922 1 96.75 201 PRO A N 1
ATOM 1543 C CA . PRO A 1 201 ? 0.547 24.188 23.312 1 96.75 201 PRO A CA 1
ATOM 1544 C C . PRO A 1 201 ? 1.305 25.359 23.938 1 96.75 201 PRO A C 1
ATOM 1546 O O . PRO A 1 201 ? 1.852 26.203 23.219 1 96.75 201 PRO A O 1
ATOM 1549 N N . SER A 1 202 ? 1.405 25.297 25.203 1 95.81 202 SER A N 1
ATOM 1550 C CA . SER A 1 202 ? 1.976 26.406 25.953 1 95.81 202 SER A CA 1
ATOM 1551 C C . SER A 1 202 ? 3.469 26.547 25.688 1 95.81 202 SER A C 1
ATOM 1553 O O . SER A 1 202 ? 4.016 27.656 25.766 1 95.81 202 SER A O 1
ATOM 1555 N N . ILE A 1 203 ? 4.094 25.516 25.297 1 95.12 203 ILE A N 1
ATOM 1556 C CA . ILE A 1 203 ? 5.52 25.562 25 1 95.12 203 ILE A CA 1
ATOM 1557 C C . ILE A 1 203 ? 5.773 26.531 23.844 1 95.12 203 ILE A C 1
ATOM 1559 O O . ILE A 1 203 ? 6.887 27.031 23.672 1 95.12 203 ILE A O 1
ATOM 1563 N N . CYS A 1 204 ? 4.777 26.766 23.109 1 95.81 204 CYS A N 1
ATOM 1564 C CA . CYS A 1 204 ? 4.914 27.625 21.938 1 95.81 204 CYS A CA 1
ATOM 1565 C C . CYS A 1 204 ? 4.797 29.094 22.312 1 95.81 204 CYS A C 1
ATOM 1567 O O . CYS A 1 204 ? 4.887 29.984 21.453 1 95.81 204 CYS A O 1
ATOM 1569 N N . ASN A 1 205 ? 4.609 29.344 23.547 1 92.88 205 ASN A N 1
ATOM 1570 C CA . ASN A 1 205 ? 4.703 30.719 24.016 1 92.88 205 ASN A CA 1
ATOM 1571 C C . ASN A 1 205 ? 6.105 31.281 23.828 1 92.88 205 ASN A C 1
ATOM 1573 O O . ASN A 1 205 ? 6.289 32.5 23.766 1 92.88 205 ASN A O 1
ATOM 1577 N N . SER A 1 206 ? 7.031 30.359 23.781 1 90.06 206 SER A N 1
ATOM 1578 C CA . SER A 1 206 ? 8.406 30.672 23.391 1 90.06 206 SER A CA 1
ATOM 1579 C C . SER A 1 206 ? 8.828 29.875 22.172 1 90.06 206 SER A C 1
ATOM 1581 O O . SER A 1 206 ? 9.078 28.672 22.266 1 90.06 206 SER A O 1
ATOM 1583 N N . THR A 1 207 ? 8.898 30.547 21.094 1 88.81 207 THR A N 1
ATOM 1584 C CA . THR A 1 207 ? 9.195 29.812 19.859 1 88.81 207 THR A CA 1
ATOM 1585 C C . THR A 1 207 ? 10.609 30.109 19.391 1 88.81 207 THR A C 1
ATOM 1587 O O . THR A 1 207 ? 11.172 31.156 19.703 1 88.81 207 THR A O 1
ATOM 1590 N N . VAL A 1 208 ? 11.141 29.094 18.797 1 81.88 208 VAL A N 1
ATOM 1591 C CA . VAL A 1 208 ? 12.438 29.234 18.156 1 81.88 208 VAL A CA 1
ATOM 1592 C C . VAL A 1 208 ? 12.258 29.266 16.641 1 81.88 208 VAL A C 1
ATOM 1594 O O . VAL A 1 208 ? 11.273 28.734 16.109 1 81.88 208 VAL A O 1
ATOM 1597 N N . LYS A 1 209 ? 13.164 30.094 15.969 1 76.62 209 LYS A N 1
ATOM 1598 C CA . LYS A 1 209 ? 13.109 30.109 14.516 1 76.62 209 LYS A CA 1
ATOM 1599 C C . LYS A 1 209 ? 13.672 28.812 13.93 1 76.62 209 LYS A C 1
ATOM 1601 O O . LYS A 1 209 ? 14.664 28.281 14.43 1 76.62 209 LYS A O 1
ATOM 1606 N N . MET A 1 210 ? 12.828 28.266 13.055 1 67.5 210 MET A N 1
ATOM 1607 C CA . MET A 1 210 ? 13.289 27.062 12.383 1 67.5 210 MET A CA 1
ATOM 1608 C C . MET A 1 210 ? 14.383 27.375 11.367 1 67.5 210 MET A C 1
ATOM 1610 O O . MET A 1 210 ? 14.172 28.172 10.453 1 67.5 210 MET A O 1
ATOM 1614 N N . ILE A 1 211 ? 15.68 27.203 11.633 1 58.16 211 ILE A N 1
ATOM 1615 C CA . ILE A 1 211 ? 16.797 27.609 10.797 1 58.16 211 ILE A CA 1
ATOM 1616 C C . ILE A 1 211 ? 16.828 26.75 9.531 1 58.16 211 ILE A C 1
ATOM 1618 O O . ILE A 1 211 ? 17.031 27.266 8.43 1 58.16 211 ILE A O 1
ATOM 1622 N N . ASP A 1 212 ? 17.031 25.375 9.523 1 56.59 212 ASP A N 1
ATOM 1623 C CA . ASP A 1 212 ? 17.141 24.578 8.297 1 56.59 212 ASP A CA 1
ATOM 1624 C C . ASP A 1 212 ? 15.914 23.703 8.094 1 56.59 212 ASP A C 1
ATOM 1626 O O . ASP A 1 212 ? 15.766 22.656 8.734 1 56.59 212 ASP A O 1
ATOM 1630 N N . PRO A 1 213 ? 15.039 24.266 7.289 1 50.84 213 PRO A N 1
ATOM 1631 C CA . PRO A 1 213 ? 13.766 23.562 7.105 1 50.84 213 PRO A CA 1
ATOM 1632 C C . PRO A 1 213 ? 13.93 22.172 6.492 1 50.84 213 PRO A C 1
ATOM 1634 O O . PRO A 1 213 ? 13.055 21.328 6.637 1 50.84 213 PRO A O 1
ATOM 1637 N N . VAL A 1 214 ? 14.961 21.984 5.598 1 48.38 214 VAL A N 1
ATOM 1638 C CA . VAL A 1 214 ? 15.125 20.719 4.891 1 48.38 214 VAL A CA 1
ATOM 1639 C C . VAL A 1 214 ? 15.461 19.609 5.883 1 48.38 214 VAL A C 1
ATOM 1641 O O . VAL A 1 214 ? 15.008 18.469 5.73 1 48.38 214 VAL A O 1
ATOM 1644 N N . MET A 1 215 ? 16.328 19.953 6.734 1 50.12 215 MET A N 1
ATOM 1645 C CA . MET A 1 215 ? 16.797 18.922 7.652 1 50.12 215 MET A CA 1
ATOM 1646 C C . MET A 1 215 ? 15.742 18.594 8.688 1 50.12 215 MET A C 1
ATOM 1648 O O . MET A 1 215 ? 15.836 17.562 9.367 1 50.12 215 MET A O 1
ATOM 1652 N N . LEU A 1 216 ? 14.664 19.453 8.656 1 58 216 LEU A N 1
ATOM 1653 C CA . LEU A 1 216 ? 13.633 19.297 9.68 1 58 216 LEU A CA 1
ATOM 1654 C C . LEU A 1 216 ? 12.484 18.438 9.172 1 58 216 LEU A C 1
ATOM 1656 O O . LEU A 1 216 ? 12.375 18.188 7.973 1 58 216 LEU A O 1
ATOM 1660 N N . PRO A 1 217 ? 11.742 17.875 10.195 1 69.81 217 PRO A N 1
ATOM 1661 C CA . PRO A 1 217 ? 10.531 17.109 9.906 1 69.81 217 PRO A CA 1
ATOM 1662 C C . PRO A 1 217 ? 9.672 17.75 8.82 1 69.81 217 PRO A C 1
ATOM 1664 O O . PRO A 1 217 ? 8.984 17.031 8.078 1 69.81 217 PRO A O 1
ATOM 1667 N N . LEU A 1 218 ? 10.07 19.047 8.508 1 75.62 218 LEU A N 1
ATOM 1668 C CA . LEU A 1 218 ? 9.203 19.719 7.547 1 75.62 218 LEU A CA 1
ATOM 1669 C C . LEU A 1 218 ? 9.594 19.359 6.117 1 75.62 218 LEU A C 1
ATOM 1671 O O . LEU A 1 218 ? 8.734 19.297 5.234 1 75.62 218 LEU A O 1
ATOM 1675 N N . GLY A 1 219 ? 10.953 19.125 5.922 1 75.31 219 GLY A N 1
ATOM 1676 C CA . GLY A 1 219 ? 11.367 18.688 4.598 1 75.31 219 GLY A CA 1
ATOM 1677 C C . GLY A 1 219 ? 10.711 17.391 4.164 1 75.31 219 GLY A C 1
ATOM 1678 O O . GLY A 1 219 ? 10.188 17.297 3.049 1 75.31 219 GLY A O 1
ATOM 1679 N N . HIS A 1 220 ? 10.656 16.469 5.016 1 78.5 220 HIS A N 1
ATOM 1680 C CA . HIS A 1 220 ? 9.984 15.203 4.738 1 78.5 220 HIS A CA 1
ATOM 1681 C C . HIS A 1 220 ? 8.484 15.406 4.531 1 78.5 220 HIS A C 1
ATOM 1683 O O . HIS A 1 220 ? 7.902 14.852 3.598 1 78.5 220 HIS A O 1
ATOM 1689 N N . TRP A 1 221 ? 7.973 16.297 5.34 1 82.88 221 TRP A N 1
ATOM 1690 C CA . TRP A 1 221 ? 6.535 16.516 5.273 1 82.88 221 TRP A CA 1
ATOM 1691 C C . TRP A 1 221 ? 6.16 17.234 3.979 1 82.88 221 TRP A C 1
ATOM 1693 O O . TRP A 1 221 ? 5.129 16.938 3.375 1 82.88 221 TRP A O 1
ATOM 1703 N N . ASN A 1 222 ? 7.043 18.141 3.602 1 81.88 222 ASN A N 1
ATOM 1704 C CA . ASN A 1 222 ? 6.801 18.828 2.342 1 81.88 222 ASN A CA 1
ATOM 1705 C C . ASN A 1 222 ? 6.773 17.859 1.162 1 81.88 222 ASN A C 1
ATOM 1707 O O . ASN A 1 222 ? 5.895 17.953 0.302 1 81.88 222 ASN A O 1
ATOM 1711 N N . LEU A 1 223 ? 7.719 17.016 1.124 1 80.31 223 LEU A N 1
ATOM 1712 C CA . LEU A 1 223 ? 7.738 16 0.075 1 80.31 223 LEU A CA 1
ATOM 1713 C C . LEU A 1 223 ? 6.5 15.117 0.152 1 80.31 223 LEU A C 1
ATOM 1715 O O . LEU A 1 223 ? 5.875 14.828 -0.871 1 80.31 223 LEU A O 1
ATOM 1719 N N . PHE A 1 224 ? 6.109 14.758 1.331 1 83.75 224 PHE A N 1
ATOM 1720 C CA . PHE A 1 224 ? 4.953 13.906 1.561 1 83.75 224 PHE A CA 1
ATOM 1721 C C . PHE A 1 224 ? 3.686 14.547 1.005 1 83.75 224 PHE A C 1
ATOM 1723 O O . PHE A 1 224 ? 2.879 13.875 0.356 1 83.75 224 PHE A O 1
ATOM 1730 N N . GLN A 1 225 ? 3.553 15.773 1.236 1 84.19 225 GLN A N 1
ATOM 1731 C CA . GLN A 1 225 ? 2.359 16.469 0.768 1 84.19 225 GLN A CA 1
ATOM 1732 C C . GLN A 1 225 ? 2.389 16.656 -0.747 1 84.19 225 GLN A C 1
ATOM 1734 O O . GLN A 1 225 ? 1.346 16.609 -1.402 1 84.19 225 GLN A O 1
ATOM 1739 N N . LYS A 1 226 ? 3.547 16.75 -1.236 1 82.25 226 LYS A N 1
ATOM 1740 C CA . LYS A 1 226 ? 3.678 16.969 -2.674 1 82.25 226 LYS A CA 1
ATOM 1741 C C . LYS A 1 226 ? 3.309 15.719 -3.455 1 82.25 226 LYS A C 1
ATOM 1743 O O . LYS A 1 226 ? 2.766 15.805 -4.559 1 82.25 226 LYS A O 1
ATOM 1748 N N . ILE A 1 227 ? 3.531 14.594 -2.924 1 84.31 227 ILE A N 1
ATOM 1749 C CA . ILE A 1 227 ? 3.307 13.359 -3.662 1 84.31 227 ILE A CA 1
ATOM 1750 C C . ILE A 1 227 ? 1.941 12.781 -3.297 1 84.31 227 ILE A C 1
ATOM 1752 O O . ILE A 1 227 ? 1.648 11.617 -3.604 1 84.31 227 ILE A O 1
ATOM 1756 N N . ARG A 1 228 ? 1.114 13.555 -2.672 1 88.25 228 ARG A N 1
ATOM 1757 C CA . ARG A 1 228 ? -0.237 13.156 -2.297 1 88.25 228 ARG A CA 1
ATOM 1758 C C . ARG A 1 228 ? -1.244 14.25 -2.617 1 88.25 228 ARG A C 1
ATOM 1760 O O . ARG A 1 228 ? -1.708 14.953 -1.718 1 88.25 228 ARG A O 1
ATOM 1767 N N . PRO A 1 229 ? -1.671 14.266 -3.893 1 87.75 229 PRO A N 1
ATOM 1768 C CA . PRO A 1 229 ? -2.596 15.328 -4.281 1 87.75 229 PRO A CA 1
ATOM 1769 C C . PRO A 1 229 ? -3.971 15.188 -3.635 1 87.75 229 PRO A C 1
ATOM 1771 O O . PRO A 1 229 ? -4.793 16.109 -3.705 1 87.75 229 PRO A O 1
ATOM 1774 N N . PHE A 1 230 ? -4.23 13.906 -3.285 1 90.75 230 PHE A N 1
ATOM 1775 C CA . PHE A 1 230 ? -5.43 13.594 -2.516 1 90.75 230 PHE A CA 1
ATOM 1776 C C . PHE A 1 230 ? -5.062 13.078 -1.128 1 90.75 230 PHE A C 1
ATOM 1778 O O . PHE A 1 230 ? -4.375 12.062 -0.997 1 90.75 230 PHE A O 1
ATOM 1785 N N . VAL A 1 231 ? -5.078 13.43 -0.432 1 69.94 231 VAL A N 1
ATOM 1786 C CA . VAL A 1 231 ? -4.848 13.969 0.905 1 69.94 231 VAL A CA 1
ATOM 1787 C C . VAL A 1 231 ? -3.457 13.562 1.392 1 69.94 231 VAL A C 1
ATOM 1789 O O . VAL A 1 231 ? -3.002 12.445 1.129 1 69.94 231 VAL A O 1
ATOM 1792 N N . MET B 1 1 ? 40.031 1.686 11.812 1 22.02 1 MET B N 1
ATOM 1793 C CA . MET B 1 1 ? 38.875 1.37 12.648 1 22.02 1 MET B CA 1
ATOM 1794 C C . MET B 1 1 ? 37.594 1.604 11.883 1 22.02 1 MET B C 1
ATOM 1796 O O . MET B 1 1 ? 37.344 2.703 11.383 1 22.02 1 MET B O 1
ATOM 1800 N N . LYS B 1 2 ? 37.125 0.563 11.195 1 24.7 2 LYS B N 1
ATOM 1801 C CA . LYS B 1 2 ? 36.031 0.688 10.234 1 24.7 2 LYS B CA 1
ATOM 1802 C C . LYS B 1 2 ? 34.75 1.17 10.922 1 24.7 2 LYS B C 1
ATOM 1804 O O . LYS B 1 2 ? 34.375 0.644 11.961 1 24.7 2 LYS B O 1
ATOM 1809 N N . PRO B 1 3 ? 34.344 2.404 10.625 1 25.94 3 PRO B N 1
ATOM 1810 C CA . PRO B 1 3 ? 33.125 2.832 11.32 1 25.94 3 PRO B CA 1
ATOM 1811 C C . PRO B 1 3 ? 31.953 1.845 11.148 1 25.94 3 PRO B C 1
ATOM 1813 O O . PRO B 1 3 ? 31.781 1.285 10.062 1 25.94 3 PRO B O 1
ATOM 1816 N N . ILE B 1 4 ? 31.734 1.033 12.188 1 23.97 4 ILE B N 1
ATOM 1817 C CA . ILE B 1 4 ? 30.609 0.121 12.281 1 23.97 4 ILE B CA 1
ATOM 1818 C C . ILE B 1 4 ? 29.297 0.895 12.086 1 23.97 4 ILE B C 1
ATOM 1820 O O . ILE B 1 4 ? 29 1.806 12.859 1 23.97 4 ILE B O 1
ATOM 1824 N N . VAL B 1 5 ? 28.969 1.103 10.898 1 22.27 5 VAL B N 1
ATOM 1825 C CA . VAL B 1 5 ? 27.672 1.716 10.664 1 22.27 5 VAL B CA 1
ATOM 1826 C C . VAL B 1 5 ? 26.578 0.84 11.258 1 22.27 5 VAL B C 1
ATOM 1828 O O . VAL B 1 5 ? 26.375 -0.296 10.82 1 22.27 5 VAL B O 1
ATOM 1831 N N . ALA B 1 6 ? 26.406 0.921 12.602 1 22.34 6 ALA B N 1
ATOM 1832 C CA . ALA B 1 6 ? 25.281 0.253 13.266 1 22.34 6 ALA B CA 1
ATOM 1833 C C . ALA B 1 6 ? 23.953 0.739 12.703 1 22.34 6 ALA B C 1
ATOM 1835 O O . ALA B 1 6 ? 23.625 1.929 12.781 1 22.34 6 ALA B O 1
ATOM 1836 N N . VAL B 1 7 ? 23.656 0.126 11.695 1 22.53 7 VAL B N 1
ATOM 1837 C CA . VAL B 1 7 ? 22.328 0.396 11.172 1 22.53 7 VAL B CA 1
ATOM 1838 C C . VAL B 1 7 ? 21.281 -0.007 12.211 1 22.53 7 VAL B C 1
ATOM 1840 O O . VAL B 1 7 ? 21.156 -1.186 12.555 1 22.53 7 VAL B O 1
ATOM 1843 N N . LEU B 1 8 ? 21.172 0.846 13.258 1 22.84 8 LEU 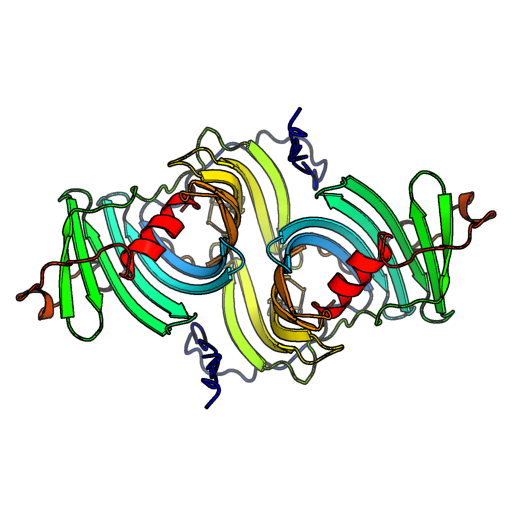B N 1
ATOM 1844 C CA . LEU B 1 8 ? 20.109 0.593 14.227 1 22.84 8 LEU B CA 1
ATOM 1845 C C . LEU B 1 8 ? 18.734 0.607 13.547 1 22.84 8 LEU B C 1
ATOM 1847 O O . LEU B 1 8 ? 18.359 1.603 12.93 1 22.84 8 LEU B O 1
ATOM 1851 N N . PHE B 1 9 ? 18.344 -0.51 13.172 1 24.84 9 PHE B N 1
ATOM 1852 C CA . PHE B 1 9 ? 17 -0.722 12.625 1 24.84 9 PHE B CA 1
ATOM 1853 C C . PHE B 1 9 ? 15.938 -0.357 13.648 1 24.84 9 PHE B C 1
ATOM 1855 O O . PHE B 1 9 ? 15.852 -0.975 14.711 1 24.84 9 PHE B O 1
ATOM 1862 N N . VAL B 1 10 ? 15.859 0.897 13.969 1 25.31 10 VAL B N 1
ATOM 1863 C CA . VAL B 1 10 ? 14.797 1.235 14.906 1 25.31 10 VAL B CA 1
ATOM 1864 C C . VAL B 1 10 ? 13.445 0.821 14.328 1 25.31 10 VAL B C 1
ATOM 1866 O O . VAL B 1 10 ? 13.062 1.271 13.242 1 25.31 10 VAL B O 1
ATOM 1869 N N . VAL B 1 11 ? 13.023 -0.396 14.648 1 27.77 11 VAL B N 1
ATOM 1870 C CA . VAL B 1 11 ? 11.688 -0.902 14.352 1 27.77 11 VAL B CA 1
ATOM 1871 C C . VAL B 1 11 ? 10.641 0.049 14.914 1 27.77 11 VAL B C 1
ATOM 1873 O O . VAL B 1 11 ? 10.586 0.279 16.125 1 27.77 11 VAL B O 1
ATOM 1876 N N . VAL B 1 12 ? 10.477 1.146 14.297 1 28.78 12 VAL B N 1
ATOM 1877 C CA . VAL B 1 12 ? 9.375 2.033 14.656 1 28.78 12 VAL B CA 1
ATOM 1878 C C . VAL B 1 12 ? 8.094 1.222 14.828 1 28.78 12 VAL B C 1
ATOM 1880 O O . VAL B 1 12 ? 7.582 0.645 13.867 1 28.78 12 VAL B O 1
ATOM 1883 N N . GLY B 1 13 ? 8.008 0.439 15.961 1 32.06 13 GLY B N 1
ATOM 1884 C CA . GLY B 1 13 ? 6.746 -0.109 16.422 1 32.06 13 GLY B CA 1
ATOM 1885 C C . GLY B 1 13 ? 5.582 0.848 16.25 1 32.06 13 GLY B C 1
ATOM 1886 O O . GLY B 1 13 ? 5.559 1.925 16.844 1 32.06 13 GLY B O 1
ATOM 1887 N N . LEU B 1 14 ? 5.035 1.011 15.086 1 34.34 14 LEU B N 1
ATOM 1888 C CA . LEU B 1 14 ? 3.836 1.771 14.758 1 34.34 14 LEU B CA 1
ATOM 1889 C C . LEU B 1 14 ? 2.895 1.843 15.953 1 34.34 14 LEU B C 1
ATOM 1891 O O . LEU B 1 14 ? 3.047 1.086 16.922 1 34.34 14 LEU B O 1
ATOM 1895 N N . ILE B 1 15 ? 1.631 2.367 15.609 1 34.19 15 ILE B N 1
ATOM 1896 C CA . ILE B 1 15 ? 0.395 2.9 16.172 1 34.19 15 ILE B CA 1
ATOM 1897 C C . ILE B 1 15 ? -0.303 1.825 17 1 34.19 15 ILE B C 1
ATOM 1899 O O . ILE B 1 15 ? -0.795 0.834 16.453 1 34.19 15 ILE B O 1
ATOM 1903 N N . SER B 1 16 ? 0.234 1.378 18.047 1 35.81 16 SER B N 1
ATOM 1904 C CA . SER B 1 16 ? -0.615 0.516 18.859 1 35.81 16 SER B CA 1
ATOM 1905 C C . SER B 1 16 ? -1.939 1.196 19.188 1 35.81 16 SER B C 1
ATOM 1907 O O . SER B 1 16 ? -1.96 2.248 19.828 1 35.81 16 SER B O 1
ATOM 1909 N N . VAL B 1 17 ? -2.875 1.269 18.344 1 38.03 17 VAL B N 1
ATOM 1910 C CA . VAL B 1 17 ? -4.172 1.438 19 1 38.03 17 VAL B CA 1
ATOM 1911 C C . VAL B 1 17 ? -4.25 0.548 20.234 1 38.03 17 VAL B C 1
ATOM 1913 O O . VAL B 1 17 ? -3.971 -0.652 20.156 1 38.03 17 VAL B O 1
ATOM 1916 N N . GLN B 1 18 ? -4.043 1.168 21.453 1 37.28 18 GLN B N 1
ATOM 1917 C CA . GLN B 1 18 ? -4.223 0.523 22.75 1 37.28 18 GLN B CA 1
ATOM 1918 C C . GLN B 1 18 ? -5.422 -0.42 22.734 1 37.28 18 GLN B C 1
ATOM 1920 O O . GLN B 1 18 ? -6.457 -0.122 23.328 1 37.28 18 GLN B O 1
ATOM 1925 N N . GLU B 1 19 ? -6.141 -0.763 21.719 1 40.31 19 GLU B N 1
ATOM 1926 C CA . GLU B 1 19 ? -7.195 -1.613 22.266 1 40.31 19 GLU B CA 1
ATOM 1927 C C . GLU B 1 19 ? -6.613 -2.73 23.125 1 40.31 19 GLU B C 1
ATOM 1929 O O . GLU B 1 19 ? -5.449 -3.1 22.969 1 40.31 19 GLU B O 1
ATOM 1934 N N . THR B 1 20 ? -7.352 -3.072 24.281 1 42.72 20 THR B N 1
ATOM 1935 C CA . THR B 1 20 ? -7.148 -4.309 25.031 1 42.72 20 THR B CA 1
ATOM 1936 C C . THR B 1 20 ? -6.523 -5.383 24.141 1 42.72 20 THR B C 1
ATOM 1938 O O . THR B 1 20 ? -7.051 -5.695 23.078 1 42.72 20 THR B O 1
ATOM 1941 N N . LYS B 1 21 ? -5.188 -5.523 24.141 1 50.12 21 LYS B N 1
ATOM 1942 C CA . LYS B 1 21 ? -4.48 -6.621 23.484 1 50.12 21 LYS B CA 1
ATOM 1943 C C . LYS B 1 21 ? -5.371 -7.859 23.375 1 50.12 21 LYS B C 1
ATOM 1945 O O . LYS B 1 21 ? -5.406 -8.688 24.281 1 50.12 21 LYS B O 1
ATOM 1950 N N . ALA B 1 22 ? -6.664 -7.758 23.031 1 53.41 22 ALA B N 1
ATOM 1951 C CA . ALA B 1 22 ? -7.359 -9 22.703 1 53.41 22 ALA B CA 1
ATOM 1952 C C . ALA B 1 22 ? -6.434 -9.961 21.969 1 53.41 22 ALA B C 1
ATOM 1954 O O . ALA B 1 22 ? -5.516 -9.539 21.266 1 53.41 22 ALA B O 1
ATOM 1955 N N . ASP B 1 23 ? -6.074 -11.133 22.422 1 76.25 23 ASP B N 1
ATOM 1956 C CA . ASP B 1 23 ? -5.266 -12.273 22.016 1 76.25 23 ASP B CA 1
ATOM 1957 C C . ASP B 1 23 ? -5.438 -12.562 20.531 1 76.25 23 ASP B C 1
ATOM 1959 O O . ASP B 1 23 ? -6.188 -13.461 20.141 1 76.25 23 ASP B O 1
ATOM 1963 N N . VAL B 1 24 ? -5.137 -11.531 19.703 1 89.81 24 VAL B N 1
ATOM 1964 C CA . VAL B 1 24 ? -5.23 -11.812 18.281 1 89.81 24 VAL B CA 1
ATOM 1965 C C . VAL B 1 24 ? -4.168 -12.836 17.875 1 89.81 24 VAL B C 1
ATOM 1967 O O . VAL B 1 24 ? -2.984 -12.656 18.172 1 89.81 24 VAL B O 1
ATOM 1970 N N . GLN B 1 25 ? -4.594 -13.922 17.375 1 92.12 25 GLN B N 1
ATOM 1971 C CA . GLN B 1 25 ? -3.717 -15.016 16.969 1 92.12 25 GLN B CA 1
ATOM 1972 C C . GLN B 1 25 ? -3.568 -15.07 15.453 1 92.12 25 GLN B C 1
ATOM 1974 O O . GLN B 1 25 ? -4.469 -14.656 14.719 1 92.12 25 GLN B O 1
ATOM 1979 N N . PRO B 1 26 ? -2.385 -15.523 15.062 1 95.5 26 PRO B N 1
ATOM 1980 C CA . PRO B 1 26 ? -2.27 -15.773 13.625 1 95.5 26 PRO B CA 1
ATOM 1981 C C . PRO B 1 26 ? -3.41 -16.625 13.078 1 95.5 26 PRO B C 1
ATOM 1983 O O . PRO B 1 26 ? -3.961 -17.453 13.797 1 95.5 26 PRO B O 1
ATOM 1986 N N . CYS B 1 27 ? -3.742 -16.375 11.852 1 97.5 27 CYS B N 1
ATOM 1987 C CA . CYS B 1 27 ? -4.891 -17.047 11.242 1 97.5 27 CYS B CA 1
ATOM 1988 C C . CYS B 1 27 ? -4.547 -17.547 9.852 1 97.5 27 CYS B C 1
ATOM 1990 O O . CYS B 1 27 ? -3.445 -17.312 9.352 1 97.5 27 CYS B O 1
ATOM 1992 N N . CYS B 1 28 ? -5.461 -18.359 9.281 1 98.19 28 CYS B N 1
ATOM 1993 C CA . CYS B 1 28 ? -5.348 -18.844 7.91 1 98.19 28 CYS B CA 1
ATOM 1994 C C . CYS B 1 28 ? -6.535 -18.375 7.07 1 98.19 28 CYS B C 1
ATOM 1996 O O . CYS B 1 28 ? -7.672 -18.375 7.543 1 98.19 28 CYS B O 1
ATOM 1998 N N . THR B 1 29 ? -6.199 -17.938 5.902 1 98.38 29 THR B N 1
ATOM 1999 C CA . THR B 1 29 ? -7.285 -17.641 4.973 1 98.38 29 THR B CA 1
ATOM 2000 C C . THR B 1 29 ? -7.852 -18.922 4.379 1 98.38 29 THR B C 1
ATOM 2002 O O . THR B 1 29 ? -7.426 -20.016 4.742 1 98.38 29 THR B O 1
ATOM 2005 N N . ALA B 1 30 ? -8.836 -18.828 3.486 1 98.19 30 ALA B N 1
ATOM 2006 C CA . ALA B 1 30 ? -9.516 -19.969 2.879 1 98.19 30 ALA B CA 1
ATOM 2007 C C . ALA B 1 30 ? -8.508 -20.906 2.203 1 98.19 30 ALA B C 1
ATOM 2009 O O . ALA B 1 30 ? -7.438 -20.469 1.775 1 98.19 30 ALA B O 1
ATOM 2010 N N . ASP B 1 31 ? -8.82 -22.156 2.076 1 98.12 31 ASP B N 1
ATOM 2011 C CA . ASP B 1 31 ? -7.895 -23.109 1.478 1 98.12 31 ASP B CA 1
ATOM 2012 C C . ASP B 1 31 ? -8.031 -23.125 -0.043 1 98.12 31 ASP B C 1
ATOM 2014 O O . ASP B 1 31 ? -7.18 -23.688 -0.741 1 98.12 31 ASP B O 1
ATOM 2018 N N . GLN B 1 32 ? -9.18 -22.578 -0.562 1 98.62 32 GLN B N 1
ATOM 2019 C CA . GLN B 1 32 ? -9.383 -22.328 -1.986 1 98.62 32 GLN B CA 1
ATOM 2020 C C . GLN B 1 32 ? -9.977 -20.953 -2.229 1 98.62 32 GLN B C 1
ATOM 2022 O O . GLN B 1 32 ? -10.992 -20.594 -1.623 1 98.62 32 GLN B O 1
ATOM 2027 N N . PHE B 1 33 ? -9.344 -20.219 -3.148 1 98.69 33 PHE B N 1
ATOM 2028 C CA . PHE B 1 33 ? -9.875 -18.906 -3.445 1 98.69 33 PHE B CA 1
ATOM 2029 C C . PHE B 1 33 ? -9.297 -18.359 -4.75 1 98.69 33 PHE B C 1
ATOM 2031 O O . PHE B 1 33 ? -8.312 -18.891 -5.262 1 98.69 33 PHE B O 1
ATOM 2038 N N . GLU B 1 34 ? -9.977 -17.406 -5.312 1 98.5 34 GLU B N 1
ATOM 2039 C CA . GLU B 1 34 ? -9.453 -16.531 -6.352 1 98.5 34 GLU B CA 1
ATOM 2040 C C . GLU B 1 34 ? -9.109 -15.148 -5.785 1 98.5 34 GLU B C 1
ATOM 2042 O O . GLU B 1 34 ? -9.781 -14.664 -4.875 1 98.5 34 GLU B O 1
ATOM 2047 N N . VAL B 1 35 ? -8.07 -14.57 -6.344 1 97.94 35 VAL B N 1
ATOM 2048 C CA . VAL B 1 35 ? -7.672 -13.266 -5.824 1 97.94 35 VAL B CA 1
ATOM 2049 C C . VAL B 1 35 ? -6.891 -12.5 -6.891 1 97.94 35 VAL B C 1
ATOM 2051 O O . VAL B 1 35 ? -6.289 -13.109 -7.785 1 97.94 35 VAL B O 1
ATOM 2054 N N . GLY B 1 36 ? -7.051 -11.195 -6.824 1 96.69 36 GLY B N 1
ATOM 2055 C CA . GLY B 1 36 ? -6.133 -10.312 -7.527 1 96.69 36 GLY B CA 1
ATOM 2056 C C . GLY B 1 36 ? -5.082 -9.703 -6.625 1 96.69 36 GLY B C 1
ATOM 2057 O O . GLY B 1 36 ? -5.195 -9.766 -5.398 1 96.69 36 GLY B O 1
ATOM 2058 N N . TYR B 1 37 ? -4.09 -9.234 -7.25 1 95.44 37 TYR B N 1
ATOM 2059 C CA . TYR B 1 37 ? -3.027 -8.508 -6.562 1 95.44 37 TYR B CA 1
ATOM 2060 C C . TYR B 1 37 ? -2.492 -7.375 -7.43 1 95.44 37 TYR B C 1
ATOM 2062 O O . TYR B 1 37 ? -2.371 -7.523 -8.648 1 95.44 37 TYR B O 1
ATOM 2070 N N . GLY B 1 38 ? -2.252 -6.297 -6.824 1 90.06 38 GLY B N 1
ATOM 2071 C CA . GLY B 1 38 ? -1.507 -5.199 -7.426 1 90.06 38 GLY B CA 1
ATOM 2072 C C . GLY B 1 38 ? -0.443 -4.629 -6.504 1 90.06 38 GLY B C 1
ATOM 2073 O O . GLY B 1 38 ? -0.667 -4.484 -5.301 1 90.06 38 GLY B O 1
ATOM 2074 N N . GLY B 1 39 ? 0.717 -4.367 -7.102 1 87.62 39 GLY B N 1
ATOM 2075 C CA . GLY B 1 39 ? 1.773 -3.801 -6.281 1 87.62 39 GLY B CA 1
ATOM 2076 C C . GLY B 1 39 ? 2.994 -3.387 -7.082 1 87.62 39 GLY B C 1
ATOM 2077 O O . GLY B 1 39 ? 2.986 -3.449 -8.312 1 87.62 39 GLY B O 1
ATOM 2078 N N . ASN B 1 40 ? 3.982 -2.852 -6.336 1 83.19 40 ASN B N 1
ATOM 2079 C CA . ASN B 1 40 ? 5.242 -2.408 -6.922 1 83.19 40 ASN B CA 1
ATOM 2080 C C . ASN B 1 40 ? 6.441 -2.943 -6.141 1 83.19 40 ASN B C 1
ATOM 2082 O O . ASN B 1 40 ? 6.352 -3.158 -4.93 1 83.19 40 ASN B O 1
ATOM 2086 N N . VAL B 1 41 ? 7.477 -3.109 -6.926 1 83.38 41 VAL B N 1
ATOM 2087 C CA . VAL B 1 41 ? 8.773 -3.441 -6.344 1 83.38 41 VAL B CA 1
ATOM 2088 C C . VAL B 1 41 ? 9.828 -2.463 -6.852 1 83.38 41 VAL B C 1
ATOM 2090 O O . VAL B 1 41 ? 9.93 -2.217 -8.055 1 83.38 41 VAL B O 1
ATOM 2093 N N . GLY B 1 42 ? 10.477 -1.887 -5.922 1 80.62 42 GLY B N 1
ATOM 2094 C CA . GLY B 1 42 ? 11.664 -1.1 -6.234 1 80.62 42 GLY B CA 1
ATOM 2095 C C . GLY B 1 42 ? 12.945 -1.733 -5.738 1 80.62 42 GLY B C 1
ATOM 2096 O O . GLY B 1 42 ? 12.984 -2.311 -4.648 1 80.62 42 GLY B O 1
ATOM 2097 N N . ALA B 1 43 ? 13.867 -1.687 -6.629 1 80 43 ALA B N 1
ATOM 2098 C CA . ALA B 1 43 ? 15.18 -2.215 -6.266 1 80 43 ALA B CA 1
ATOM 2099 C C . ALA B 1 43 ? 16.281 -1.224 -6.617 1 80 43 ALA B C 1
ATOM 2101 O O . ALA B 1 43 ? 16.219 -0.546 -7.645 1 80 43 ALA B O 1
ATOM 2102 N N . ALA B 1 44 ? 17.188 -1.131 -5.637 1 77.19 44 ALA B N 1
ATOM 2103 C CA . ALA B 1 44 ? 18.359 -0.285 -5.863 1 77.19 44 ALA B CA 1
ATOM 2104 C C . ALA B 1 44 ? 19.641 -1.072 -5.672 1 77.19 44 ALA B C 1
ATOM 2106 O O . ALA B 1 44 ? 19.859 -1.671 -4.613 1 77.19 44 ALA B O 1
ATOM 2107 N N . ALA B 1 45 ? 20.391 -1.101 -6.777 1 74.88 45 ALA B N 1
ATOM 2108 C CA . ALA B 1 45 ? 21.703 -1.745 -6.73 1 74.88 45 ALA B CA 1
ATOM 2109 C C . ALA B 1 45 ? 22.703 -1.015 -7.613 1 74.88 45 ALA B C 1
ATOM 2111 O O . ALA B 1 45 ? 22.375 -0.593 -8.727 1 74.88 45 ALA B O 1
ATOM 2112 N N . PHE B 1 46 ? 23.953 -0.91 -7.02 1 71.31 46 PHE B N 1
ATOM 2113 C CA . PHE B 1 46 ? 25.078 -0.388 -7.789 1 71.31 46 PHE B CA 1
ATOM 2114 C C . PHE B 1 46 ? 24.719 0.931 -8.461 1 71.31 46 PHE B C 1
ATOM 2116 O O . PHE B 1 46 ? 25 1.133 -9.641 1 71.31 46 PHE B O 1
ATOM 2123 N N . GLY B 1 47 ? 24.031 1.668 -7.809 1 65.25 47 GLY B N 1
ATOM 2124 C CA . GLY B 1 47 ? 23.688 3.004 -8.273 1 65.25 47 GLY B CA 1
ATOM 2125 C C . GLY B 1 47 ? 22.5 3.02 -9.227 1 65.25 47 GLY B C 1
ATOM 2126 O O . GLY B 1 47 ? 22.172 4.062 -9.789 1 65.25 47 GLY B O 1
ATOM 2127 N N . GLN B 1 48 ? 21.922 1.902 -9.523 1 71.12 48 GLN B N 1
ATOM 2128 C CA . GLN B 1 48 ? 20.781 1.8 -10.43 1 71.12 48 GLN B CA 1
ATOM 2129 C C . GLN B 1 48 ? 19.516 1.467 -9.664 1 71.12 48 GLN B C 1
ATOM 2131 O O . GLN B 1 48 ? 19.531 0.684 -8.711 1 71.12 48 GLN B O 1
ATOM 2136 N N . VAL B 1 49 ? 18.469 2.271 -9.961 1 72.25 49 VAL B N 1
ATOM 2137 C CA . VAL B 1 49 ? 17.156 2.004 -9.383 1 72.25 49 VAL B CA 1
ATOM 2138 C C . VAL B 1 49 ? 16.203 1.465 -10.453 1 72.25 49 VAL B C 1
ATOM 2140 O O . VAL B 1 49 ? 16.141 2.01 -11.562 1 72.25 49 VAL B O 1
ATOM 2143 N N . THR B 1 50 ? 15.664 0.343 -10.188 1 75.06 50 THR B N 1
ATOM 2144 C CA . THR B 1 50 ? 14.672 -0.248 -11.078 1 75.06 50 THR B CA 1
ATOM 2145 C C . THR B 1 50 ? 13.352 -0.453 -10.344 1 75.06 50 THR B C 1
ATOM 2147 O O . THR B 1 50 ? 13.328 -0.627 -9.125 1 75.06 50 THR B O 1
ATOM 2150 N N . GLY B 1 51 ? 12.297 -0.253 -11.008 1 76.5 51 GLY B N 1
ATOM 2151 C CA . GLY B 1 51 ? 10.969 -0.482 -10.461 1 76.5 51 GLY B CA 1
ATOM 2152 C C . GLY B 1 51 ? 10.078 -1.302 -11.375 1 76.5 51 GLY B C 1
ATOM 2153 O O . GLY B 1 51 ? 10.156 -1.185 -12.602 1 76.5 51 GLY B O 1
ATOM 2154 N N . ILE B 1 52 ? 9.32 -2.152 -10.773 1 80.44 52 ILE B N 1
ATOM 2155 C CA . ILE B 1 52 ? 8.367 -2.967 -11.516 1 80.44 52 ILE B CA 1
ATOM 2156 C C . ILE B 1 52 ? 6.992 -2.889 -10.844 1 80.44 52 ILE B C 1
ATOM 2158 O O . ILE B 1 52 ? 6.891 -2.92 -9.617 1 80.44 52 ILE B O 1
ATOM 2162 N N . ALA B 1 53 ? 6 -2.633 -11.609 1 83.56 53 ALA B N 1
ATOM 2163 C CA . ALA B 1 53 ? 4.617 -2.807 -11.172 1 83.56 53 ALA B CA 1
ATOM 2164 C C . ALA B 1 53 ? 4.086 -4.184 -11.547 1 83.56 53 ALA B C 1
ATOM 2166 O O . ALA B 1 53 ? 4.359 -4.68 -12.648 1 83.56 53 ALA B O 1
ATOM 2167 N N . VAL B 1 54 ? 3.449 -4.801 -10.648 1 87.81 54 VAL B N 1
ATOM 2168 C CA . VAL B 1 54 ? 2.932 -6.145 -10.891 1 87.81 54 VAL B CA 1
ATOM 2169 C C . VAL B 1 54 ? 1.425 -6.172 -10.641 1 87.81 54 VAL B C 1
ATOM 2171 O O . VAL B 1 54 ? 0.941 -5.578 -9.672 1 87.81 54 VAL B O 1
ATOM 2174 N N . TYR B 1 55 ? 0.728 -6.852 -11.547 1 90.31 55 TYR B N 1
ATOM 2175 C CA . TYR B 1 55 ? -0.67 -7.227 -11.359 1 90.31 55 TYR B CA 1
ATOM 2176 C C . TYR B 1 55 ? -0.887 -8.695 -11.68 1 90.31 55 TYR B C 1
ATOM 2178 O O . TYR B 1 55 ? -0.357 -9.203 -12.672 1 90.31 55 TYR B O 1
ATOM 2186 N N . PHE B 1 56 ? -1.618 -9.312 -10.773 1 94.62 56 PHE B N 1
ATOM 2187 C CA . PHE B 1 56 ? -2.002 -10.664 -11.164 1 94.62 56 PHE B CA 1
ATOM 2188 C C . PHE B 1 56 ? -3.396 -11 -10.656 1 94.62 56 PHE B C 1
ATOM 2190 O O . PHE B 1 56 ? -3.908 -10.336 -9.75 1 94.62 56 PHE B O 1
ATOM 2197 N N . ARG B 1 57 ? -4.02 -11.922 -11.336 1 97.25 57 ARG B N 1
ATOM 2198 C CA . ARG B 1 57 ? -5.219 -12.633 -10.89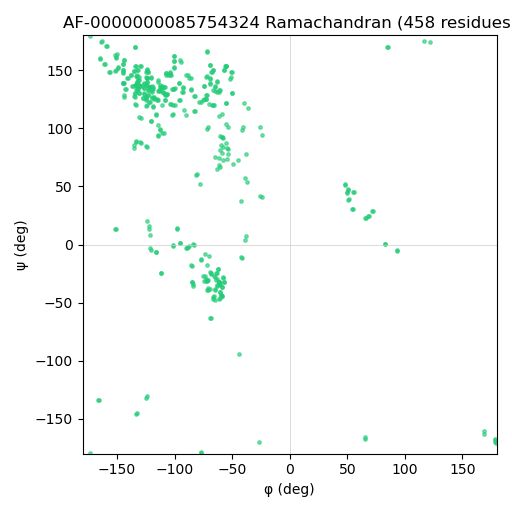8 1 97.25 57 ARG B CA 1
ATOM 2199 C C . ARG B 1 57 ? -5.023 -14.141 -10.977 1 97.25 57 ARG B C 1
ATOM 2201 O O . ARG B 1 57 ? -4.438 -14.648 -11.93 1 97.25 57 ARG B O 1
ATOM 2208 N N . GLY B 1 58 ? -5.527 -14.789 -9.922 1 97.94 58 GLY B N 1
ATOM 2209 C CA . GLY B 1 58 ? -5.27 -16.219 -9.969 1 97.94 58 GLY B CA 1
ATOM 2210 C C . GLY B 1 58 ? -6.148 -17.016 -9.016 1 97.94 58 GLY B C 1
ATOM 2211 O O . GLY B 1 58 ? -6.973 -16.438 -8.297 1 97.94 58 GLY B O 1
ATOM 2212 N N . GLY B 1 59 ? -5.98 -18.312 -9.172 1 98.56 59 GLY B N 1
ATOM 2213 C CA . GLY B 1 59 ? -6.594 -19.281 -8.273 1 98.56 59 GLY B CA 1
ATOM 2214 C C . GLY B 1 59 ? -5.586 -20 -7.398 1 98.56 59 GLY B C 1
ATOM 2215 O O . GLY B 1 59 ? -4.527 -20.422 -7.871 1 98.56 59 GLY B O 1
ATOM 2216 N N . PHE B 1 60 ? -5.887 -20.062 -6.172 1 98.62 60 PHE B N 1
ATOM 2217 C CA . PHE B 1 60 ? -5.062 -20.734 -5.168 1 98.62 60 PHE B CA 1
ATOM 2218 C C . PHE B 1 60 ? -5.801 -21.906 -4.555 1 98.62 60 PHE B C 1
ATOM 2220 O O . PHE B 1 60 ? -6.809 -21.734 -3.865 1 98.62 60 PHE B O 1
ATOM 2227 N N . ASP B 1 61 ? -5.32 -23.031 -4.867 1 98.75 61 ASP B N 1
ATOM 2228 C CA . ASP B 1 61 ? -5.891 -24.266 -4.34 1 98.75 61 ASP B CA 1
ATOM 2229 C C . ASP B 1 61 ? -4.902 -24.984 -3.426 1 98.75 61 ASP B C 1
ATOM 2231 O O . ASP B 1 61 ? -4.121 -25.828 -3.885 1 98.75 61 ASP B O 1
ATOM 2235 N N . PHE B 1 62 ? -5.035 -24.719 -2.137 1 98.25 62 PHE B N 1
ATOM 2236 C CA . PHE B 1 62 ? -4.098 -25.281 -1.171 1 98.25 62 PHE B CA 1
ATOM 2237 C C . PHE B 1 62 ? -4.383 -26.75 -0.94 1 98.25 62 PHE B C 1
ATOM 2239 O O . PHE B 1 62 ? -3.475 -27.531 -0.62 1 98.25 62 PHE B O 1
ATOM 2246 N N . GLN B 1 63 ? -5.578 -27.156 -1.125 1 97.38 63 GLN B N 1
ATOM 2247 C CA . GLN B 1 63 ? -5.914 -28.578 -0.999 1 97.38 63 GLN B CA 1
ATOM 2248 C C . GLN B 1 63 ? -5.242 -29.391 -2.096 1 97.38 63 GLN B C 1
ATOM 2250 O O . GLN B 1 63 ? -4.68 -30.453 -1.824 1 97.38 63 GLN B O 1
ATOM 2255 N N . GLY B 1 64 ? -5.344 -28.922 -3.252 1 98 64 GLY B N 1
ATOM 2256 C CA . GLY B 1 64 ? -4.742 -29.609 -4.383 1 98 64 GLY B CA 1
ATOM 2257 C C . GLY B 1 64 ? -3.297 -29.219 -4.621 1 98 64 GLY B C 1
ATOM 2258 O O . GLY B 1 64 ? -2.648 -29.75 -5.527 1 98 64 GLY B O 1
ATOM 2259 N N . ARG B 1 65 ? -2.793 -28.328 -3.826 1 98.44 65 ARG B N 1
ATOM 2260 C CA . ARG B 1 65 ? -1.444 -27.781 -3.943 1 98.44 65 ARG B CA 1
ATOM 2261 C C . ARG B 1 65 ? -1.148 -27.359 -5.379 1 98.44 65 ARG B C 1
ATOM 2263 O O . ARG B 1 65 ? -0.137 -27.766 -5.957 1 98.44 65 ARG B O 1
ATOM 2270 N N . ARG B 1 66 ? -2.021 -26.578 -5.945 1 98.69 66 ARG B N 1
ATOM 2271 C CA . ARG B 1 66 ? -1.885 -26.031 -7.297 1 98.69 66 ARG B CA 1
ATOM 2272 C C . ARG B 1 66 ? -2.303 -24.578 -7.352 1 98.69 66 ARG B C 1
ATOM 2274 O O . ARG B 1 66 ? -3.232 -24.156 -6.652 1 98.69 66 ARG B O 1
ATOM 2281 N N . TYR B 1 67 ? -1.667 -23.859 -8.156 1 98.25 67 TYR B N 1
ATOM 2282 C CA . TYR B 1 67 ? -1.818 -22.406 -8.258 1 98.25 67 TYR B CA 1
ATOM 2283 C C . TYR B 1 67 ? -1.691 -21.953 -9.711 1 98.25 67 TYR B C 1
ATOM 2285 O O . TYR B 1 67 ? -0.825 -22.422 -10.445 1 98.25 67 TYR B O 1
ATOM 2293 N N . GLY B 1 68 ? -2.621 -21.203 -10.195 1 98.06 68 GLY B N 1
ATOM 2294 C CA . GLY B 1 68 ? -2.627 -20.625 -11.531 1 98.06 68 GLY B CA 1
ATOM 2295 C C . GLY B 1 68 ? -2.908 -19.141 -11.539 1 98.06 68 GLY B C 1
ATOM 2296 O O . GLY B 1 68 ? -3.754 -18.656 -10.781 1 98.06 68 GLY B O 1
ATOM 2297 N N . MET B 1 69 ? -2.15 -18.438 -12.328 1 96.5 69 MET B N 1
ATOM 2298 C CA . MET B 1 69 ? -2.361 -16.984 -12.32 1 96.5 69 MET B CA 1
ATOM 2299 C C . MET B 1 69 ? -2.008 -16.391 -13.68 1 96.5 69 MET B C 1
ATOM 2301 O O . MET B 1 69 ? -1.145 -16.906 -14.391 1 96.5 69 MET B O 1
ATOM 2305 N N . ASP B 1 70 ? -2.68 -15.312 -14.031 1 96.44 70 ASP B N 1
ATOM 2306 C CA . ASP B 1 70 ? -2.314 -14.375 -15.086 1 96.44 70 ASP B CA 1
ATOM 2307 C C . ASP B 1 70 ? -1.563 -13.172 -14.516 1 96.44 70 ASP B C 1
ATOM 2309 O O . ASP B 1 70 ? -2.068 -12.484 -13.625 1 96.44 70 ASP B O 1
ATOM 2313 N N . VAL B 1 71 ? -0.37 -12.984 -15.078 1 93.56 71 VAL B N 1
ATOM 2314 C CA . VAL B 1 71 ? 0.496 -11.969 -14.492 1 93.56 71 VAL B CA 1
ATOM 2315 C C . VAL B 1 71 ? 0.794 -10.891 -15.531 1 93.56 71 VAL B C 1
ATOM 2317 O O . VAL B 1 71 ? 1.048 -11.188 -16.703 1 93.56 71 VAL B O 1
ATOM 2320 N N . TYR B 1 72 ? 0.665 -9.688 -15.094 1 91.38 72 TYR B N 1
ATOM 2321 C CA . TYR B 1 72 ? 1.118 -8.523 -15.852 1 91.38 72 TYR B CA 1
ATOM 2322 C C . TYR B 1 72 ? 2.205 -7.77 -15.094 1 91.38 72 TYR B C 1
ATOM 2324 O O . TYR B 1 72 ? 2.035 -7.43 -13.922 1 91.38 72 TYR B O 1
ATOM 2332 N N . GLU B 1 73 ? 3.33 -7.562 -15.742 1 86.75 73 GLU B N 1
ATOM 2333 C CA . GLU B 1 73 ? 4.438 -6.789 -15.195 1 86.75 73 GLU B CA 1
ATOM 2334 C C . GLU B 1 73 ? 4.754 -5.578 -16.062 1 86.75 73 GLU B C 1
ATOM 2336 O O . GLU B 1 73 ? 4.797 -5.688 -17.297 1 86.75 73 GLU B O 1
ATOM 2341 N N . SER B 1 74 ? 4.852 -4.488 -15.359 1 82.75 74 SER B N 1
ATOM 2342 C CA . SER B 1 74 ? 5.238 -3.266 -16.062 1 82.75 74 SER B CA 1
ATOM 2343 C C . SER B 1 74 ? 6.516 -2.674 -15.469 1 82.75 74 SER B C 1
ATOM 2345 O O . SER B 1 74 ? 6.586 -2.406 -14.266 1 82.75 74 SER B O 1
ATOM 2347 N N . GLY B 1 75 ? 7.551 -2.486 -16.219 1 76.88 75 GLY B N 1
ATOM 2348 C CA . GLY B 1 75 ? 8.836 -1.902 -15.898 1 76.88 75 GLY B CA 1
ATOM 2349 C C . GLY B 1 75 ? 9.664 -1.552 -17.125 1 76.88 75 GLY B C 1
ATOM 2350 O O . GLY B 1 75 ? 9.18 -0.877 -18.031 1 76.88 75 GLY B O 1
ATOM 2351 N N . THR B 1 76 ? 10.93 -1.929 -17.062 1 70.88 76 THR B N 1
ATOM 2352 C CA . THR B 1 76 ? 11.742 -1.727 -18.25 1 70.88 76 THR B CA 1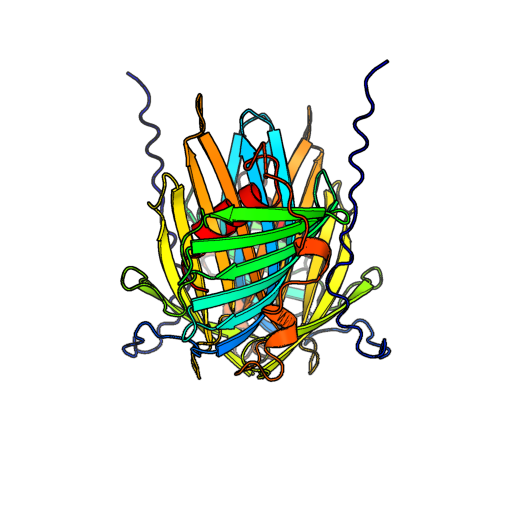
ATOM 2353 C C . THR B 1 76 ? 11.156 -2.475 -19.438 1 70.88 76 THR B C 1
ATOM 2355 O O . THR B 1 76 ? 11.188 -1.981 -20.562 1 70.88 76 THR B O 1
ATOM 2358 N N . VAL B 1 77 ? 10.656 -3.576 -19.078 1 73.06 77 VAL B N 1
ATOM 2359 C CA . VAL B 1 77 ? 9.922 -4.352 -20.078 1 73.06 77 VAL B CA 1
ATOM 2360 C C . VAL B 1 77 ? 8.531 -4.688 -19.547 1 73.06 77 VAL B C 1
ATOM 2362 O O . VAL B 1 77 ? 8.367 -5 -18.359 1 73.06 77 VAL B O 1
ATOM 2365 N N . ASN B 1 78 ? 7.543 -4.484 -20.453 1 83.12 78 ASN B N 1
ATOM 2366 C CA . ASN B 1 78 ? 6.191 -4.914 -20.125 1 83.12 78 ASN B CA 1
ATOM 2367 C C . ASN B 1 78 ? 5.91 -6.324 -20.641 1 83.12 78 ASN B C 1
ATOM 2369 O O . ASN B 1 78 ? 6.266 -6.656 -21.766 1 83.12 78 ASN B O 1
ATOM 2373 N N . GLN B 1 79 ? 5.363 -7.129 -19.734 1 86.19 79 GLN B N 1
ATOM 2374 C CA . GLN B 1 79 ? 5.039 -8.469 -20.219 1 86.19 79 GLN B CA 1
ATOM 2375 C C . GLN B 1 79 ? 3.822 -9.031 -19.484 1 86.19 79 GLN B C 1
ATOM 2377 O O . GLN B 1 79 ? 3.512 -8.609 -18.359 1 86.19 79 GLN B O 1
ATOM 2382 N N . THR B 1 80 ? 3.16 -9.906 -20.234 1 91.62 80 THR B N 1
ATOM 2383 C CA . THR B 1 80 ? 2.059 -10.703 -19.688 1 91.62 80 THR B CA 1
ATOM 2384 C C . THR B 1 80 ? 2.342 -12.195 -19.844 1 91.62 80 THR B C 1
ATOM 2386 O O . THR B 1 80 ? 2.818 -12.633 -20.891 1 91.62 80 THR B O 1
ATOM 2389 N N . PHE B 1 81 ? 2.08 -12.938 -18.781 1 92.56 81 PHE B N 1
ATOM 2390 C CA . PHE B 1 81 ? 2.26 -14.383 -18.891 1 92.56 81 PHE B CA 1
ATOM 2391 C C . PHE B 1 81 ? 1.297 -15.109 -17.969 1 92.56 81 PHE B C 1
ATOM 2393 O O . PHE B 1 81 ? 0.693 -14.5 -17.078 1 92.56 81 PHE B O 1
ATOM 2400 N N . GLN B 1 82 ? 1.184 -16.359 -18.266 1 95.31 82 GLN B N 1
ATOM 2401 C CA . GLN B 1 82 ? 0.437 -17.266 -17.406 1 95.31 82 GLN B CA 1
ATOM 2402 C C . GLN B 1 82 ? 1.372 -18.234 -16.688 1 95.31 82 GLN B C 1
ATOM 2404 O O . GLN B 1 82 ? 2.324 -18.75 -17.281 1 95.31 82 GLN B O 1
ATOM 2409 N N . LEU B 1 83 ? 1.131 -18.406 -15.414 1 95.44 83 LEU B N 1
ATOM 2410 C CA . LEU B 1 83 ? 1.865 -19.359 -14.594 1 95.44 83 LEU B CA 1
ATOM 2411 C C . LEU B 1 83 ? 0.925 -20.406 -14.008 1 95.44 83 LEU B C 1
ATOM 2413 O O . LEU B 1 83 ? -0.122 -20.062 -13.453 1 95.44 83 LEU B O 1
ATOM 2417 N N . ILE B 1 84 ? 1.26 -21.641 -14.25 1 97.12 84 ILE B N 1
ATOM 2418 C CA . ILE B 1 84 ? 0.531 -22.75 -13.664 1 97.12 84 ILE B CA 1
ATOM 2419 C C . ILE B 1 84 ? 1.497 -23.656 -12.898 1 97.12 84 ILE B C 1
ATOM 2421 O O . ILE B 1 84 ? 2.475 -24.156 -13.461 1 97.12 84 ILE B O 1
ATOM 2425 N N . GLN B 1 85 ? 1.208 -23.891 -11.617 1 97.12 85 GLN B N 1
ATOM 2426 C CA . GLN B 1 85 ? 2.105 -24.672 -10.773 1 97.12 85 GLN B CA 1
ATOM 2427 C C . GLN B 1 85 ? 1.374 -25.844 -10.133 1 97.12 85 GLN B C 1
ATOM 2429 O O . GLN B 1 85 ? 0.329 -25.672 -9.508 1 97.12 85 GLN B O 1
ATOM 2434 N N . PHE B 1 86 ? 1.956 -26.984 -10.336 1 98.38 86 PHE B N 1
ATOM 2435 C CA . PHE B 1 86 ? 1.508 -28.203 -9.68 1 98.38 86 PHE B CA 1
ATOM 2436 C C . PHE B 1 86 ? 2.561 -28.703 -8.695 1 98.38 86 PHE B C 1
ATOM 2438 O O . PHE B 1 86 ? 3.439 -29.484 -9.07 1 98.38 86 PHE B O 1
ATOM 2445 N N . PHE B 1 87 ? 2.367 -28.406 -7.434 1 97.94 87 PHE B N 1
ATOM 2446 C CA . PHE B 1 87 ? 3.391 -28.688 -6.438 1 97.94 87 PHE B CA 1
ATOM 2447 C C . PHE B 1 87 ? 3.445 -30.188 -6.137 1 97.94 87 PHE B C 1
ATOM 2449 O O . PHE B 1 87 ? 4.508 -30.719 -5.812 1 97.94 87 PHE B O 1
ATOM 2456 N N . GLN B 1 88 ? 2.332 -30.812 -6.23 1 98.06 88 GLN B N 1
ATOM 2457 C CA . GLN B 1 88 ? 2.34 -32.25 -6.004 1 98.06 88 GLN B CA 1
ATOM 2458 C C . GLN B 1 88 ? 3.23 -32.969 -7.02 1 98.06 88 GLN B C 1
ATOM 2460 O O . GLN B 1 88 ? 3.887 -33.969 -6.691 1 98.06 88 GLN B O 1
ATOM 2465 N N . LYS B 1 89 ? 3.279 -32.406 -8.242 1 97.44 89 LYS B N 1
ATOM 2466 C CA . LYS B 1 89 ? 4.047 -33.031 -9.32 1 97.44 89 LYS B CA 1
ATOM 2467 C C . LYS B 1 89 ? 5.387 -32.312 -9.516 1 97.44 89 LYS B C 1
ATOM 2469 O O . LYS B 1 89 ? 6.137 -32.656 -10.438 1 97.44 89 LYS B O 1
ATOM 2474 N N . ASN B 1 90 ? 5.594 -31.328 -8.734 1 96.81 90 ASN B N 1
ATOM 2475 C CA . ASN B 1 90 ? 6.781 -30.5 -8.891 1 96.81 90 ASN B CA 1
ATOM 2476 C C . ASN B 1 90 ? 6.949 -30.031 -10.336 1 96.81 90 ASN B C 1
ATOM 2478 O O . ASN B 1 90 ? 8.023 -30.172 -10.914 1 96.81 90 ASN B O 1
ATOM 2482 N N . THR B 1 91 ? 5.918 -29.547 -10.922 1 94.69 91 THR B N 1
ATOM 2483 C CA . THR B 1 91 ? 5.918 -29.094 -12.312 1 94.69 91 THR B CA 1
ATOM 2484 C C . THR B 1 91 ? 5.238 -27.734 -12.438 1 94.69 91 THR B C 1
ATOM 2486 O O . THR B 1 91 ? 4.195 -27.5 -11.82 1 94.69 91 THR B O 1
ATOM 2489 N N . GLN B 1 92 ? 5.836 -26.891 -13.219 1 94.69 92 GLN B N 1
ATOM 2490 C CA . GLN B 1 92 ? 5.191 -25.609 -13.531 1 94.69 92 GLN B CA 1
ATOM 2491 C C . GLN B 1 92 ? 5.273 -25.312 -15.023 1 94.69 92 GLN B C 1
ATOM 2493 O O . GLN B 1 92 ? 6.16 -25.812 -15.719 1 94.69 92 GLN B O 1
ATOM 2498 N N . TYR B 1 93 ? 4.344 -24.562 -15.492 1 93.88 93 TYR B N 1
ATOM 2499 C CA . TYR B 1 93 ? 4.262 -24.062 -16.859 1 93.88 93 TYR B CA 1
ATOM 2500 C C . TYR B 1 93 ? 4.223 -22.547 -16.891 1 93.88 93 TYR B C 1
ATOM 2502 O O . TYR B 1 93 ? 3.549 -21.922 -16.078 1 93.88 93 TYR B O 1
ATOM 2510 N N . VAL B 1 94 ? 4.996 -21.984 -17.781 1 93.12 94 VAL B N 1
ATOM 2511 C CA . VAL B 1 94 ? 4.93 -20.547 -18.094 1 93.12 94 VAL B CA 1
ATOM 2512 C C . VAL B 1 94 ? 4.551 -20.359 -19.547 1 93.12 94 VAL B C 1
ATOM 2514 O O . VAL B 1 94 ? 5.227 -20.859 -20.453 1 93.12 94 VAL B O 1
ATOM 2517 N N . ILE B 1 95 ? 3.453 -19.719 -19.734 1 93.44 95 ILE B N 1
ATOM 2518 C CA . ILE B 1 95 ? 3.037 -19.375 -21.094 1 93.44 95 ILE B CA 1
ATOM 2519 C C . ILE B 1 95 ? 3.342 -17.891 -21.359 1 93.44 95 ILE B C 1
ATOM 2521 O O . ILE B 1 95 ? 2.758 -17.016 -20.719 1 93.44 95 ILE B O 1
ATOM 2525 N N . LEU B 1 96 ? 4.266 -17.656 -22.203 1 90.31 96 LEU B N 1
ATOM 2526 C CA . LEU B 1 96 ? 4.77 -16.328 -22.531 1 90.31 96 LEU B CA 1
ATOM 2527 C C . LEU B 1 96 ? 5.086 -16.203 -24.016 1 90.31 96 LEU B C 1
ATOM 2529 O O . LEU B 1 96 ? 5.781 -17.062 -24.578 1 90.31 96 LEU B O 1
ATOM 2533 N N . ASP B 1 97 ? 4.645 -15.117 -24.625 1 86.88 97 ASP B N 1
ATOM 2534 C CA . ASP B 1 97 ? 4.914 -14.82 -26.031 1 86.88 97 ASP B CA 1
ATOM 2535 C C . ASP B 1 97 ? 4.59 -16.031 -26.922 1 86.88 97 ASP B C 1
ATOM 2537 O O . ASP B 1 97 ? 5.418 -16.438 -27.734 1 86.88 97 ASP B O 1
ATOM 2541 N N . SER B 1 98 ? 3.516 -16.625 -26.703 1 87.44 98 SER B N 1
ATOM 2542 C CA . SER B 1 98 ? 2.986 -17.734 -27.5 1 87.44 98 SER B CA 1
ATOM 2543 C C . SER B 1 98 ? 3.875 -18.969 -27.391 1 87.44 98 SER B C 1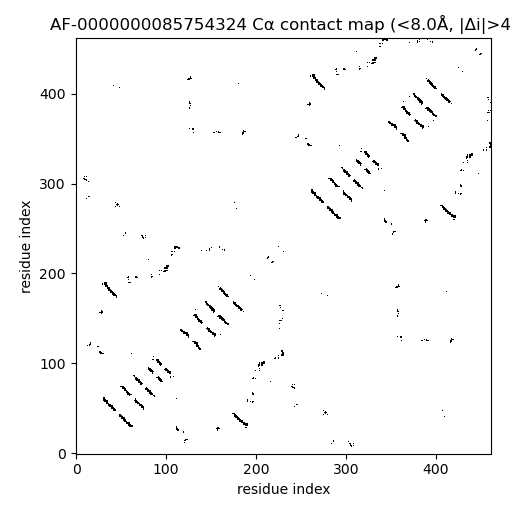
ATOM 2545 O O . SER B 1 98 ? 3.973 -19.75 -28.328 1 87.44 98 SER B O 1
ATOM 2547 N N . GLN B 1 99 ? 4.637 -19.062 -26.344 1 90.69 99 GLN B N 1
ATOM 2548 C CA . GLN B 1 99 ? 5.426 -20.25 -26.031 1 90.69 99 GLN B CA 1
ATOM 2549 C C . GLN B 1 99 ? 5.086 -20.781 -24.641 1 90.69 99 GLN B C 1
ATOM 2551 O O . GLN B 1 99 ? 4.676 -20.031 -23.766 1 90.69 99 GLN B O 1
ATOM 2556 N N . CYS B 1 100 ? 5.273 -22.094 -24.594 1 93.69 100 CYS B N 1
ATOM 2557 C CA . CYS B 1 100 ? 5.047 -22.734 -23.312 1 93.69 100 CYS B CA 1
ATOM 2558 C C . CYS B 1 100 ? 6.336 -23.328 -22.766 1 93.69 100 CYS B C 1
ATOM 2560 O O . CYS B 1 100 ? 7 -24.125 -23.438 1 93.69 100 CYS B O 1
ATOM 2562 N N . TYR B 1 101 ? 6.66 -22.906 -21.562 1 91.38 101 TYR B N 1
ATOM 2563 C CA . TYR B 1 101 ? 7.848 -23.406 -20.875 1 91.38 101 TYR B CA 1
ATOM 2564 C C . TYR B 1 101 ? 7.461 -24.328 -19.719 1 91.38 101 TYR B C 1
ATOM 2566 O O . TYR B 1 101 ? 6.566 -24.016 -18.938 1 91.38 101 TYR B O 1
ATOM 2574 N N . LYS B 1 102 ? 8.078 -25.453 -19.75 1 92 102 LYS B N 1
ATOM 2575 C CA . LYS B 1 102 ? 7.863 -26.406 -18.672 1 92 102 LYS B CA 1
ATOM 2576 C C . LYS B 1 102 ? 9.133 -26.578 -17.844 1 92 102 LYS B C 1
ATOM 2578 O O . LYS B 1 102 ? 10.234 -26.656 -18.391 1 92 102 LYS B O 1
ATOM 2583 N N . SER B 1 103 ? 8.977 -26.609 -16.531 1 90.81 103 SER B N 1
ATOM 2584 C CA . SER B 1 103 ? 10.117 -26.828 -15.656 1 90.81 103 SER B CA 1
ATOM 2585 C C . SER B 1 103 ? 9.68 -27.328 -14.281 1 90.81 103 SER B C 1
ATOM 2587 O O . SER B 1 103 ? 8.484 -27.406 -14 1 90.81 103 SER B O 1
ATOM 2589 N N . GLU B 1 104 ? 10.664 -27.734 -13.492 1 91.81 104 GLU B N 1
ATOM 2590 C CA . GLU B 1 104 ? 10.406 -27.953 -12.07 1 91.81 104 GLU B CA 1
ATOM 2591 C C . GLU B 1 104 ? 10.156 -26.625 -11.352 1 91.81 104 GLU B C 1
ATOM 2593 O O . GLU B 1 104 ? 10.609 -25.578 -11.805 1 91.81 104 GLU B O 1
ATOM 2598 N N . ILE B 1 105 ? 9.383 -26.766 -10.203 1 91.19 105 ILE B N 1
ATOM 2599 C CA . ILE B 1 105 ? 9.07 -25.562 -9.43 1 91.19 105 ILE B CA 1
ATOM 2600 C C . ILE B 1 105 ? 10.312 -25.109 -8.656 1 91.19 105 ILE B C 1
ATOM 2602 O O . ILE B 1 105 ? 11.008 -25.938 -8.062 1 91.19 105 ILE B O 1
ATOM 2606 N N . THR B 1 106 ? 10.539 -23.781 -8.695 1 83.94 106 THR B N 1
ATOM 2607 C CA . THR B 1 106 ? 11.719 -23.203 -8.062 1 83.94 106 THR B CA 1
ATOM 2608 C C . THR B 1 106 ? 11.328 -22.266 -6.926 1 83.94 106 THR B C 1
ATOM 2610 O O . THR B 1 106 ? 12.188 -21.781 -6.188 1 83.94 106 THR B O 1
ATOM 2613 N N . THR B 1 107 ? 10.047 -22.031 -6.797 1 85.12 107 THR B N 1
ATOM 2614 C CA . THR B 1 107 ? 9.562 -21.125 -5.77 1 85.12 107 THR B CA 1
ATOM 2615 C C . THR B 1 107 ? 9.031 -21.891 -4.566 1 85.12 107 THR B C 1
ATOM 2617 O O . THR B 1 107 ? 8.656 -23.062 -4.688 1 85.12 107 THR B O 1
ATOM 2620 N N . ASP B 1 108 ? 9.023 -21.172 -3.477 1 85 108 ASP B N 1
ATOM 2621 C CA . ASP B 1 108 ? 8.328 -21.734 -2.32 1 85 108 ASP B CA 1
ATOM 2622 C C . ASP B 1 108 ? 6.824 -21.828 -2.572 1 85 108 ASP B C 1
ATOM 2624 O O . ASP B 1 108 ? 6.273 -21.047 -3.354 1 85 108 ASP B O 1
ATOM 2628 N N . GLU B 1 109 ? 6.297 -22.828 -1.919 1 93.12 109 GLU B N 1
ATOM 2629 C CA . GLU B 1 109 ? 4.844 -22.922 -2.008 1 93.12 109 GLU B CA 1
ATOM 2630 C C . GLU B 1 109 ? 4.172 -21.781 -1.244 1 93.12 109 GLU B C 1
ATOM 2632 O O . GLU B 1 109 ? 4.598 -21.438 -0.144 1 93.12 109 GLU B O 1
ATOM 2637 N N . PRO B 1 110 ? 3.129 -21.234 -1.868 1 94.12 110 PRO B N 1
ATOM 2638 C CA . PRO B 1 110 ? 2.383 -20.219 -1.119 1 94.12 110 PRO B CA 1
ATOM 2639 C C . PRO B 1 110 ? 1.852 -20.734 0.213 1 94.12 110 PRO B C 1
ATOM 2641 O O . PRO B 1 110 ? 1.612 -21.938 0.358 1 94.12 110 PRO B O 1
ATOM 2644 N N . ASN B 1 111 ? 1.759 -19.797 1.129 1 94.94 111 ASN B N 1
ATOM 2645 C CA . ASN B 1 111 ? 1.257 -20.094 2.465 1 94.94 111 ASN B CA 1
ATOM 2646 C C . ASN B 1 111 ? -0.055 -19.375 2.748 1 94.94 111 ASN B C 1
ATOM 2648 O O . ASN B 1 111 ? -0.133 -18.141 2.617 1 94.94 111 ASN B O 1
ATOM 2652 N N . ARG B 1 112 ? -1.102 -20.078 3.125 1 97.25 112 ARG B N 1
ATOM 2653 C CA . ARG B 1 112 ? -2.387 -19.422 3.338 1 97.25 112 ARG B CA 1
ATOM 2654 C C . ARG B 1 112 ? -2.518 -18.938 4.773 1 97.25 112 ARG B C 1
ATOM 2656 O O . ARG B 1 112 ? -3.543 -18.359 5.148 1 97.25 112 ARG B O 1
ATOM 2663 N N . CYS B 1 113 ? -1.496 -19.234 5.59 1 97.44 113 CYS B N 1
ATOM 2664 C CA . CYS B 1 113 ? -1.557 -18.859 6.996 1 97.44 113 CYS B CA 1
ATOM 2665 C C . CYS B 1 113 ? -0.491 -17.812 7.328 1 97.44 113 CYS B C 1
ATOM 2667 O O . CYS B 1 113 ? 0.632 -17.891 6.828 1 97.44 113 CYS B O 1
ATOM 2669 N N . ILE B 1 114 ? -0.862 -16.859 8.188 1 96.62 114 ILE B N 1
ATOM 2670 C CA . ILE B 1 114 ? 0.148 -16 8.789 1 96.62 114 ILE B CA 1
ATOM 2671 C C . ILE B 1 114 ? 1.201 -16.844 9.492 1 96.62 114 ILE B C 1
ATOM 2673 O O . ILE B 1 114 ? 0.869 -17.688 10.336 1 96.62 114 ILE B O 1
ATOM 2677 N N . PRO B 1 115 ? 2.455 -16.656 9.047 1 92.88 115 PRO B N 1
ATOM 2678 C CA . PRO B 1 115 ? 3.496 -17.484 9.672 1 92.88 115 PRO B CA 1
ATOM 2679 C C . PRO B 1 115 ? 3.527 -17.344 11.195 1 92.88 115 PRO B C 1
ATOM 2681 O O . PRO B 1 115 ? 3.248 -16.266 11.727 1 92.88 115 PRO B O 1
ATOM 2684 N N . ASP B 1 116 ? 4.008 -18.375 11.82 1 89.56 116 ASP B N 1
ATOM 2685 C CA . ASP B 1 116 ? 4.082 -18.406 13.281 1 89.56 116 ASP B CA 1
ATOM 2686 C C . ASP B 1 116 ? 5.035 -17.328 13.805 1 89.56 116 ASP B C 1
ATOM 2688 O O . ASP B 1 116 ? 4.836 -16.797 14.898 1 89.56 116 ASP B O 1
ATOM 2692 N N . ALA B 1 117 ? 5.992 -17.047 13.008 1 87.75 117 ALA B N 1
ATOM 2693 C CA . ALA B 1 117 ? 7.023 -16.094 13.438 1 87.75 117 ALA B CA 1
ATOM 2694 C C . ALA B 1 117 ? 6.516 -14.664 13.359 1 87.75 117 ALA B C 1
ATOM 2696 O O . ALA B 1 117 ? 7.133 -13.75 13.922 1 87.75 117 ALA B O 1
ATOM 2697 N N . ALA B 1 118 ? 5.383 -14.492 12.703 1 91.62 118 ALA B N 1
ATOM 2698 C CA . ALA B 1 118 ? 4.848 -13.141 12.578 1 91.62 118 ALA B CA 1
ATOM 2699 C C . ALA B 1 118 ? 4.273 -12.656 13.906 1 91.62 118 ALA B C 1
ATOM 2701 O O . ALA B 1 118 ? 3.723 -13.445 14.68 1 91.62 118 ALA B O 1
ATOM 2702 N N . LYS B 1 119 ? 4.445 -11.367 14.156 1 91.62 119 LYS B N 1
ATOM 2703 C CA . LYS B 1 119 ? 3.93 -10.734 15.367 1 91.62 119 LYS B CA 1
ATOM 2704 C C . LYS B 1 119 ? 2.783 -9.781 15.039 1 91.62 119 LYS B C 1
ATOM 2706 O O . LYS B 1 119 ? 2.857 -9.016 14.07 1 91.62 119 LYS B O 1
ATOM 2711 N N . TYR B 1 120 ? 1.85 -9.938 15.875 1 94.31 120 TYR B N 1
ATOM 2712 C CA . TYR B 1 120 ? 0.741 -8.992 15.766 1 94.31 120 TYR B CA 1
ATOM 2713 C C . TYR B 1 120 ? 1.212 -7.566 16.031 1 94.31 120 TYR B C 1
ATOM 2715 O O . TYR B 1 120 ? 1.873 -7.297 17.031 1 94.31 120 TYR B O 1
ATOM 2723 N N . ASP B 1 121 ? 0.805 -6.656 15.086 1 91 121 ASP B N 1
ATOM 2724 C CA . ASP B 1 121 ? 1.305 -5.289 15.156 1 91 121 ASP B CA 1
ATOM 2725 C C . ASP B 1 121 ? 0.154 -4.289 15.258 1 91 121 ASP B C 1
ATOM 2727 O O . ASP B 1 121 ? 0.31 -3.117 14.906 1 91 121 ASP B O 1
ATOM 2731 N N . GLY B 1 122 ? -1.046 -4.695 15.539 1 91.69 122 GLY B N 1
ATOM 2732 C CA . GLY B 1 122 ? -2.191 -3.814 15.719 1 91.69 122 GLY B CA 1
ATOM 2733 C C . GLY B 1 122 ? -3.277 -4.031 14.688 1 91.69 122 GLY B C 1
ATOM 2734 O O . GLY B 1 122 ? -3.15 -4.898 13.812 1 91.69 122 GLY B O 1
ATOM 2735 N N . SER B 1 123 ? -4.383 -3.275 14.93 1 94.88 123 SER B N 1
ATOM 2736 C CA . SER B 1 123 ? -5.508 -3.309 14 1 94.88 123 SER B CA 1
ATOM 2737 C C . SER B 1 123 ? -5.953 -1.901 13.617 1 94.88 123 SER B C 1
ATOM 2739 O O . SER B 1 123 ? -5.699 -0.944 14.352 1 94.88 123 SER B O 1
ATOM 2741 N N . PHE B 1 124 ? -6.527 -1.82 12.461 1 94.88 124 PHE B N 1
ATOM 2742 C CA . PHE B 1 124 ? -7.078 -0.549 12.008 1 94.88 124 PHE B CA 1
ATOM 2743 C C . PHE B 1 124 ? -8.25 -0.776 11.062 1 94.88 124 PHE B C 1
ATOM 2745 O O . PHE B 1 124 ? -8.414 -1.87 10.516 1 94.88 124 PHE B O 1
ATOM 2752 N N . TYR B 1 125 ? -9.031 0.327 10.945 1 95.62 125 TYR B N 1
ATOM 2753 C CA . TYR B 1 125 ? -10.133 0.29 9.992 1 95.62 125 TYR B CA 1
ATOM 2754 C C . TYR B 1 125 ? -9.727 0.919 8.664 1 95.62 125 TYR B C 1
ATOM 2756 O O . TYR B 1 125 ? -9.031 1.937 8.641 1 95.62 125 TYR B O 1
ATOM 2764 N N . LEU B 1 126 ? -10.156 0.294 7.617 1 95.94 126 LEU B N 1
ATOM 2765 C CA . LEU B 1 126 ? -10.148 0.896 6.289 1 95.94 126 LEU B CA 1
ATOM 2766 C C . LEU B 1 126 ? -11.539 1.405 5.91 1 95.94 126 LEU B C 1
ATOM 2768 O O . LEU B 1 126 ? -12.547 0.854 6.355 1 95.94 126 LEU B O 1
ATOM 2772 N N . GLY B 1 127 ? -11.547 2.414 5.078 1 95 127 GLY B N 1
ATOM 2773 C CA . GLY B 1 127 ? -12.828 3.051 4.812 1 95 127 GLY B CA 1
ATOM 2774 C C . GLY B 1 127 ? -13.414 3.736 6.031 1 95 127 GLY B C 1
ATOM 2775 O O . GLY B 1 127 ? -12.688 4.086 6.965 1 95 127 GLY B O 1
ATOM 2776 N N . ASN B 1 128 ? -14.617 4.066 5.906 1 94.81 128 ASN B N 1
ATOM 2777 C CA . ASN B 1 128 ? -15.328 4.633 7.047 1 94.81 128 ASN B CA 1
ATOM 2778 C C . ASN B 1 128 ? -15.812 3.549 8.008 1 94.81 128 ASN B C 1
ATOM 2780 O O . ASN B 1 128 ? -17.016 3.355 8.172 1 94.81 128 ASN B O 1
ATOM 2784 N N . SER B 1 129 ? -14.859 2.779 8.562 1 94.12 129 SER B N 1
ATOM 2785 C CA . SER B 1 129 ? -15.023 1.701 9.531 1 94.12 129 SER B CA 1
ATOM 2786 C C . SER B 1 129 ? -15.672 0.475 8.891 1 94.12 129 SER B C 1
ATOM 2788 O O . SER B 1 129 ? -16.375 -0.285 9.562 1 94.12 129 SER B O 1
ATOM 2790 N N . GLU B 1 130 ? -15.484 0.248 7.574 1 95.44 130 GLU B N 1
ATOM 2791 C CA . GLU B 1 130 ? -16.125 -0.859 6.875 1 95.44 130 GLU B CA 1
ATOM 2792 C C . GLU B 1 130 ? -15.336 -2.15 7.027 1 95.44 130 GLU B C 1
ATOM 2794 O O . GLU B 1 130 ? -15.914 -3.24 7.082 1 95.44 130 GLU B O 1
ATOM 2799 N N . LEU B 1 131 ? -14.039 -2.031 7.051 1 96.5 131 LEU B N 1
ATOM 2800 C CA . LEU B 1 131 ? -13.18 -3.213 7.062 1 96.5 131 LEU B CA 1
ATOM 2801 C C . LEU B 1 131 ? -12.148 -3.121 8.18 1 96.5 131 LEU B C 1
ATOM 2803 O O . LEU B 1 131 ? -11.234 -2.295 8.117 1 96.5 131 LEU B O 1
ATOM 2807 N N . LEU B 1 132 ? -12.305 -3.936 9.211 1 97.06 132 LEU B N 1
ATOM 2808 C CA . LEU B 1 132 ? -11.297 -4.055 10.258 1 97.06 132 LEU B CA 1
ATOM 2809 C C . LEU B 1 132 ? -10.188 -5.012 9.836 1 97.06 132 LEU B C 1
ATOM 2811 O O . LEU B 1 132 ? -10.453 -6.156 9.469 1 97.06 132 LEU B O 1
ATOM 2815 N N . VAL B 1 133 ? -8.953 -4.5 9.945 1 96.62 133 VAL B N 1
ATOM 2816 C CA . VAL B 1 133 ? -7.793 -5.227 9.445 1 96.62 133 VAL B CA 1
ATOM 2817 C C . VAL B 1 133 ? -6.773 -5.414 10.562 1 96.62 133 VAL B C 1
ATOM 2819 O O . VAL B 1 133 ? -6.551 -4.508 11.367 1 96.62 133 VAL B O 1
ATOM 2822 N N . ASP B 1 134 ? -6.164 -6.621 10.602 1 96.25 134 ASP B N 1
ATOM 2823 C CA . ASP B 1 134 ? -5.039 -6.902 11.492 1 96.25 134 ASP B CA 1
ATOM 2824 C C . ASP B 1 134 ? -3.711 -6.809 10.75 1 96.25 134 ASP B C 1
ATOM 2826 O O . ASP B 1 134 ? -3.594 -7.285 9.617 1 96.25 134 ASP B O 1
ATOM 2830 N N . ASN B 1 135 ? -2.812 -6.16 11.383 1 94.06 135 ASN B N 1
ATOM 2831 C CA . ASN B 1 135 ? -1.471 -5.988 10.836 1 94.06 135 ASN B CA 1
ATOM 2832 C C . ASN B 1 135 ? -0.473 -6.941 11.492 1 94.06 135 ASN B C 1
ATOM 2834 O O . ASN B 1 135 ? -0.478 -7.105 12.711 1 94.06 135 ASN B O 1
ATOM 2838 N N . TRP B 1 136 ? 0.341 -7.594 10.617 1 93.44 136 TRP B N 1
ATOM 2839 C CA . TRP B 1 136 ? 1.338 -8.562 11.062 1 93.44 136 TRP B CA 1
ATOM 2840 C C . TRP B 1 136 ? 2.73 -8.172 10.578 1 93.44 136 TRP B C 1
ATOM 2842 O O . TRP B 1 136 ? 2.914 -7.836 9.406 1 93.44 136 TRP B O 1
ATOM 2852 N N . LYS B 1 137 ? 3.67 -8.227 11.484 1 90.19 137 LYS B N 1
ATOM 2853 C CA . LYS B 1 137 ? 5.062 -7.941 11.148 1 90.19 137 LYS B CA 1
ATOM 2854 C C . LYS B 1 137 ? 5.926 -9.195 11.289 1 90.19 137 LYS B C 1
ATOM 2856 O O . LYS B 1 137 ? 5.816 -9.922 12.273 1 90.19 137 LYS B O 1
ATOM 2861 N N . GLN B 1 138 ? 6.668 -9.359 10.281 1 88.81 138 GLN B N 1
ATOM 2862 C CA . GLN B 1 138 ? 7.609 -10.477 10.336 1 88.81 138 GLN B CA 1
ATOM 2863 C C . GLN B 1 138 ? 9 -10.047 9.891 1 88.81 138 GLN B C 1
ATOM 2865 O O . GLN B 1 138 ? 9.148 -9.367 8.867 1 88.81 138 GLN B O 1
ATOM 2870 N N . ASP B 1 139 ? 9.93 -10.477 10.703 1 80.5 139 ASP B N 1
ATOM 2871 C CA . ASP B 1 139 ? 11.305 -10.25 10.273 1 80.5 139 ASP B CA 1
ATOM 2872 C C . ASP B 1 139 ? 11.695 -11.203 9.148 1 80.5 139 ASP B C 1
ATOM 2874 O O . ASP B 1 139 ? 11.32 -12.383 9.172 1 80.5 139 ASP B O 1
ATOM 2878 N N . GLY B 1 140 ? 12.141 -10.625 8.078 1 67.69 140 GLY B N 1
ATOM 2879 C CA . GLY B 1 140 ? 12.562 -11.438 6.949 1 67.69 140 GLY B CA 1
ATOM 2880 C C . GLY B 1 140 ? 14.031 -11.82 7 1 67.69 140 GLY B C 1
ATOM 2881 O O . GLY B 1 140 ? 14.883 -10.977 7.266 1 67.69 140 GLY B O 1
ATOM 2882 N N . LYS B 1 141 ? 14.383 -13.062 7.203 1 62.56 141 LYS B N 1
ATOM 2883 C CA . LYS B 1 141 ? 15.75 -13.562 7.047 1 62.56 141 LYS B CA 1
ATOM 2884 C C . LYS B 1 141 ? 15.805 -14.703 6.039 1 62.56 141 LYS B C 1
ATOM 2886 O O . LYS B 1 141 ? 16.859 -15.32 5.844 1 62.56 141 LYS B O 1
ATOM 2891 N N . ALA B 1 142 ? 14.688 -14.766 5.289 1 56.56 142 ALA B N 1
ATOM 2892 C CA . ALA B 1 142 ? 14.805 -15.961 4.465 1 56.56 142 ALA B CA 1
ATOM 2893 C C . ALA B 1 142 ? 15.516 -15.656 3.152 1 56.56 142 ALA B C 1
ATOM 2895 O O . ALA B 1 142 ? 15.469 -14.531 2.656 1 56.56 142 ALA B O 1
ATOM 2896 N N . ALA B 1 143 ? 16.266 -16.625 2.703 1 57.25 143 ALA B N 1
ATOM 2897 C CA . ALA B 1 143 ? 16.953 -16.719 1.422 1 57.25 143 ALA B CA 1
ATOM 2898 C C . ALA B 1 143 ? 17.859 -15.523 1.195 1 57.25 143 ALA B C 1
ATOM 2900 O O . ALA B 1 143 ? 17.953 -15.008 0.08 1 57.25 143 ALA B O 1
ATOM 2901 N N . GLY B 1 144 ? 18.359 -14.992 2.264 1 65.88 144 GLY B N 1
ATOM 2902 C CA . GLY B 1 144 ? 19.312 -13.898 2.115 1 65.88 144 GLY B CA 1
ATOM 2903 C C . GLY B 1 144 ? 18.672 -12.531 2.162 1 65.88 144 GLY B C 1
ATOM 2904 O O . GLY B 1 144 ? 19.344 -11.508 2.006 1 65.88 144 GLY B O 1
ATOM 2905 N N . LEU B 1 145 ? 17.391 -12.625 2.225 1 74.44 145 LEU B N 1
ATOM 2906 C CA . LEU B 1 145 ? 16.656 -11.375 2.369 1 74.44 145 LEU B CA 1
ATOM 2907 C C . LEU B 1 145 ? 16.594 -10.938 3.83 1 74.44 145 LEU B C 1
ATOM 2909 O O . LEU B 1 145 ? 16.234 -11.734 4.703 1 74.44 145 LEU B O 1
ATOM 2913 N N . ILE B 1 146 ? 17.266 -9.773 4.102 1 82.44 146 ILE B N 1
ATOM 2914 C CA . ILE B 1 146 ? 17.188 -9.18 5.43 1 82.44 146 ILE B CA 1
ATOM 2915 C C . ILE B 1 146 ? 16.234 -7.984 5.398 1 82.44 146 ILE B C 1
ATOM 2917 O O . ILE B 1 146 ? 16.375 -7.086 4.566 1 82.44 146 ILE B O 1
ATOM 2921 N N . GLY B 1 147 ? 15.25 -8.125 6.207 1 85.12 147 GLY B N 1
ATOM 2922 C CA . GLY B 1 147 ? 14.281 -7.043 6.246 1 85.12 147 GLY B CA 1
ATOM 2923 C C . GLY B 1 147 ? 13.023 -7.395 7.012 1 85.12 147 GLY B C 1
ATOM 2924 O O . GLY B 1 147 ? 13.055 -8.234 7.914 1 85.12 147 GLY B O 1
ATOM 2925 N N . TYR B 1 148 ? 11.984 -6.676 6.781 1 85.56 148 TYR B N 1
ATOM 2926 C CA . TYR B 1 148 ? 10.711 -6.957 7.43 1 85.56 148 TYR B CA 1
ATOM 2927 C C . TYR B 1 148 ? 9.57 -6.949 6.422 1 85.56 148 TYR B C 1
ATOM 2929 O O . TYR B 1 148 ? 9.602 -6.203 5.438 1 85.56 148 TYR B O 1
ATOM 2937 N N . VAL B 1 149 ? 8.68 -7.816 6.695 1 88.62 149 VAL B N 1
ATOM 2938 C CA . VAL B 1 149 ? 7.457 -7.914 5.91 1 88.62 149 VAL B CA 1
ATOM 2939 C C . VAL B 1 149 ? 6.254 -7.547 6.781 1 88.62 149 VAL B C 1
ATOM 2941 O O . VAL B 1 149 ? 6.16 -7.973 7.934 1 88.62 149 VAL B O 1
ATOM 2944 N N . TYR B 1 150 ? 5.438 -6.719 6.266 1 89.31 150 TYR B N 1
ATOM 2945 C CA . TYR B 1 150 ? 4.125 -6.484 6.852 1 89.31 150 TYR B CA 1
ATOM 2946 C C . TYR B 1 150 ? 3.027 -7.125 6.008 1 89.31 150 TYR B C 1
ATOM 2948 O O . TYR B 1 150 ? 3.025 -6.996 4.781 1 89.31 150 TYR B O 1
ATOM 2956 N N . SER B 1 151 ? 2.211 -7.848 6.637 1 94.12 151 SER B N 1
ATOM 2957 C CA . SER B 1 151 ? 1.012 -8.398 6.016 1 94.12 151 SER B CA 1
ATOM 2958 C C . SER B 1 151 ? -0.242 -8.008 6.793 1 94.12 151 SER B C 1
ATOM 2960 O O . SER B 1 151 ? -0.207 -7.891 8.016 1 94.12 151 SER B O 1
ATOM 2962 N N . THR B 1 152 ? -1.341 -7.871 6.035 1 96.06 152 THR B N 1
ATOM 2963 C CA . THR B 1 152 ? -2.596 -7.559 6.715 1 96.06 152 THR B CA 1
ATOM 2964 C C . THR B 1 152 ? -3.656 -8.609 6.395 1 96.06 152 THR B C 1
ATOM 2966 O O . THR B 1 152 ? -3.629 -9.219 5.328 1 96.06 152 THR B O 1
ATOM 2969 N N . THR B 1 153 ? -4.496 -8.812 7.355 1 97.88 153 THR B N 1
ATOM 2970 C CA . THR B 1 153 ? -5.637 -9.703 7.203 1 97.88 153 THR B CA 1
ATOM 2971 C C . THR B 1 153 ? -6.91 -9.055 7.723 1 97.88 153 THR B C 1
ATOM 2973 O O . THR B 1 153 ? -6.875 -8.297 8.695 1 97.88 153 THR B O 1
ATOM 2976 N N . SER B 1 154 ? -7.988 -9.406 7.008 1 97.88 154 SER B N 1
ATOM 2977 C CA . SER B 1 154 ? -9.25 -9.031 7.637 1 97.88 154 SER B CA 1
ATOM 2978 C C . SER B 1 154 ? -9.438 -9.75 8.969 1 97.88 154 SER B C 1
ATOM 2980 O O . SER B 1 154 ? -9.117 -10.93 9.102 1 97.88 154 SER B O 1
ATOM 2982 N N . ARG B 1 155 ? -9.969 -9.016 9.93 1 96.19 155 ARG B N 1
ATOM 2983 C CA . ARG B 1 155 ? -10.258 -9.602 11.227 1 96.19 155 ARG B CA 1
ATOM 2984 C C . ARG B 1 155 ? -11.312 -10.703 11.109 1 96.19 155 ARG B C 1
ATOM 2986 O O . ARG B 1 155 ? -11.242 -11.711 11.805 1 96.19 155 ARG B O 1
ATOM 2993 N N . SER B 1 156 ? -12.219 -10.516 10.234 1 95.81 156 SER B N 1
ATOM 2994 C CA . SER B 1 156 ? -13.414 -11.352 10.172 1 95.81 156 SER B CA 1
ATOM 2995 C C . SER B 1 156 ? -13.078 -12.75 9.656 1 95.81 156 SER B C 1
ATOM 2997 O O . SER B 1 156 ? -13.656 -13.742 10.117 1 95.81 156 SER B O 1
ATOM 2999 N N . ASP B 1 157 ? -12.164 -12.844 8.648 1 97.62 157 ASP B N 1
ATOM 3000 C CA . ASP B 1 157 ? -12.008 -14.156 8.031 1 97.62 157 ASP B CA 1
ATOM 3001 C C . ASP B 1 157 ? -10.594 -14.336 7.488 1 97.62 157 ASP B C 1
ATOM 3003 O O . ASP B 1 157 ? -10.352 -15.203 6.645 1 97.62 157 ASP B O 1
ATOM 3007 N N . CYS B 1 158 ? -9.727 -13.523 7.844 1 98.25 158 CYS B N 1
ATOM 3008 C CA . CYS B 1 158 ? -8.305 -13.617 7.531 1 98.25 158 CYS B CA 1
ATOM 3009 C C . CYS B 1 158 ? -8.055 -13.414 6.043 1 98.25 158 CYS B C 1
ATOM 3011 O O . CYS B 1 158 ? -7.078 -13.93 5.496 1 98.25 158 CYS B O 1
ATOM 3013 N N . THR B 1 159 ? -8.953 -12.727 5.375 1 98.44 159 THR B N 1
ATOM 3014 C CA . THR B 1 159 ? -8.727 -12.375 3.977 1 98.44 159 THR B CA 1
ATOM 3015 C C . THR B 1 159 ? -7.488 -11.492 3.836 1 98.44 159 THR B C 1
ATOM 3017 O O . THR B 1 159 ? -7.301 -10.547 4.602 1 98.44 159 THR B O 1
ATOM 3020 N N . PRO B 1 160 ? -6.648 -11.867 2.852 1 98.12 160 PRO B N 1
ATOM 3021 C CA . PRO B 1 160 ? -5.414 -11.094 2.719 1 98.12 160 PRO B CA 1
ATOM 3022 C C . PRO B 1 160 ? -5.66 -9.672 2.217 1 98.12 160 PRO B C 1
ATOM 3024 O O . PRO B 1 160 ? -6.547 -9.453 1.384 1 98.12 160 PRO B O 1
ATOM 3027 N N . GLY B 1 161 ? -4.906 -8.773 2.742 1 96.62 161 GLY B N 1
ATOM 3028 C CA . GLY B 1 161 ? -4.953 -7.379 2.324 1 96.62 161 GLY B CA 1
ATOM 3029 C C . GLY B 1 161 ? -3.605 -6.84 1.881 1 96.62 161 GLY B C 1
ATOM 3030 O O . GLY B 1 161 ? -2.93 -7.453 1.053 1 96.62 161 GLY B O 1
ATOM 3031 N N . GLY B 1 162 ? -3.262 -5.688 2.424 1 93.94 162 GLY B N 1
ATOM 3032 C CA . GLY B 1 162 ? -2.014 -5.031 2.066 1 93.94 162 GLY B CA 1
ATOM 3033 C C . GLY B 1 162 ? -0.787 -5.781 2.551 1 93.94 162 GLY B C 1
ATOM 3034 O O . GLY B 1 162 ? -0.817 -6.418 3.605 1 93.94 162 GLY B O 1
ATOM 3035 N N . VAL B 1 163 ? 0.281 -5.617 1.719 1 92 163 VAL B N 1
ATOM 3036 C CA . VAL B 1 163 ? 1.564 -6.215 2.074 1 92 163 VAL B CA 1
ATOM 3037 C C . VAL B 1 163 ? 2.699 -5.262 1.699 1 92 163 VAL B C 1
ATOM 3039 O O . VAL B 1 163 ? 2.605 -4.535 0.708 1 92 163 VAL B O 1
ATOM 3042 N N . SER B 1 164 ? 3.688 -5.238 2.523 1 88.12 164 SER B N 1
ATOM 3043 C CA . SER B 1 164 ? 4.871 -4.438 2.229 1 88.12 164 SER B CA 1
ATOM 3044 C C . SER B 1 164 ? 6.141 -5.117 2.723 1 88.12 164 SER B C 1
ATOM 3046 O O . SER B 1 164 ? 6.098 -5.91 3.668 1 88.12 164 SER B O 1
ATOM 3048 N N . PHE B 1 165 ? 7.141 -4.805 1.98 1 87.25 165 PHE B N 1
ATOM 3049 C CA . PHE B 1 165 ? 8.461 -5.32 2.332 1 87.25 165 PHE B CA 1
ATOM 3050 C C . PHE B 1 165 ? 9.516 -4.23 2.199 1 87.25 165 PHE B C 1
ATOM 3052 O O . PHE B 1 165 ? 9.484 -3.439 1.253 1 87.25 165 PHE B O 1
ATOM 3059 N N . MET B 1 166 ? 10.359 -4.195 3.164 1 83.75 166 MET B N 1
ATOM 3060 C CA . MET B 1 166 ? 11.57 -3.391 3.102 1 83.75 166 MET B CA 1
ATOM 3061 C C . MET B 1 166 ? 12.781 -4.188 3.584 1 83.75 166 MET B C 1
ATOM 3063 O O . MET B 1 166 ? 12.75 -4.773 4.668 1 83.75 166 MET B O 1
ATOM 3067 N N . GLY B 1 167 ? 13.797 -4.16 2.66 1 83.06 167 GLY B N 1
ATOM 3068 C CA . GLY B 1 167 ? 14.977 -4.91 3.072 1 83.06 167 GLY B CA 1
ATOM 3069 C C . GLY B 1 167 ? 16.078 -4.914 2.027 1 83.06 167 GLY B C 1
ATOM 3070 O O . GLY B 1 167 ? 16.109 -4.043 1.154 1 83.06 167 GLY B O 1
ATOM 3071 N N . GLU B 1 168 ? 16.984 -5.781 2.316 1 82.25 168 GLU B N 1
ATOM 3072 C CA . GLU B 1 168 ? 18.141 -5.914 1.426 1 82.25 168 GLU B CA 1
ATOM 3073 C C . GLU B 1 168 ? 18.453 -7.383 1.153 1 82.25 168 GLU B C 1
ATOM 3075 O O . GLU B 1 168 ? 18.047 -8.266 1.916 1 82.25 168 GLU B O 1
ATOM 3080 N N . MET B 1 169 ? 18.984 -7.598 -0.028 1 80.88 169 MET B N 1
ATOM 3081 C CA . MET B 1 169 ? 19.469 -8.914 -0.429 1 80.88 169 MET B CA 1
ATOM 3082 C C . MET B 1 169 ? 20.922 -8.852 -0.852 1 80.88 169 MET B C 1
ATOM 3084 O O . MET B 1 169 ? 21.359 -7.871 -1.45 1 80.88 169 MET B O 1
ATOM 3088 N N . ASP B 1 170 ? 21.625 -9.969 -0.483 1 76.56 170 ASP B N 1
ATOM 3089 C CA . ASP B 1 170 ? 23.016 -10.062 -0.917 1 76.56 170 ASP B CA 1
ATOM 3090 C C . ASP B 1 170 ? 23.109 -10.211 -2.434 1 76.56 170 ASP B C 1
ATOM 3092 O O . ASP B 1 170 ? 22.422 -11.047 -3.023 1 76.56 170 ASP B O 1
ATOM 3096 N N . SER B 1 171 ? 23.75 -9.289 -3.041 1 74.94 171 SER B N 1
ATOM 3097 C CA . SER B 1 171 ? 24.062 -9.312 -4.469 1 74.94 171 SER B CA 1
ATOM 3098 C C . SER B 1 171 ? 25.516 -8.945 -4.73 1 74.94 171 SER B C 1
ATOM 3100 O O . SER B 1 171 ? 25.828 -7.777 -4.957 1 74.94 171 SER B O 1
ATOM 3102 N N . PRO B 1 172 ? 26.453 -9.969 -4.719 1 72.56 172 PRO B N 1
ATOM 3103 C CA . PRO B 1 172 ? 27.859 -9.625 -4.941 1 72.56 172 PRO B CA 1
ATOM 3104 C C . PRO B 1 172 ? 28.062 -8.758 -6.18 1 72.56 172 PRO B C 1
ATOM 3106 O O . PRO B 1 172 ? 27.469 -9.016 -7.227 1 72.56 172 PRO B O 1
ATOM 3109 N N . PRO B 1 173 ? 28.797 -7.699 -5.941 1 71.81 173 PRO B N 1
ATOM 3110 C CA . PRO B 1 173 ? 29.688 -7.441 -4.809 1 71.81 173 PRO B CA 1
ATOM 3111 C C . PRO B 1 173 ? 29.016 -6.648 -3.693 1 71.81 173 PRO B C 1
ATOM 3113 O O . PRO B 1 173 ? 29.656 -6.309 -2.695 1 71.81 173 PRO B O 1
ATOM 3116 N N . GLY B 1 174 ? 27.891 -6.383 -3.896 1 77.25 174 GLY B N 1
ATOM 3117 C CA . GLY B 1 174 ? 27.25 -5.547 -2.898 1 77.25 174 GLY B CA 1
ATOM 3118 C C . GLY B 1 174 ? 25.891 -6.062 -2.473 1 77.25 174 GLY B C 1
ATOM 3119 O O . GLY B 1 174 ? 25.734 -7.25 -2.176 1 77.25 174 GLY B O 1
ATOM 3120 N N . LYS B 1 175 ? 25.047 -5.047 -2.215 1 79.56 175 LYS B N 1
ATOM 3121 C CA . LYS B 1 175 ? 23.703 -5.355 -1.77 1 79.56 175 LYS B CA 1
ATOM 3122 C C . LYS B 1 175 ? 22.656 -4.691 -2.672 1 79.56 175 LYS B C 1
ATOM 3124 O O . LYS B 1 175 ? 22.938 -3.678 -3.312 1 79.56 175 LYS B O 1
ATOM 3129 N N . THR B 1 176 ? 21.562 -5.438 -2.859 1 81.94 176 THR B N 1
ATOM 3130 C CA . THR B 1 176 ? 20.375 -4.855 -3.479 1 81.94 176 THR B CA 1
ATOM 3131 C C . THR B 1 176 ? 19.328 -4.508 -2.422 1 81.94 176 THR B C 1
ATOM 3133 O O . THR B 1 176 ? 18.938 -5.359 -1.617 1 81.94 176 THR B O 1
ATOM 3136 N N . TYR B 1 177 ? 19 -3.189 -2.398 1 80.56 177 TYR B N 1
ATOM 3137 C CA . TYR B 1 177 ? 17.922 -2.756 -1.519 1 80.56 177 TYR B CA 1
ATOM 3138 C C . TYR B 1 177 ? 16.562 -2.898 -2.205 1 80.56 177 TYR B C 1
ATOM 3140 O O . TYR B 1 177 ? 16.422 -2.576 -3.387 1 80.56 177 TYR B O 1
ATOM 3148 N N . ILE B 1 178 ? 15.617 -3.473 -1.451 1 84.44 178 ILE B N 1
ATOM 3149 C CA . ILE B 1 178 ? 14.328 -3.762 -2.055 1 84.44 178 ILE B CA 1
ATOM 3150 C C . ILE B 1 178 ? 13.211 -3.156 -1.202 1 84.44 178 ILE B C 1
ATOM 3152 O O . ILE B 1 178 ? 13.242 -3.254 0.027 1 84.44 178 ILE B O 1
ATOM 3156 N N . ILE B 1 179 ? 12.336 -2.436 -1.841 1 83.19 179 ILE B N 1
ATOM 3157 C CA . ILE B 1 179 ? 11.078 -2.014 -1.24 1 83.19 179 ILE B CA 1
ATOM 3158 C C . ILE B 1 179 ? 9.906 -2.504 -2.094 1 83.19 179 ILE B C 1
ATOM 3160 O O . ILE B 1 179 ? 9.969 -2.453 -3.324 1 83.19 179 ILE B O 1
ATOM 3164 N N . SER B 1 180 ? 8.992 -3.139 -1.483 1 85.81 180 SER B N 1
ATOM 3165 C CA . SER B 1 180 ? 7.809 -3.621 -2.184 1 85.81 180 SER B CA 1
ATOM 3166 C C . SER B 1 180 ? 6.535 -3.281 -1.417 1 85.81 180 SER B C 1
ATOM 3168 O O . SER B 1 180 ? 6.531 -3.279 -0.184 1 85.81 180 SER B O 1
ATOM 3170 N N . SER B 1 181 ? 5.535 -2.896 -2.119 1 85.69 181 SER B N 1
ATOM 3171 C CA . SER B 1 181 ? 4.219 -2.672 -1.533 1 85.69 181 SER B CA 1
ATOM 3172 C C . SER B 1 181 ? 3.107 -3.076 -2.496 1 85.69 181 SER B C 1
ATOM 3174 O O . SER B 1 181 ? 3.258 -2.949 -3.715 1 85.69 181 SER B O 1
ATOM 3176 N N . GLY B 1 182 ? 2.029 -3.535 -1.924 1 89.88 182 GLY B N 1
ATOM 3177 C CA . GLY B 1 182 ? 0.867 -3.936 -2.699 1 89.88 182 GLY B CA 1
ATOM 3178 C C . GLY B 1 182 ? -0.271 -4.461 -1.844 1 89.88 182 GLY B C 1
ATOM 3179 O O . GLY B 1 182 ? -0.283 -4.258 -0.627 1 89.88 182 GLY B O 1
ATOM 3180 N N . GLY B 1 183 ? -1.215 -4.996 -2.572 1 92.88 183 GLY B N 1
ATOM 3181 C CA . GLY B 1 183 ? -2.352 -5.555 -1.856 1 92.88 183 GLY B CA 1
ATOM 3182 C C . GLY B 1 183 ? -3.146 -6.547 -2.68 1 92.88 183 GLY B C 1
ATOM 3183 O O . GLY B 1 183 ? -3.131 -6.496 -3.912 1 92.88 183 GLY B O 1
ATOM 3184 N N . TYR B 1 184 ? -3.811 -7.395 -1.938 1 96.94 184 TYR B N 1
ATOM 3185 C CA . TYR B 1 184 ? -4.723 -8.359 -2.543 1 96.94 184 TYR B CA 1
ATOM 3186 C C . TYR B 1 184 ? -6.117 -7.758 -2.701 1 96.94 184 TYR B C 1
ATOM 3188 O O . TYR B 1 184 ? -6.582 -7.012 -1.839 1 96.94 184 TYR B O 1
ATOM 3196 N N . LEU B 1 185 ? -6.734 -8.133 -3.783 1 96.81 185 LEU B N 1
ATOM 3197 C CA . LEU B 1 185 ? -8.023 -7.535 -4.117 1 96.81 185 LEU B CA 1
ATOM 3198 C C . LEU B 1 185 ? -8.953 -8.562 -4.754 1 96.81 185 LEU B C 1
ATOM 3200 O O . LEU B 1 185 ? -8.5 -9.602 -5.242 1 96.81 185 LEU B O 1
ATOM 3204 N N . ASN B 1 186 ? -10.156 -8.289 -4.688 1 97.31 186 ASN B N 1
ATOM 3205 C CA . ASN B 1 186 ? -11.195 -9.094 -5.332 1 97.31 186 ASN B CA 1
ATOM 3206 C C . ASN B 1 186 ? -11.125 -10.555 -4.898 1 97.31 186 ASN B C 1
ATOM 3208 O O . ASN B 1 186 ? -11.164 -11.461 -5.734 1 97.31 186 ASN B O 1
ATOM 3212 N N . PHE B 1 187 ? -10.969 -10.695 -3.646 1 98 187 PHE B N 1
ATOM 3213 C CA . PHE B 1 187 ? -10.945 -12.023 -3.055 1 98 187 PHE B CA 1
ATOM 3214 C C . PHE B 1 187 ? -12.297 -12.711 -3.207 1 98 187 PHE B C 1
ATOM 3216 O O . PHE B 1 187 ? -13.336 -12.094 -2.967 1 98 187 PHE B O 1
ATOM 3223 N N . THR B 1 188 ? -12.273 -13.938 -3.652 1 97.19 188 THR B N 1
ATOM 3224 C CA . THR B 1 188 ? -13.453 -14.781 -3.756 1 97.19 188 THR B CA 1
ATOM 3225 C C . THR B 1 188 ? -13.18 -16.172 -3.199 1 97.19 188 THR B C 1
ATOM 3227 O O . THR B 1 188 ? -12.328 -16.891 -3.723 1 97.19 188 THR B O 1
ATOM 3230 N N . LYS B 1 189 ? -13.969 -16.516 -2.184 1 97.44 189 LYS B N 1
ATOM 3231 C CA . LYS B 1 189 ? -13.82 -17.859 -1.645 1 97.44 189 LYS B CA 1
ATOM 3232 C C . LYS B 1 189 ? -14.219 -18.922 -2.674 1 97.44 189 LYS B C 1
ATOM 3234 O O . LYS B 1 189 ? -15.227 -18.766 -3.371 1 97.44 189 LYS B O 1
ATOM 3239 N N . GLY B 1 190 ? -13.43 -19.906 -2.748 1 98 190 GLY B N 1
ATOM 3240 C CA . GLY B 1 190 ? -13.664 -20.969 -3.717 1 98 190 GLY B CA 1
ATOM 3241 C C . GLY B 1 190 ? -13.094 -20.656 -5.09 1 98 190 GLY B C 1
ATOM 3242 O O . GLY B 1 190 ? -12.547 -19.578 -5.309 1 98 190 GLY B O 1
ATOM 3243 N N . ILE B 1 191 ? -13.102 -21.656 -5.891 1 98.38 191 ILE B N 1
ATOM 3244 C CA . ILE B 1 191 ? -12.695 -21.594 -7.289 1 98.38 191 ILE B CA 1
ATOM 3245 C C . ILE B 1 191 ? -13.766 -22.219 -8.172 1 98.38 191 ILE B C 1
ATOM 3247 O O . ILE B 1 191 ? -13.664 -23.406 -8.531 1 98.38 191 ILE B O 1
ATOM 3251 N N . PRO B 1 192 ? -14.719 -21.438 -8.562 1 96.81 192 PRO B N 1
ATOM 3252 C CA . PRO B 1 192 ? -15.875 -22.016 -9.266 1 96.81 192 PRO B CA 1
ATOM 3253 C C . PRO B 1 192 ? -15.492 -22.719 -10.562 1 96.81 192 PRO B C 1
ATOM 3255 O O . PRO B 1 192 ? -16.109 -23.719 -10.938 1 96.81 192 PRO B O 1
ATOM 3258 N N . ASP B 1 193 ? -14.539 -22.219 -11.242 1 97.62 193 ASP B N 1
ATOM 3259 C CA . ASP B 1 193 ? -14.07 -22.828 -12.484 1 97.62 193 ASP B CA 1
ATOM 3260 C C . ASP B 1 193 ? -12.57 -23.125 -12.422 1 97.62 193 ASP B C 1
ATOM 3262 O O . ASP B 1 193 ? -11.766 -22.375 -12.984 1 97.62 193 ASP B O 1
ATOM 3266 N N . PRO B 1 194 ? -12.242 -24.266 -11.844 1 97.94 194 PRO B N 1
ATOM 3267 C CA . PRO B 1 194 ? -10.82 -24.578 -11.688 1 97.94 194 PRO B CA 1
ATOM 3268 C C . PRO B 1 194 ? -10.062 -24.594 -13.016 1 97.94 194 PRO B C 1
ATOM 3270 O O . PRO B 1 194 ? -8.875 -24.281 -13.055 1 97.94 194 PRO B O 1
ATOM 3273 N N . ASP B 1 195 ? -10.695 -24.891 -14.086 1 97.62 195 ASP B N 1
ATOM 3274 C CA . ASP B 1 195 ? -10.031 -24.969 -15.383 1 97.62 195 ASP B CA 1
ATOM 3275 C C . ASP B 1 195 ? -9.492 -23.609 -15.82 1 97.62 195 ASP B C 1
ATOM 3277 O O . ASP B 1 195 ? -8.5 -23.531 -16.547 1 97.62 195 ASP B O 1
ATOM 3281 N N . ARG B 1 196 ? -10.148 -22.641 -15.352 1 97.62 196 ARG B N 1
ATOM 3282 C CA . ARG B 1 196 ? -9.68 -21.297 -15.688 1 97.62 196 ARG B CA 1
ATOM 3283 C C . ARG B 1 196 ? -8.234 -21.094 -15.258 1 97.62 196 ARG B C 1
ATOM 3285 O O . ARG B 1 196 ? -7.484 -20.359 -15.906 1 97.62 196 ARG B O 1
ATOM 3292 N N . TRP B 1 197 ? -7.867 -21.75 -14.172 1 98.44 197 TRP B N 1
ATOM 3293 C CA . TRP B 1 197 ? -6.574 -21.453 -13.578 1 98.44 197 TRP B CA 1
ATOM 3294 C C . TRP B 1 197 ? -5.613 -22.625 -13.727 1 98.44 197 TRP B C 1
ATOM 3296 O O . TRP B 1 197 ? -4.395 -22.438 -13.781 1 98.44 197 TRP B O 1
ATOM 3306 N N . PHE B 1 198 ? -6.168 -23.844 -13.867 1 98.5 198 PHE B N 1
ATOM 3307 C CA . PHE B 1 198 ? -5.277 -24.984 -13.672 1 98.5 198 PHE B CA 1
ATOM 3308 C C . PHE B 1 198 ? -5.23 -25.859 -14.914 1 98.5 198 PHE B C 1
ATOM 3310 O O . PHE B 1 198 ? -4.477 -26.828 -14.977 1 98.5 198 PHE B O 1
ATOM 3317 N N . LYS B 1 199 ? -6 -25.531 -15.898 1 98.19 199 LYS B N 1
ATOM 3318 C CA . LYS B 1 199 ? -5.918 -26.297 -17.141 1 98.19 199 LYS B CA 1
ATOM 3319 C C . LYS B 1 199 ? -4.711 -25.859 -17.969 1 98.19 199 LYS B C 1
ATOM 3321 O O . LYS B 1 199 ? -4.582 -24.688 -18.328 1 98.19 199 LYS B O 1
ATOM 3326 N N . VAL B 1 200 ? -3.877 -26.844 -18.25 1 97.75 200 VAL B N 1
ATOM 3327 C CA . VAL B 1 200 ? -2.727 -26.578 -19.109 1 97.75 200 VAL B CA 1
ATOM 3328 C C . VAL B 1 200 ? -3.191 -26.406 -20.547 1 97.75 200 VAL B C 1
ATOM 3330 O O . VAL B 1 200 ? -3.83 -27.297 -21.109 1 97.75 200 VAL B O 1
ATOM 3333 N N . PRO B 1 201 ? -2.855 -25.328 -21.141 1 96.69 201 PRO B N 1
ATOM 3334 C CA . PRO B 1 201 ? -3.344 -25.109 -22.5 1 96.69 201 PRO B CA 1
ATOM 3335 C C . PRO B 1 201 ? -2.67 -26 -23.531 1 96.69 201 PRO B C 1
ATOM 3337 O O . PRO B 1 201 ? -1.589 -26.547 -23.281 1 96.69 201 PRO B O 1
ATOM 3340 N N . SER B 1 202 ? -3.246 -26.031 -24.656 1 95.69 202 SER B N 1
ATOM 3341 C CA . SER B 1 202 ? -2.811 -26.953 -25.703 1 95.69 202 SER B CA 1
ATOM 3342 C C . SER B 1 202 ? -1.438 -26.562 -26.234 1 95.69 202 SER B C 1
ATOM 3344 O O . SER B 1 202 ? -0.681 -27.422 -26.688 1 95.69 202 SER B O 1
ATOM 3346 N N . ILE B 1 203 ? -1.104 -25.344 -26.125 1 95.06 203 ILE B N 1
ATOM 3347 C CA . ILE B 1 203 ? 0.197 -24.891 -26.609 1 95.06 203 ILE B CA 1
ATOM 3348 C C . ILE B 1 203 ? 1.308 -25.609 -25.828 1 95.06 203 ILE B C 1
ATOM 3350 O O . ILE B 1 203 ? 2.443 -25.688 -26.312 1 95.06 203 ILE B O 1
ATOM 3354 N N . CYS B 1 204 ? 0.983 -26.094 -24.719 1 95.69 204 CYS B N 1
ATOM 3355 C CA . CYS B 1 204 ? 1.975 -26.75 -23.859 1 95.69 204 CYS B CA 1
ATOM 3356 C C . CYS B 1 204 ? 2.178 -28.203 -24.281 1 95.69 204 CYS B C 1
ATOM 3358 O O . CYS B 1 204 ? 2.98 -28.906 -23.672 1 95.69 204 CYS B O 1
ATOM 3360 N N . ASN B 1 205 ? 1.485 -28.594 -25.25 1 92.75 205 ASN B N 1
ATOM 3361 C CA . ASN B 1 205 ? 1.778 -29.906 -25.828 1 92.75 205 ASN B CA 1
ATOM 3362 C C . ASN B 1 205 ? 3.176 -29.953 -26.438 1 92.75 205 ASN B C 1
ATOM 3364 O O . ASN B 1 205 ? 3.75 -31.031 -26.609 1 92.75 205 ASN B O 1
ATOM 3368 N N . SER B 1 206 ? 3.625 -28.781 -26.781 1 89.75 206 SER B N 1
ATOM 3369 C CA . SER B 1 206 ? 5.012 -28.578 -27.188 1 89.75 206 SER B CA 1
ATOM 3370 C C . SER B 1 206 ? 5.715 -27.578 -26.281 1 89.75 206 SER B C 1
ATOM 3372 O O . SER B 1 206 ? 5.457 -26.375 -26.359 1 89.75 206 SER B O 1
ATOM 3374 N N . THR B 1 207 ? 6.539 -28.078 -25.469 1 88.62 207 THR B N 1
ATOM 3375 C CA . THR B 1 207 ? 7.168 -27.188 -24.5 1 88.62 207 THR B CA 1
ATOM 3376 C C . THR B 1 207 ? 8.633 -26.953 -24.859 1 88.62 207 THR B C 1
ATOM 3378 O O . THR B 1 207 ? 9.258 -27.781 -25.516 1 88.62 207 THR B O 1
ATOM 3381 N N . VAL B 1 208 ? 9.008 -25.766 -24.516 1 81.81 208 VAL B N 1
ATOM 3382 C CA . VAL B 1 208 ? 10.414 -25.391 -24.656 1 81.81 208 VAL B CA 1
ATOM 3383 C C . VAL B 1 208 ? 11.07 -25.312 -23.281 1 81.81 208 VAL B C 1
ATOM 3385 O O . VAL B 1 208 ? 10.383 -25.094 -22.266 1 81.81 208 VAL B O 1
ATOM 3388 N N . LYS B 1 209 ? 12.406 -25.703 -23.25 1 76.31 209 LYS B N 1
ATOM 3389 C CA . LYS B 1 209 ? 13.133 -25.562 -21.984 1 76.31 209 LYS B CA 1
ATOM 3390 C C . LYS B 1 209 ? 13.422 -24.094 -21.672 1 76.31 209 LYS B C 1
ATOM 3392 O O . LYS B 1 209 ? 13.758 -23.328 -22.578 1 76.31 209 LYS B O 1
ATOM 3397 N N . MET B 1 210 ? 13.039 -23.766 -20.453 1 67.25 210 MET B N 1
ATOM 3398 C CA . MET B 1 210 ? 13.336 -22.406 -20.016 1 67.25 210 MET B CA 1
ATOM 3399 C C . MET B 1 210 ? 14.828 -22.219 -19.781 1 67.25 210 MET B C 1
ATOM 3401 O O . MET B 1 210 ? 15.43 -22.953 -18.984 1 67.25 210 MET B O 1
ATOM 3405 N N . ILE B 1 211 ? 15.648 -21.625 -20.641 1 58.28 211 ILE B N 1
ATOM 3406 C CA . ILE B 1 211 ? 17.109 -21.516 -20.578 1 58.28 211 ILE B CA 1
ATOM 3407 C C . ILE B 1 211 ? 17.5 -20.609 -19.422 1 58.28 211 ILE B C 1
ATOM 3409 O O . ILE B 1 211 ? 18.422 -20.922 -18.656 1 58.28 211 ILE B O 1
ATOM 3413 N N . ASP B 1 212 ? 17.172 -19.25 -19.328 1 56.69 212 ASP B N 1
ATOM 3414 C CA . ASP B 1 212 ? 17.641 -18.359 -18.266 1 56.69 212 ASP B CA 1
ATOM 3415 C C . ASP B 1 212 ? 16.484 -17.953 -17.359 1 56.69 212 ASP B C 1
ATOM 3417 O O . ASP B 1 212 ? 15.68 -17.094 -17.719 1 56.69 212 ASP B O 1
ATOM 3421 N N . PRO B 1 213 ? 16.422 -18.719 -16.281 1 50.78 213 PRO B N 1
ATOM 3422 C CA . PRO B 1 213 ? 15.289 -18.516 -15.383 1 50.78 213 PRO B CA 1
ATOM 3423 C C . PRO B 1 213 ? 15.242 -17.094 -14.805 1 50.78 213 PRO B C 1
ATOM 3425 O O . PRO B 1 213 ? 14.188 -16.641 -14.375 1 50.78 213 PRO B O 1
ATOM 3428 N N . VAL B 1 214 ? 16.453 -16.484 -14.57 1 48.34 214 VAL B N 1
ATOM 3429 C CA . VAL B 1 214 ? 16.516 -15.172 -13.922 1 48.34 214 VAL B CA 1
ATOM 3430 C C . VAL B 1 214 ? 15.859 -14.125 -14.828 1 48.34 214 VAL B C 1
ATOM 3432 O O . VAL B 1 214 ? 15.172 -13.227 -14.344 1 48.34 214 VAL B O 1
ATOM 3435 N N . MET B 1 215 ? 16.25 -14.195 -16.047 1 49.56 215 MET B N 1
ATOM 3436 C CA . MET B 1 215 ? 15.773 -13.172 -16.984 1 49.56 215 MET B CA 1
ATOM 3437 C C . MET B 1 215 ? 14.281 -13.352 -17.266 1 49.56 215 MET B C 1
ATOM 3439 O O . MET B 1 215 ? 13.633 -12.453 -17.812 1 49.56 215 MET B O 1
ATOM 3443 N N . LEU B 1 216 ? 13.758 -14.531 -16.766 1 57.81 216 LEU B N 1
ATOM 3444 C CA . LEU B 1 216 ? 12.375 -14.875 -17.078 1 57.81 216 LEU B CA 1
ATOM 3445 C C . LEU B 1 216 ? 11.438 -14.406 -15.977 1 57.81 216 LEU B C 1
ATOM 3447 O O . LEU B 1 216 ? 11.875 -14.109 -14.867 1 57.81 216 LEU B O 1
ATOM 3451 N N . PRO B 1 217 ? 10.141 -14.234 -16.422 1 68.19 217 PRO B N 1
ATOM 3452 C CA . PRO B 1 217 ? 9.078 -13.867 -15.484 1 68.19 217 PRO B CA 1
ATOM 3453 C C . PRO B 1 217 ? 9.164 -14.641 -14.164 1 68.19 217 PRO B C 1
ATOM 3455 O O . PRO B 1 217 ? 8.758 -14.125 -13.117 1 68.19 217 PRO B O 1
ATOM 3458 N N . LEU B 1 218 ? 10.07 -15.695 -14.219 1 74.94 218 LEU B N 1
ATOM 3459 C CA . LEU B 1 218 ? 10.086 -16.516 -13.016 1 74.94 218 LEU B CA 1
ATOM 3460 C C . LEU B 1 218 ? 11 -15.922 -11.953 1 74.94 218 LEU B C 1
ATOM 3462 O O . LEU B 1 218 ? 10.75 -16.062 -10.758 1 74.94 218 LEU B O 1
ATOM 3466 N N . GLY B 1 219 ? 12.102 -15.234 -12.469 1 74.81 219 GLY B N 1
ATOM 3467 C CA . GLY B 1 219 ? 12.961 -14.562 -11.508 1 74.81 219 GLY B CA 1
ATOM 3468 C C . GLY B 1 219 ? 12.234 -13.523 -10.68 1 74.81 219 GLY B C 1
ATOM 3469 O O . GLY B 1 219 ? 12.352 -13.492 -9.453 1 74.81 219 GLY B O 1
ATOM 3470 N N . HIS B 1 220 ? 11.4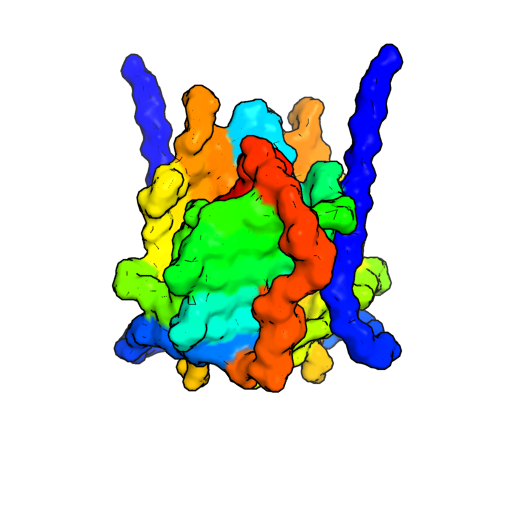53 -12.75 -11.305 1 78.19 220 HIS B N 1
ATOM 3471 C CA . HIS B 1 220 ? 10.641 -11.75 -10.609 1 78.19 220 HIS B CA 1
ATOM 3472 C C . HIS B 1 220 ? 9.625 -12.414 -9.695 1 78.19 220 HIS B C 1
ATOM 3474 O O . HIS B 1 220 ? 9.445 -11.992 -8.547 1 78.19 220 HIS B O 1
ATOM 3480 N N . TRP B 1 221 ? 9.094 -13.484 -10.211 1 82.5 221 TRP B N 1
ATOM 3481 C CA . TRP B 1 221 ? 8.055 -14.164 -9.445 1 82.5 221 TRP B CA 1
ATOM 3482 C C . TRP B 1 221 ? 8.648 -14.828 -8.203 1 82.5 221 TRP B C 1
ATOM 3484 O O . TRP B 1 221 ? 8.031 -14.82 -7.137 1 82.5 221 TRP B O 1
ATOM 3494 N N . ASN B 1 222 ? 9.828 -15.367 -8.406 1 81.62 222 ASN B N 1
ATOM 3495 C CA . ASN B 1 222 ? 10.5 -15.977 -7.266 1 81.62 222 ASN B CA 1
ATOM 3496 C C . ASN B 1 222 ? 10.766 -14.961 -6.156 1 81.62 222 ASN B C 1
ATOM 3498 O O . ASN B 1 222 ? 10.539 -15.25 -4.98 1 81.62 222 ASN B O 1
ATOM 3502 N N . LEU B 1 223 ? 11.258 -13.859 -6.539 1 79.75 223 LEU B N 1
ATOM 3503 C CA . LEU B 1 223 ? 11.477 -12.797 -5.566 1 79.75 223 LEU B CA 1
ATOM 3504 C C . LEU B 1 223 ? 10.164 -12.367 -4.918 1 79.75 223 LEU B C 1
ATOM 3506 O O . LEU B 1 223 ? 10.094 -12.203 -3.697 1 79.75 223 LEU B O 1
ATOM 3510 N N . PHE B 1 224 ? 9.133 -12.266 -5.688 1 83 224 PHE B N 1
ATOM 3511 C CA . PHE B 1 224 ? 7.816 -11.859 -5.215 1 83 224 PHE B CA 1
ATOM 3512 C C . PHE B 1 224 ? 7.301 -12.82 -4.152 1 83 224 PHE B C 1
ATOM 3514 O O . PHE B 1 224 ? 6.77 -12.398 -3.125 1 83 224 PHE B O 1
ATOM 3521 N N . GLN B 1 225 ? 7.484 -14.039 -4.406 1 83.25 225 GLN B N 1
ATOM 3522 C CA . GLN B 1 225 ? 7.004 -15.047 -3.463 1 83.25 225 GLN B CA 1
ATOM 3523 C C . GLN B 1 225 ? 7.855 -15.062 -2.197 1 83.25 225 GLN B C 1
ATOM 3525 O O . GLN B 1 225 ? 7.344 -15.312 -1.103 1 83.25 225 GLN B O 1
ATOM 3530 N N . LYS B 1 226 ? 9.07 -14.734 -2.383 1 81.56 226 LYS B N 1
ATOM 3531 C CA . LYS B 1 226 ? 9.977 -14.758 -1.238 1 81.56 226 LYS B CA 1
ATOM 3532 C C . LYS B 1 226 ? 9.672 -13.625 -0.269 1 81.56 226 LYS B C 1
ATOM 3534 O O . LYS B 1 226 ? 9.828 -13.773 0.945 1 81.56 226 LYS B O 1
ATOM 3539 N N . ILE B 1 227 ? 9.195 -12.531 -0.759 1 83.5 227 ILE B N 1
ATOM 3540 C CA . ILE B 1 227 ? 8.984 -11.367 0.096 1 83.5 227 ILE B CA 1
ATOM 3541 C C . ILE B 1 227 ? 7.523 -11.305 0.534 1 83.5 227 ILE B C 1
ATOM 3543 O O . ILE B 1 227 ? 7.078 -10.281 1.063 1 83.5 227 ILE B O 1
ATOM 3547 N N . ARG B 1 228 ? 6.812 -12.352 0.338 1 87.62 228 ARG B N 1
ATOM 3548 C CA . ARG B 1 228 ? 5.414 -12.453 0.747 1 87.62 228 ARG B CA 1
ATOM 3549 C C . ARG B 1 228 ? 5.137 -13.797 1.418 1 87.62 228 ARG B C 1
ATOM 3551 O O . ARG B 1 228 ? 4.582 -14.703 0.798 1 87.62 228 ARG B O 1
ATOM 3558 N N . PRO B 1 229 ? 5.395 -13.844 2.678 1 86.44 229 PRO B N 1
ATOM 3559 C CA . PRO B 1 229 ? 5.258 -15.133 3.365 1 86.44 229 PRO B CA 1
ATOM 3560 C C . PRO B 1 229 ? 3.803 -15.562 3.539 1 86.44 229 PRO B C 1
ATOM 3562 O O . PRO B 1 229 ? 3.533 -16.703 3.908 1 86.44 229 PRO B O 1
ATOM 3565 N N . PHE B 1 230 ? 2.924 -14.633 3.404 1 90.44 230 PHE B N 1
ATOM 3566 C CA . PHE B 1 230 ? 1.491 -14.898 3.459 1 90.44 230 PHE B CA 1
ATOM 3567 C C . PHE B 1 230 ? 0.85 -14.695 2.092 1 90.44 230 PHE B C 1
ATOM 3569 O O . PHE B 1 230 ? 0.899 -13.594 1.533 1 90.44 230 PHE B O 1
ATOM 3576 N N . VAL B 1 231 ? 0.26 -15.789 1.6 1 90.5 231 VAL B N 1
ATOM 3577 C CA . VAL B 1 231 ? -0.392 -15.898 0.299 1 90.5 231 VAL B CA 1
ATOM 3578 C C . VAL B 1 231 ? 0.636 -15.695 -0.813 1 90.5 231 VAL B C 1
ATOM 3580 O O . VAL B 1 231 ? 1.476 -14.797 -0.738 1 90.5 231 VAL B O 1
#

Radius of gyration: 22.68 Å; Cα contacts (8 Å, |Δi|>4): 1119; chains: 2; bounding box: 59×66×56 Å

Nearest PDB structures (foldseek):
  8i34-assembly4_G  TM=7.358E-01  e=2.314E-09  Haliclona sp.
  3put-assembly1_A  TM=3.874E-01  e=3.440E-02  Rhizobium etli CFN 42
  3otl-assembly1_B  TM=3.883E-01  e=4.229E-02  Rhizobium johnstonii 3841
  3rd6-assembly2_A  TM=3.621E-01  e=5.764E-02  Mesorhizobium loti
  3put-assembly1_B  TM=2.213E-01  e=9.171E-02  Rhizobium etli CFN 42

Organism: Holothuria leucospilota (NCBI:txid206669)